Protein AF-A0A023B3N8-F1 (afdb_monomer_lite)

Structure (mmCIF, N/CA/C/O backbone):
data_AF-A0A023B3N8-F1
#
_entry.id   AF-A0A023B3N8-F1
#
loop_
_atom_site.group_PDB
_atom_site.id
_atom_site.type_symbol
_atom_site.label_atom_id
_atom_site.label_alt_id
_atom_site.label_comp_id
_atom_site.label_asym_id
_atom_site.label_entity_id
_atom_site.label_seq_id
_atom_site.pdbx_PDB_ins_code
_atom_site.Cartn_x
_atom_site.Cartn_y
_atom_site.Cartn_z
_atom_site.occupancy
_atom_site.B_iso_or_equiv
_atom_site.auth_seq_id
_atom_site.auth_comp_id
_atom_site.auth_asym_id
_atom_site.auth_atom_id
_atom_site.pdbx_PDB_model_num
ATOM 1 N N . MET A 1 1 ? -15.971 32.247 14.366 1.00 43.50 1 MET A N 1
ATOM 2 C CA . MET A 1 1 ? -15.782 30.790 14.520 1.00 43.50 1 MET A CA 1
ATOM 3 C C . MET A 1 1 ? -15.075 30.576 15.840 1.00 43.50 1 MET A C 1
ATOM 5 O O . MET A 1 1 ? -13.958 31.058 16.001 1.00 43.50 1 MET A O 1
ATOM 9 N N . ASP A 1 2 ? -15.775 29.973 16.797 1.00 40.69 2 ASP A N 1
ATOM 10 C CA . ASP A 1 2 ? -15.352 29.878 18.195 1.00 40.69 2 ASP A CA 1
ATOM 11 C C . ASP A 1 2 ? -14.230 28.856 18.383 1.00 40.69 2 ASP A C 1
ATOM 13 O O . ASP A 1 2 ? -14.474 27.673 18.608 1.00 40.69 2 ASP A O 1
ATOM 17 N N . TRP A 1 3 ? -12.986 29.334 18.367 1.00 38.03 3 TRP A N 1
ATOM 18 C CA . TRP A 1 3 ? -11.818 28.583 18.850 1.00 38.03 3 TRP A CA 1
ATOM 19 C C . TRP A 1 3 ? -12.007 28.058 20.288 1.00 38.03 3 TRP A C 1
ATOM 21 O O . TRP A 1 3 ? -11.456 27.018 20.658 1.00 38.03 3 TRP A O 1
ATOM 31 N N . TRP A 1 4 ? -12.838 28.737 21.083 1.00 39.66 4 TRP A N 1
ATOM 32 C CA . TRP A 1 4 ? -13.223 28.325 22.433 1.00 39.66 4 TRP A CA 1
ATOM 33 C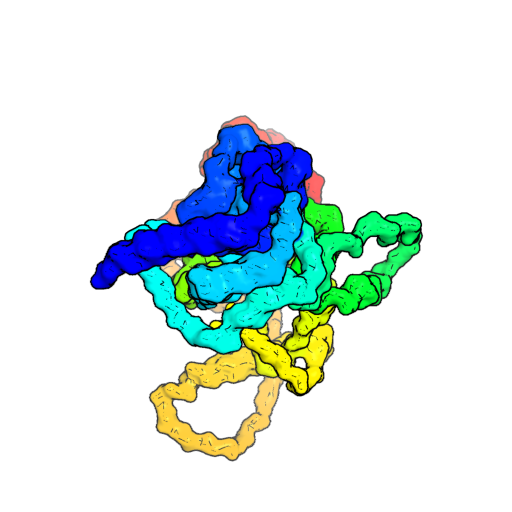 C . TRP A 1 4 ? -13.987 26.991 22.456 1.00 39.66 4 TRP A C 1
ATOM 35 O O . TRP A 1 4 ? -13.717 26.154 23.317 1.00 39.66 4 TRP A O 1
ATOM 45 N N . GLY A 1 5 ? -14.829 26.719 21.451 1.00 60.34 5 GLY A N 1
ATOM 46 C CA . GLY A 1 5 ? -15.589 25.467 21.368 1.00 60.34 5 GLY A CA 1
ATOM 47 C C . GLY A 1 5 ? -14.708 24.230 21.166 1.00 60.34 5 GLY A C 1
ATOM 48 O O . GLY A 1 5 ? -15.022 23.156 21.674 1.00 60.34 5 GLY A O 1
ATOM 49 N N . THR A 1 6 ? -13.565 24.364 20.484 1.00 73.38 6 THR A N 1
ATOM 50 C CA . THR A 1 6 ? -12.625 23.247 20.279 1.00 73.38 6 THR A CA 1
ATOM 51 C C . THR A 1 6 ? -11.834 22.877 21.531 1.00 73.38 6 THR A C 1
ATOM 53 O O . THR A 1 6 ? -11.573 21.693 21.748 1.00 73.38 6 THR A O 1
ATOM 56 N N . LEU A 1 7 ? -11.461 23.849 22.370 1.00 75.56 7 LEU A N 1
ATOM 57 C CA . LEU A 1 7 ? -10.704 23.570 23.594 1.00 75.56 7 LEU A CA 1
ATOM 58 C C . LEU A 1 7 ? -11.601 22.951 24.675 1.00 75.56 7 LEU A C 1
ATOM 60 O O . LEU A 1 7 ? -11.213 21.961 25.296 1.00 75.56 7 LEU A O 1
ATOM 64 N N . GLU A 1 8 ? -12.814 23.479 24.852 1.00 81.38 8 GLU A N 1
ATOM 65 C CA . GLU A 1 8 ? -13.809 22.913 25.773 1.00 81.38 8 GLU A CA 1
ATOM 66 C C . GLU A 1 8 ? -14.256 21.508 25.348 1.00 81.38 8 GLU A C 1
ATOM 68 O O . GLU A 1 8 ? -14.366 20.610 26.184 1.00 81.38 8 GLU A O 1
ATOM 73 N N . ALA A 1 9 ? -14.426 21.267 24.043 1.00 82.25 9 ALA A N 1
ATOM 74 C CA . ALA A 1 9 ? -14.736 19.930 23.539 1.00 82.25 9 ALA A CA 1
ATOM 75 C C . ALA A 1 9 ? -13.620 18.919 23.854 1.00 82.25 9 ALA A C 1
ATOM 77 O O . ALA A 1 9 ? -13.903 17.791 24.264 1.00 82.25 9 ALA A O 1
ATOM 78 N N . LYS A 1 10 ? -12.346 19.317 23.725 1.00 85.69 10 LYS A N 1
ATOM 79 C CA . LYS A 1 10 ? -11.202 18.452 24.052 1.00 85.69 10 LYS A CA 1
ATOM 80 C C . LYS A 1 10 ? -11.081 18.172 25.550 1.00 85.69 10 LYS A C 1
ATOM 82 O O . LYS A 1 10 ? -10.812 17.032 25.935 1.00 85.69 10 LYS A O 1
ATOM 87 N N . THR A 1 11 ? -11.291 19.170 26.411 1.00 89.31 11 THR A N 1
ATOM 88 C CA . THR A 1 11 ? -11.236 18.970 27.871 1.00 89.31 11 THR A CA 1
ATOM 89 C C . THR A 1 11 ? -12.387 18.098 28.362 1.00 89.31 11 THR A C 1
ATOM 91 O O . THR A 1 11 ? -12.147 17.177 29.152 1.00 89.31 11 THR A O 1
ATOM 94 N N . HIS A 1 12 ? -13.600 18.312 27.845 1.00 92.69 12 HIS A N 1
ATOM 95 C CA . HIS A 1 12 ? -14.754 17.458 28.117 1.00 92.69 12 HIS A CA 1
ATOM 96 C C . HIS A 1 12 ? -14.506 16.020 27.647 1.00 92.69 12 HIS A C 1
ATOM 98 O O . HIS A 1 12 ? -14.609 15.088 28.446 1.00 92.69 12 HIS A O 1
ATOM 104 N N . GLY A 1 13 ? -14.054 15.839 26.402 1.00 92.75 13 GLY A N 1
ATOM 105 C CA . GLY A 1 13 ? -13.720 14.526 25.849 1.00 92.75 13 GLY A CA 1
ATOM 106 C C . GLY A 1 13 ? -12.649 13.790 26.661 1.00 92.75 13 GLY A C 1
ATOM 107 O O . GLY A 1 13 ? -12.770 12.591 26.901 1.00 92.75 13 GLY A O 1
ATOM 108 N N . ARG A 1 14 ? -11.631 14.496 27.175 1.00 93.25 14 ARG A N 1
ATOM 109 C CA . ARG A 1 14 ? -10.593 13.904 28.040 1.00 93.25 14 ARG A CA 1
ATOM 110 C C . ARG A 1 14 ? -11.132 13.504 29.417 1.00 93.25 14 ARG A C 1
ATOM 112 O O . ARG A 1 14 ? -10.669 12.520 29.997 1.00 93.25 14 ARG A O 1
ATOM 119 N N . ALA A 1 15 ? -12.065 14.264 29.988 1.00 94.56 15 ALA A N 1
ATOM 120 C CA . ALA A 1 15 ? -12.731 13.879 31.233 1.00 94.56 15 ALA A CA 1
ATOM 121 C C . ALA A 1 15 ? -13.622 12.645 31.020 1.00 94.56 15 ALA A C 1
ATOM 123 O O . ALA A 1 15 ? -13.499 11.675 31.766 1.00 94.56 15 ALA A O 1
ATOM 124 N N . ALA A 1 16 ? -14.428 12.641 29.956 1.00 96.56 16 ALA A N 1
ATOM 125 C CA . ALA A 1 16 ? -15.271 11.511 29.581 1.00 96.56 16 ALA A CA 1
ATOM 126 C C . ALA A 1 16 ? -14.436 10.250 29.289 1.00 96.56 16 ALA A C 1
ATOM 128 O O . ALA A 1 16 ? -14.766 9.172 29.774 1.00 96.56 16 ALA A O 1
ATOM 129 N N . TRP A 1 17 ? -13.301 10.386 28.593 1.00 96.81 17 TRP A N 1
ATOM 130 C CA . TRP A 1 17 ? -12.368 9.283 28.339 1.00 96.81 17 TRP A CA 1
ATOM 131 C C . TRP A 1 17 ? -11.832 8.666 29.634 1.00 96.81 17 TRP A C 1
ATOM 133 O O . TRP A 1 17 ? -11.845 7.450 29.798 1.00 96.81 17 TRP A O 1
ATOM 143 N N . ARG A 1 18 ? -11.419 9.494 30.602 1.00 95.50 18 ARG A N 1
ATOM 144 C CA . ARG A 1 18 ? -10.965 9.005 31.914 1.00 95.50 18 ARG A CA 1
ATOM 145 C C . ARG A 1 18 ? -12.075 8.302 32.692 1.00 95.50 18 ARG A C 1
ATOM 147 O O . ARG A 1 18 ? -11.787 7.321 33.365 1.00 95.50 18 ARG A O 1
ATOM 154 N N . ASN A 1 19 ? -13.315 8.775 32.579 1.00 96.25 19 ASN A N 1
ATOM 155 C CA . ASN A 1 19 ? -14.473 8.145 33.215 1.00 96.25 19 ASN A CA 1
ATOM 156 C C . ASN A 1 19 ? -14.882 6.835 32.527 1.00 96.25 19 ASN A C 1
ATOM 158 O O . ASN A 1 19 ? -15.422 5.947 33.183 1.00 96.25 19 ASN A O 1
ATOM 162 N N . LEU A 1 20 ? -14.621 6.705 31.221 1.00 96.19 20 LEU A N 1
ATOM 163 C CA . LEU A 1 20 ? -14.850 5.472 30.476 1.00 96.19 20 LEU A CA 1
ATOM 164 C C . LEU A 1 20 ? -13.956 4.344 30.999 1.00 96.19 20 LEU A C 1
ATOM 166 O O . LEU A 1 20 ? -14.401 3.203 31.084 1.00 96.19 20 LEU A O 1
ATOM 170 N N . LEU A 1 21 ? -12.694 4.653 31.303 1.00 96.25 21 LEU A N 1
ATOM 171 C CA . LEU A 1 21 ? -11.688 3.686 31.729 1.00 96.25 21 LEU A CA 1
ATOM 172 C C . LEU A 1 21 ? -11.902 3.259 33.183 1.00 96.25 21 LEU A C 1
ATOM 174 O O . LEU A 1 21 ? -11.884 4.079 34.102 1.00 96.25 21 LEU A O 1
ATOM 178 N N . SER A 1 22 ? -12.018 1.949 33.418 1.00 95.69 22 SER A N 1
ATOM 179 C CA . SER A 1 22 ? -11.893 1.423 34.775 1.00 95.69 22 SER A CA 1
ATOM 180 C C . SER A 1 22 ? -10.479 1.701 35.311 1.00 95.69 22 SER A C 1
ATOM 182 O O . SER A 1 22 ? -9.534 1.899 34.541 1.00 95.69 22 SER A O 1
ATOM 184 N N . LYS A 1 23 ? -10.287 1.666 36.638 1.00 95.69 23 LYS A N 1
ATOM 185 C CA . LYS A 1 23 ? -8.936 1.771 37.227 1.00 95.69 23 LYS A CA 1
ATOM 186 C C . LYS A 1 23 ? -7.981 0.714 36.651 1.00 95.69 23 LYS A C 1
ATOM 188 O O . LYS A 1 23 ? -6.808 1.005 36.435 1.00 95.69 23 LYS A O 1
ATOM 193 N N . THR A 1 24 ? -8.496 -0.483 36.370 1.00 97.12 24 THR A N 1
ATOM 194 C CA . THR A 1 24 ? -7.742 -1.585 35.764 1.00 97.12 24 THR A CA 1
ATOM 195 C C . THR A 1 24 ? -7.395 -1.293 34.306 1.00 97.12 24 THR A C 1
ATOM 197 O O . THR A 1 24 ? -6.247 -1.485 33.912 1.00 97.12 24 THR A O 1
ATOM 200 N N . ASP A 1 25 ? -8.341 -0.769 33.522 1.00 96.56 25 ASP A N 1
ATOM 201 C CA . ASP A 1 25 ? -8.123 -0.426 32.109 1.00 96.56 25 ASP A CA 1
ATOM 202 C C . ASP A 1 25 ? -7.051 0.662 31.997 1.00 96.56 25 ASP A C 1
ATOM 204 O O . ASP A 1 25 ? -6.110 0.540 31.215 1.00 96.56 25 ASP A O 1
ATOM 208 N N . GLY A 1 26 ? -7.152 1.698 32.838 1.00 96.00 26 GLY A N 1
ATOM 209 C CA . GLY A 1 26 ? -6.172 2.779 32.911 1.00 96.00 26 GLY A CA 1
ATOM 210 C C . GLY A 1 26 ? -4.776 2.274 33.281 1.00 96.00 26 GLY A C 1
ATOM 211 O O . GLY A 1 26 ? -3.798 2.655 32.642 1.00 96.00 26 GLY A O 1
ATOM 212 N N . ALA A 1 27 ? -4.676 1.360 34.253 1.00 96.62 27 ALA A N 1
ATOM 213 C CA . ALA A 1 27 ? -3.402 0.744 34.619 1.00 96.62 27 ALA A CA 1
ATOM 214 C C . ALA A 1 27 ? -2.806 -0.096 33.473 1.00 96.62 27 ALA A C 1
ATOM 216 O O . ALA A 1 27 ? -1.603 -0.017 33.226 1.00 96.62 27 ALA A O 1
ATOM 217 N N . ARG A 1 28 ? -3.627 -0.859 32.736 1.00 96.75 28 ARG A N 1
ATOM 218 C CA . ARG A 1 28 ? -3.185 -1.648 31.569 1.00 96.75 28 ARG A CA 1
ATOM 219 C C . ARG A 1 28 ? -2.763 -0.768 30.388 1.00 96.75 28 ARG A C 1
ATOM 221 O O . ARG A 1 28 ? -1.792 -1.097 29.706 1.00 96.75 28 ARG A O 1
ATOM 228 N N . LEU A 1 29 ? -3.446 0.354 30.155 1.00 96.62 29 LEU A N 1
ATOM 229 C CA . LEU A 1 29 ? -3.063 1.340 29.136 1.00 96.62 29 LEU A CA 1
ATOM 230 C C . LEU A 1 29 ? -1.750 2.056 29.486 1.00 96.62 29 LEU A C 1
ATOM 232 O O . LEU A 1 29 ? -0.950 2.339 28.596 1.00 96.62 29 LEU A O 1
ATOM 236 N N . ALA A 1 30 ? -1.498 2.320 30.769 1.00 96.44 30 ALA A N 1
ATOM 237 C CA . ALA A 1 30 ? -0.276 2.986 31.220 1.00 96.44 30 ALA A CA 1
ATOM 238 C C . ALA A 1 30 ? 0.985 2.113 31.093 1.00 96.44 30 ALA A C 1
ATOM 240 O O . ALA A 1 30 ? 2.094 2.640 31.058 1.00 96.44 30 ALA A O 1
ATOM 241 N N . GLN A 1 31 ? 0.845 0.786 31.022 1.00 97.06 31 GLN A N 1
ATOM 242 C CA . GLN A 1 31 ? 1.995 -0.102 30.860 1.00 97.06 31 GLN A CA 1
ATOM 243 C C . GLN A 1 31 ? 2.629 0.059 29.465 1.00 97.06 31 GLN A C 1
ATOM 245 O O . GLN A 1 31 ? 1.902 0.190 28.475 1.00 97.06 31 GLN A O 1
ATOM 250 N N . PRO A 1 32 ? 3.963 -0.011 29.337 1.00 97.25 32 PRO A N 1
ATOM 251 C CA . PRO A 1 32 ? 4.611 -0.007 28.031 1.00 97.25 32 PRO A CA 1
ATOM 252 C C . PRO A 1 32 ? 4.313 -1.305 27.266 1.00 97.25 32 PRO A C 1
ATOM 254 O O . PRO A 1 32 ? 4.161 -2.371 27.874 1.00 97.25 32 PRO A O 1
ATOM 257 N N . LEU A 1 33 ? 4.200 -1.229 25.941 1.00 97.38 33 LEU A N 1
ATOM 258 C CA . LEU A 1 33 ? 4.085 -2.399 25.066 1.00 97.38 33 LEU A CA 1
ATOM 259 C C . LEU A 1 33 ? 5.452 -3.057 24.848 1.00 97.38 33 LEU A C 1
ATOM 261 O O . LEU A 1 33 ? 6.464 -2.393 24.624 1.00 97.38 33 LEU A O 1
ATOM 265 N N . LYS A 1 34 ? 5.486 -4.388 24.864 1.00 96.38 34 LYS A N 1
ATOM 266 C CA . LYS A 1 34 ? 6.661 -5.175 24.476 1.00 96.38 34 LYS A CA 1
ATOM 267 C C . LYS A 1 34 ? 6.689 -5.335 22.959 1.00 96.38 34 LYS A C 1
ATOM 269 O O . LYS A 1 34 ? 5.653 -5.497 22.324 1.00 96.38 34 LYS A O 1
ATOM 274 N N . GLY A 1 35 ? 7.880 -5.422 22.365 1.00 94.31 35 GLY A N 1
ATOM 275 C CA . GLY A 1 35 ? 8.021 -5.579 20.908 1.00 94.31 35 GLY A CA 1
ATOM 276 C C . GLY A 1 35 ? 7.302 -6.803 20.312 1.00 94.31 35 GLY A C 1
ATOM 277 O O . GLY A 1 35 ? 6.914 -6.779 19.147 1.00 94.31 35 GLY A O 1
ATOM 278 N N . SER A 1 36 ? 7.077 -7.869 21.090 1.00 96.00 36 SER A N 1
ATOM 279 C CA . SER A 1 36 ? 6.284 -9.031 20.660 1.00 96.00 36 SER A CA 1
ATOM 280 C C . SER A 1 36 ? 4.788 -8.732 20.527 1.00 96.00 36 SER A C 1
ATOM 282 O O . SER A 1 36 ? 4.143 -9.300 19.651 1.00 96.00 36 SER A O 1
ATOM 284 N N . GLU A 1 37 ? 4.254 -7.831 21.356 1.00 96.56 37 GLU A N 1
ATOM 285 C CA . GLU A 1 37 ? 2.841 -7.412 21.362 1.00 96.56 37 GLU A CA 1
ATOM 286 C C . GLU A 1 37 ? 2.511 -6.481 20.184 1.00 96.56 37 GLU A C 1
ATOM 288 O O . GLU A 1 37 ? 1.350 -6.251 19.876 1.00 96.56 37 GLU A O 1
ATOM 293 N N . LEU A 1 38 ? 3.530 -5.960 19.494 1.00 97.62 38 LEU A N 1
ATOM 294 C CA . LEU A 1 38 ? 3.367 -5.063 18.347 1.00 97.62 38 LEU A CA 1
ATOM 295 C C . LEU A 1 38 ? 3.273 -5.796 17.006 1.00 97.62 38 LEU A C 1
ATOM 297 O O . LEU A 1 38 ? 3.100 -5.154 15.973 1.00 97.62 38 LEU A O 1
ATOM 301 N N . ARG A 1 39 ? 3.437 -7.125 16.987 1.00 96.50 39 ARG A N 1
ATOM 302 C CA . ARG A 1 39 ? 3.514 -7.900 15.736 1.00 96.50 39 ARG A CA 1
ATOM 303 C C . ARG A 1 39 ? 2.170 -8.038 15.036 1.00 96.50 39 ARG A C 1
ATOM 305 O O . ARG A 1 39 ? 2.137 -8.045 13.805 1.00 96.50 39 ARG A O 1
ATOM 312 N N . VAL A 1 40 ? 1.102 -8.176 15.811 1.00 96.81 40 VAL A N 1
ATOM 313 C CA . VAL A 1 40 ? -0.273 -8.333 15.337 1.00 96.81 40 VAL A CA 1
ATOM 314 C C . VAL A 1 40 ? -1.197 -7.473 16.182 1.00 96.81 40 VAL A C 1
ATOM 316 O O . VAL A 1 40 ? -0.941 -7.301 17.370 1.00 96.81 40 VAL A O 1
ATOM 319 N N . CYS A 1 41 ? -2.244 -6.938 15.569 1.00 97.94 41 CYS A N 1
ATOM 320 C CA . CYS A 1 41 ? -3.288 -6.203 16.267 1.00 97.94 41 CYS A CA 1
ATOM 321 C C . CYS A 1 41 ? -4.619 -6.378 15.539 1.00 97.94 41 CYS A C 1
ATOM 323 O O . CYS A 1 41 ? -4.648 -6.550 14.316 1.00 97.94 41 CYS A O 1
ATOM 325 N N . ASN A 1 42 ? -5.726 -6.330 16.267 1.00 96.12 42 ASN A N 1
ATOM 326 C CA . ASN A 1 42 ? -7.050 -6.253 15.667 1.00 96.12 42 ASN A CA 1
ATOM 327 C C . ASN A 1 42 ? -7.283 -4.855 15.065 1.00 96.12 42 ASN A C 1
ATOM 329 O O . ASN A 1 42 ? -7.258 -3.832 15.756 1.00 96.12 42 ASN A O 1
ATOM 333 N N . LEU A 1 43 ? -7.558 -4.821 13.760 1.00 95.12 43 LEU A N 1
ATOM 334 C CA . LEU A 1 43 ? -7.718 -3.596 12.978 1.00 95.12 43 LEU A CA 1
ATOM 335 C C . LEU A 1 43 ? -8.814 -2.666 13.528 1.00 95.12 43 LEU A C 1
ATOM 337 O O . LEU A 1 43 ? -8.690 -1.447 13.407 1.00 95.12 43 LEU A O 1
ATOM 341 N N . ALA A 1 44 ? -9.853 -3.206 14.174 1.00 95.50 44 ALA A N 1
ATOM 342 C CA . ALA A 1 44 ? -10.909 -2.402 14.788 1.00 95.50 44 ALA A CA 1
ATOM 343 C C . ALA A 1 44 ? -10.381 -1.530 15.939 1.00 95.50 44 ALA A C 1
ATOM 345 O O . ALA A 1 44 ? -10.765 -0.364 16.053 1.00 95.50 44 ALA A O 1
ATOM 346 N N . TYR A 1 45 ? -9.458 -2.050 16.756 1.00 97.81 45 TYR A N 1
ATOM 347 C CA . TYR A 1 45 ? -8.809 -1.255 17.800 1.00 97.81 45 TYR A CA 1
ATOM 348 C C . TYR A 1 45 ? -7.882 -0.195 17.215 1.00 97.81 45 TYR A C 1
ATOM 350 O O . TYR A 1 45 ? -7.853 0.923 17.724 1.00 97.81 45 TYR A O 1
ATOM 358 N N . VAL A 1 46 ? -7.162 -0.511 16.136 1.00 97.31 46 VAL A N 1
ATOM 359 C CA . VAL A 1 46 ? -6.285 0.449 15.441 1.00 97.31 46 VAL A CA 1
ATOM 360 C C . VAL A 1 46 ? -7.095 1.608 14.849 1.00 97.31 46 VAL A C 1
ATOM 362 O O . VAL A 1 46 ? -6.700 2.767 14.977 1.00 97.31 46 VAL A O 1
ATOM 365 N N . GLU A 1 47 ? -8.256 1.324 14.253 1.00 95.94 47 GLU A N 1
ATOM 366 C CA . GLU A 1 47 ? -9.178 2.358 13.763 1.00 95.94 47 GLU A CA 1
ATOM 367 C C . GLU A 1 47 ? -9.696 3.244 14.899 1.00 95.94 47 GLU A C 1
ATOM 369 O O . GLU A 1 47 ? -9.647 4.472 14.812 1.00 95.94 47 GLU A O 1
ATOM 374 N N . LEU A 1 48 ? -10.152 2.636 15.995 1.00 96.69 48 LEU A N 1
ATOM 375 C CA . LEU A 1 48 ? -10.648 3.385 17.148 1.00 96.69 48 LEU A CA 1
ATOM 376 C C . LEU A 1 48 ? -9.548 4.213 17.806 1.00 96.69 48 LEU A C 1
ATOM 378 O O . LEU A 1 48 ? -9.800 5.335 18.245 1.00 96.69 48 LEU A O 1
ATOM 382 N N . ALA A 1 49 ? -8.318 3.708 17.819 1.00 97.44 49 ALA A N 1
ATOM 383 C CA . ALA A 1 49 ? -7.177 4.454 18.309 1.00 97.44 49 ALA A CA 1
ATOM 384 C C . ALA A 1 49 ? -6.872 5.689 17.459 1.00 97.44 49 ALA A C 1
ATOM 386 O O . ALA A 1 49 ? -6.580 6.748 18.017 1.00 97.44 49 ALA A O 1
ATOM 387 N N . ALA A 1 50 ? -6.988 5.582 16.133 1.00 96.25 50 ALA A N 1
ATOM 388 C CA . ALA A 1 50 ? -6.846 6.721 15.232 1.00 96.25 50 ALA A CA 1
ATOM 389 C C . ALA A 1 50 ? -7.941 7.775 15.463 1.00 96.25 50 ALA A C 1
ATOM 391 O O . ALA A 1 50 ? -7.625 8.960 15.582 1.00 96.25 50 ALA A O 1
ATOM 392 N N . ILE A 1 51 ? -9.204 7.353 15.617 1.00 95.44 51 ILE A N 1
ATOM 393 C CA . ILE A 1 51 ? -10.326 8.253 15.943 1.00 95.44 51 ILE A CA 1
ATOM 394 C C . ILE A 1 51 ? -10.054 9.000 17.254 1.00 95.44 51 ILE A C 1
ATOM 396 O O . ILE A 1 51 ? -10.173 10.226 17.311 1.00 95.44 51 ILE A O 1
ATOM 400 N N . LEU A 1 52 ? -9.659 8.273 18.304 1.00 96.19 52 LEU A N 1
ATOM 401 C CA . LEU A 1 52 ? -9.350 8.852 19.611 1.00 96.19 52 LEU A CA 1
ATOM 402 C C . LEU A 1 52 ? -8.181 9.838 19.518 1.00 96.19 52 LEU A C 1
ATOM 404 O O . LEU A 1 52 ? -8.298 10.950 20.023 1.00 96.19 52 LEU A O 1
ATOM 408 N N . ALA A 1 53 ? -7.086 9.470 18.849 1.00 95.31 53 ALA A N 1
ATOM 409 C CA . ALA A 1 53 ? -5.911 10.329 18.693 1.00 95.31 53 ALA A CA 1
ATOM 410 C C . ALA A 1 53 ? -6.197 11.594 17.865 1.00 95.31 53 ALA A C 1
ATOM 412 O O . ALA A 1 53 ? -5.576 12.628 18.095 1.00 95.31 53 ALA A O 1
ATOM 413 N N . GLY A 1 54 ? -7.150 11.538 16.930 1.00 92.75 54 GLY A N 1
ATOM 414 C CA . GLY A 1 54 ? -7.590 12.706 16.164 1.00 92.75 54 GLY A CA 1
ATOM 415 C C . GLY A 1 54 ? -8.514 13.656 16.937 1.00 92.75 54 GLY A C 1
ATOM 416 O O . GLY A 1 54 ? -8.673 14.810 16.541 1.00 92.75 54 GLY A O 1
ATOM 417 N N . ARG A 1 55 ? -9.147 13.196 18.025 1.00 93.06 55 ARG A N 1
ATOM 418 C CA . ARG A 1 55 ? -10.162 13.963 18.779 1.00 93.06 55 ARG A CA 1
ATOM 419 C C . ARG A 1 55 ? -9.727 14.360 20.182 1.00 93.06 55 ARG A C 1
ATOM 421 O O . ARG A 1 55 ? -10.231 15.346 20.715 1.00 93.06 55 ARG A O 1
ATOM 428 N N . LEU A 1 56 ? -8.808 13.613 20.772 1.00 93.88 56 LEU A N 1
ATOM 429 C CA . LEU A 1 56 ? -8.302 13.813 22.119 1.00 93.88 56 LEU A CA 1
ATOM 430 C C . LEU A 1 56 ? -6.802 14.073 22.057 1.00 93.88 56 LEU A C 1
ATOM 432 O O . LEU A 1 56 ? -6.078 13.430 21.304 1.00 93.88 56 LEU A O 1
ATOM 436 N N . ASP A 1 57 ? -6.328 14.981 22.901 1.00 92.81 57 ASP A N 1
ATOM 437 C CA . ASP A 1 57 ? -4.895 15.183 23.068 1.00 92.81 57 ASP A CA 1
ATOM 438 C C . ASP A 1 57 ? -4.340 14.053 23.947 1.00 92.81 57 ASP A C 1
ATOM 440 O O . ASP A 1 57 ? -4.741 13.922 25.109 1.00 92.81 57 ASP A O 1
ATOM 444 N N . GLU A 1 58 ? -3.428 13.255 23.389 1.00 93.75 58 GLU A N 1
ATOM 445 C CA . GLU A 1 58 ? -2.726 12.145 24.056 1.00 93.75 58 GLU A CA 1
ATOM 446 C C . GLU A 1 58 ? -3.650 11.159 24.812 1.00 93.75 58 GLU A C 1
ATOM 448 O O . GLU A 1 58 ? -3.461 10.916 26.007 1.00 93.75 58 GLU A O 1
ATOM 453 N N . PRO A 1 59 ? -4.652 10.538 24.154 1.00 95.31 59 PRO A N 1
ATOM 454 C CA . PRO A 1 59 ? -5.612 9.646 24.821 1.00 95.31 59 PRO A CA 1
ATOM 455 C C . PRO A 1 59 ? -4.960 8.412 25.461 1.00 95.31 59 PRO A C 1
ATOM 457 O O . PRO A 1 59 ? -5.522 7.821 26.382 1.00 95.31 59 PRO A O 1
ATOM 460 N N . PHE A 1 60 ? -3.770 8.033 24.996 1.00 95.75 60 PHE A N 1
ATOM 461 C CA . PHE A 1 60 ? -3.007 6.880 25.480 1.00 95.75 60 PHE A CA 1
ATOM 462 C C . PHE A 1 60 ? -1.813 7.285 26.357 1.00 95.75 60 PHE A C 1
ATOM 464 O O . PHE A 1 60 ? -0.982 6.436 26.681 1.00 95.75 60 PHE A O 1
ATOM 471 N N . GLY A 1 61 ? -1.720 8.572 26.717 1.00 93.88 61 GLY A N 1
ATOM 472 C CA . GLY A 1 61 ? -0.507 9.179 27.256 1.00 93.88 61 GLY A CA 1
ATOM 473 C C . GLY A 1 61 ? 0.606 9.280 26.210 1.00 93.88 61 GLY A C 1
ATOM 474 O O . GLY A 1 61 ? 0.403 9.027 25.019 1.00 93.88 61 GLY A O 1
ATOM 475 N N . SER A 1 62 ? 1.798 9.653 26.662 1.00 94.81 62 SER A N 1
ATOM 476 C CA . SER A 1 62 ? 2.996 9.684 25.827 1.00 94.81 62 SER A CA 1
ATOM 477 C C . SER A 1 62 ? 3.551 8.263 25.656 1.00 94.81 62 SER A C 1
ATOM 479 O O . SER A 1 62 ? 3.718 7.536 26.633 1.00 94.81 62 SER A O 1
ATOM 481 N N . PHE A 1 63 ? 3.842 7.856 24.419 1.00 96.81 63 PHE A N 1
ATOM 482 C CA . PHE A 1 63 ? 4.593 6.623 24.148 1.00 96.81 63 PHE A CA 1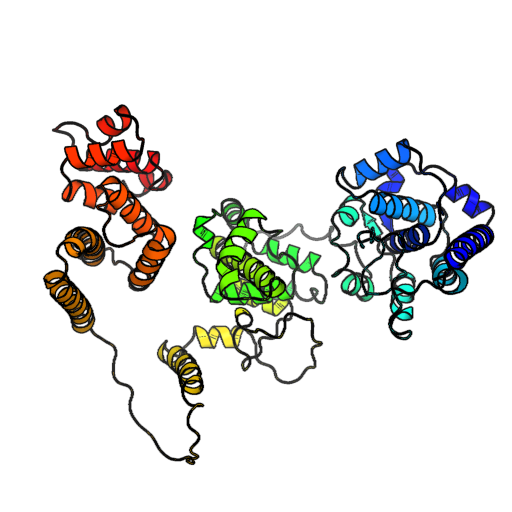
ATOM 483 C C . PHE A 1 63 ? 6.083 6.859 24.378 1.00 96.81 63 PHE A C 1
ATOM 485 O O . PHE A 1 63 ? 6.589 7.889 23.915 1.00 96.81 63 PHE A O 1
ATOM 492 N N . SER A 1 64 ? 6.766 5.917 25.036 1.00 96.69 64 SER A N 1
ATOM 493 C CA . SER A 1 64 ? 8.217 6.008 25.235 1.00 96.69 64 SER A CA 1
ATOM 494 C C . SER A 1 64 ? 8.969 5.899 23.904 1.00 96.69 64 SER A C 1
ATOM 496 O O . SER A 1 64 ? 8.448 5.356 22.922 1.00 96.69 64 SER A O 1
ATOM 498 N N . ASP A 1 65 ? 10.204 6.396 23.860 1.00 96.44 65 ASP A N 1
ATOM 499 C CA . ASP A 1 65 ? 11.042 6.300 22.660 1.00 96.44 65 ASP A CA 1
ATOM 500 C C . ASP A 1 65 ? 11.318 4.835 22.292 1.00 96.44 65 ASP A C 1
ATOM 502 O O . ASP A 1 65 ? 11.345 4.481 21.111 1.00 96.44 65 ASP A O 1
ATOM 506 N N . GLU A 1 66 ? 11.424 3.942 23.283 1.00 97.19 66 GLU A N 1
ATOM 507 C CA . GLU A 1 66 ? 11.563 2.505 23.044 1.00 97.19 66 GLU A CA 1
ATOM 508 C C . GLU A 1 66 ? 10.309 1.888 22.414 1.00 97.19 66 GLU A C 1
ATOM 510 O O . GLU A 1 66 ? 10.439 1.055 21.511 1.00 97.19 66 GLU A O 1
ATOM 515 N N . GLU A 1 67 ? 9.105 2.284 22.850 1.00 97.31 67 GLU A N 1
ATOM 516 C CA . GLU A 1 67 ? 7.841 1.827 22.251 1.00 97.31 67 GLU A CA 1
ATOM 517 C C . GLU A 1 67 ? 7.734 2.282 20.791 1.00 97.31 67 GLU A C 1
ATOM 519 O O . GLU A 1 67 ? 7.401 1.477 19.915 1.00 97.31 67 GLU A O 1
ATOM 524 N N . ARG A 1 68 ? 8.064 3.551 20.516 1.00 96.94 68 ARG A N 1
ATOM 525 C CA . ARG A 1 68 ? 8.058 4.117 19.158 1.00 96.94 68 ARG A CA 1
ATOM 526 C C . ARG A 1 68 ? 9.057 3.403 18.256 1.00 96.94 68 ARG A C 1
ATOM 528 O O . ARG A 1 68 ? 8.659 2.879 17.218 1.00 96.94 68 ARG A O 1
ATOM 535 N N . ALA A 1 69 ? 10.305 3.263 18.699 1.00 95.69 69 ALA A N 1
ATOM 536 C CA . ALA A 1 69 ? 11.337 2.557 17.945 1.00 95.69 69 ALA A CA 1
ATOM 537 C C . ALA A 1 69 ? 10.981 1.075 17.720 1.00 95.69 69 ALA A C 1
ATOM 539 O O . ALA A 1 69 ? 11.301 0.493 16.682 1.00 95.69 69 ALA A O 1
ATOM 540 N N . ALA A 1 70 ? 10.314 0.422 18.679 1.00 96.62 70 ALA A N 1
ATOM 541 C CA . ALA A 1 70 ? 9.828 -0.943 18.500 1.00 96.62 70 ALA A CA 1
ATOM 542 C C . ALA A 1 70 ? 8.707 -1.026 17.453 1.00 96.62 70 ALA A C 1
ATOM 544 O O . ALA A 1 70 ? 8.749 -1.931 16.616 1.00 96.62 70 ALA A O 1
ATOM 545 N N . ALA A 1 71 ? 7.758 -0.087 17.464 1.00 96.88 71 ALA A N 1
ATOM 546 C CA . ALA A 1 71 ? 6.682 -0.012 16.479 1.00 96.88 71 ALA A CA 1
ATOM 547 C C . ALA A 1 71 ? 7.211 0.277 15.069 1.00 96.88 71 ALA A C 1
ATOM 549 O O . ALA A 1 71 ? 6.857 -0.430 14.130 1.00 96.88 71 ALA A O 1
ATOM 550 N N . GLU A 1 72 ? 8.115 1.242 14.919 1.00 95.94 72 GLU A N 1
ATOM 551 C CA . GLU A 1 72 ? 8.750 1.580 13.637 1.00 95.94 72 GLU A CA 1
ATOM 552 C C . GLU A 1 72 ? 9.516 0.392 13.046 1.00 95.94 72 GLU A C 1
ATOM 554 O O . GLU A 1 72 ? 9.420 0.119 11.850 1.00 95.94 72 GLU A O 1
ATOM 559 N N . ARG A 1 73 ? 10.213 -0.392 13.879 1.00 95.44 73 ARG A N 1
ATOM 560 C CA . ARG A 1 73 ? 10.885 -1.616 13.414 1.00 95.44 73 ARG A CA 1
ATOM 561 C C . ARG A 1 73 ? 9.911 -2.657 12.862 1.00 95.44 73 ARG A C 1
ATOM 563 O O . ARG A 1 73 ? 10.240 -3.304 11.871 1.00 95.44 73 ARG A O 1
ATOM 570 N N . VAL A 1 74 ? 8.738 -2.846 13.476 1.00 96.00 74 VAL A N 1
ATOM 571 C CA . VAL A 1 74 ? 7.758 -3.848 13.004 1.00 96.00 74 VAL A CA 1
ATOM 572 C C . VAL A 1 74 ? 6.869 -3.337 11.867 1.00 96.00 74 VAL A C 1
ATOM 574 O O . VAL A 1 74 ? 6.411 -4.141 11.057 1.00 96.00 74 VAL A O 1
ATOM 577 N N . LEU A 1 75 ? 6.647 -2.024 11.780 1.00 91.06 75 LEU A N 1
ATOM 578 C CA . LEU A 1 75 ? 5.911 -1.361 10.699 1.00 91.06 75 LEU A CA 1
ATOM 579 C C . LEU A 1 75 ? 6.797 -1.057 9.475 1.00 91.06 75 LEU A C 1
ATOM 581 O O . LEU A 1 75 ? 6.272 -0.717 8.423 1.00 91.06 75 LEU A O 1
ATOM 585 N N . ALA A 1 76 ? 8.115 -1.241 9.590 1.00 87.06 76 ALA A N 1
ATOM 586 C CA . ALA A 1 76 ? 9.148 -0.701 8.703 1.00 87.06 76 ALA A CA 1
ATOM 587 C C . ALA A 1 76 ? 9.328 0.827 8.837 1.00 87.06 76 ALA A C 1
ATOM 589 O O . ALA A 1 76 ? 8.370 1.580 9.028 1.00 87.06 76 ALA A O 1
ATOM 590 N N . LEU A 1 77 ? 10.590 1.266 8.715 1.00 72.56 77 LEU A N 1
ATOM 591 C CA . LEU A 1 77 ? 11.092 2.594 9.110 1.00 72.56 77 LEU A CA 1
ATOM 592 C C . LEU A 1 77 ? 10.459 3.790 8.372 1.00 72.56 77 LEU A C 1
ATOM 594 O O . LEU A 1 77 ? 10.614 4.920 8.813 1.00 72.56 77 LEU A O 1
ATOM 598 N N . GLU A 1 78 ? 9.738 3.566 7.272 1.00 87.62 78 GLU A N 1
ATOM 599 C CA . GLU A 1 78 ? 9.133 4.632 6.454 1.00 87.62 78 GLU A CA 1
ATOM 600 C C . GLU A 1 78 ? 7.656 4.908 6.796 1.00 87.62 78 GLU A C 1
ATOM 602 O O . GLU A 1 78 ? 6.961 5.633 6.081 1.00 87.62 78 GLU A O 1
ATOM 607 N N . THR A 1 79 ? 7.136 4.326 7.880 1.00 87.62 79 THR A N 1
ATOM 608 C CA . THR A 1 79 ? 5.727 4.494 8.253 1.00 87.62 79 THR A CA 1
ATOM 609 C C . THR A 1 79 ? 5.471 5.880 8.863 1.00 87.62 79 THR A C 1
ATOM 611 O O . THR A 1 79 ? 6.119 6.239 9.844 1.00 87.62 79 THR A O 1
ATOM 614 N N . PRO A 1 80 ? 4.493 6.661 8.359 1.00 93.00 80 PRO A N 1
ATOM 615 C CA . PRO A 1 80 ? 4.166 7.971 8.918 1.00 93.00 80 PRO A CA 1
ATOM 616 C C . PRO A 1 80 ? 3.837 7.932 10.418 1.00 93.00 80 PRO A C 1
ATOM 618 O O . PRO A 1 80 ? 3.104 7.050 10.871 1.00 93.00 80 PRO A O 1
ATOM 621 N N . GLN A 1 81 ? 4.278 8.945 11.173 1.00 93.88 81 GLN A N 1
ATOM 622 C CA . GLN A 1 81 ? 4.152 8.976 12.639 1.00 93.88 81 GLN A CA 1
ATOM 623 C C . GLN A 1 81 ? 2.720 8.761 13.151 1.00 93.88 81 GLN A C 1
ATOM 625 O O . GLN A 1 81 ? 2.510 8.079 14.148 1.00 93.88 81 GLN A O 1
ATOM 630 N N . TRP A 1 82 ? 1.718 9.314 12.469 1.00 94.38 82 TRP A N 1
ATOM 631 C CA . TRP A 1 82 ? 0.314 9.165 12.859 1.00 94.38 82 TRP A CA 1
ATOM 632 C C . TRP A 1 82 ? -0.181 7.711 12.734 1.00 94.38 82 TRP A C 1
ATOM 634 O O . TRP A 1 82 ? -0.986 7.274 13.556 1.00 94.38 82 TRP A O 1
ATOM 644 N N . ARG A 1 83 ? 0.346 6.929 11.775 1.00 95.25 83 ARG A N 1
ATOM 645 C CA . ARG A 1 83 ? 0.078 5.482 11.672 1.00 95.25 83 ARG A CA 1
ATOM 646 C C . ARG A 1 83 ? 0.755 4.722 12.800 1.00 95.25 83 ARG A C 1
ATOM 648 O O . ARG A 1 83 ? 0.143 3.818 13.357 1.00 95.25 83 ARG A O 1
ATOM 655 N N . VAL A 1 84 ? 1.980 5.108 13.166 1.00 96.50 84 VAL A N 1
ATOM 656 C CA . VAL A 1 84 ? 2.685 4.543 14.329 1.00 96.50 84 VAL A CA 1
ATOM 657 C C . VAL A 1 84 ? 1.873 4.786 15.606 1.00 96.50 84 VAL A C 1
ATOM 659 O O . VAL A 1 84 ? 1.644 3.857 16.376 1.00 96.50 84 VAL A O 1
ATOM 662 N N . THR A 1 85 ? 1.355 6.003 15.795 1.00 96.56 85 THR A N 1
ATOM 663 C CA . THR A 1 85 ? 0.476 6.368 16.916 1.00 96.56 85 THR A CA 1
ATOM 664 C C . THR A 1 85 ? -0.827 5.566 16.921 1.00 96.56 85 THR A C 1
ATOM 666 O O . THR A 1 85 ? -1.204 5.044 17.970 1.00 96.56 85 THR A O 1
ATOM 669 N N . ALA A 1 86 ? -1.503 5.433 15.775 1.00 97.19 86 ALA A N 1
ATOM 670 C CA . ALA A 1 86 ? -2.721 4.631 15.657 1.00 97.19 86 ALA A CA 1
ATOM 671 C C . ALA A 1 86 ? -2.460 3.149 15.970 1.00 97.19 86 ALA A C 1
ATOM 673 O O . ALA A 1 86 ? -3.219 2.537 16.719 1.00 97.19 86 ALA A O 1
ATOM 674 N N . TRP A 1 87 ? -1.361 2.590 15.455 1.00 97.94 87 TRP A N 1
ATOM 675 C CA . TRP A 1 87 ? -0.955 1.206 15.702 1.00 97.94 87 TRP A CA 1
ATOM 676 C C . TRP A 1 87 ? -0.674 0.947 17.184 1.00 97.94 87 TRP A C 1
ATOM 678 O O . TRP A 1 87 ? -1.270 0.052 17.779 1.00 97.94 87 TRP A O 1
ATOM 688 N N . LEU A 1 88 ? 0.172 1.775 17.807 1.00 98.12 88 LEU A N 1
ATOM 689 C CA . LEU A 1 88 ? 0.488 1.682 19.234 1.00 98.12 88 LEU A CA 1
ATOM 690 C C . LEU A 1 88 ? -0.764 1.825 20.105 1.00 98.12 88 LEU A C 1
ATOM 692 O O . LEU A 1 88 ? -0.970 1.032 21.024 1.00 98.12 88 LEU A O 1
ATOM 696 N N . GLY A 1 89 ? -1.613 2.812 19.808 1.00 98.06 89 GLY A N 1
ATOM 697 C CA . GLY A 1 89 ? -2.877 3.006 20.512 1.00 98.06 89 GLY A CA 1
ATOM 698 C C . GLY A 1 89 ? -3.801 1.795 20.373 1.00 98.06 89 GLY A C 1
ATOM 699 O O . GLY A 1 89 ? -4.361 1.346 21.370 1.00 98.06 89 GLY A O 1
ATOM 700 N N . GLY A 1 90 ? -3.897 1.216 19.173 1.00 98.06 90 GLY A N 1
ATOM 701 C CA . GLY A 1 90 ? -4.688 0.015 18.906 1.00 98.06 90 GLY A CA 1
ATOM 702 C C . GLY A 1 90 ? -4.215 -1.178 19.731 1.00 98.06 90 GLY A C 1
ATOM 703 O O . GLY A 1 90 ? -5.008 -1.752 20.479 1.00 98.06 90 GLY A O 1
ATOM 704 N N . CYS A 1 91 ? -2.912 -1.478 19.699 1.00 98.38 91 CYS A N 1
ATOM 705 C CA . CYS A 1 91 ? -2.321 -2.550 20.506 1.00 98.38 91 CYS A CA 1
ATOM 706 C C . CYS A 1 91 ? -2.556 -2.330 22.012 1.00 98.38 91 CYS A C 1
ATOM 708 O O . CYS A 1 91 ? -2.834 -3.283 22.742 1.00 98.38 91 CYS A O 1
ATOM 710 N N . LYS A 1 92 ? -2.473 -1.081 22.504 1.00 98.12 92 LYS A N 1
ATOM 711 C CA . LYS A 1 92 ? -2.751 -0.764 23.916 1.00 98.12 92 LYS A CA 1
ATOM 712 C C . LYS A 1 92 ? -4.217 -1.005 24.277 1.00 98.12 92 LYS A C 1
ATOM 714 O O . LYS A 1 92 ? -4.477 -1.584 25.331 1.00 98.12 92 LYS A O 1
ATOM 719 N N . LEU A 1 93 ? -5.156 -0.583 23.430 1.00 98.06 93 LEU A N 1
ATOM 720 C CA . LEU A 1 93 ? -6.591 -0.795 23.647 1.00 98.06 93 LEU A CA 1
ATOM 721 C C . LEU A 1 93 ? -6.950 -2.285 23.664 1.00 98.06 93 LEU A C 1
ATOM 723 O O . LEU A 1 93 ? -7.681 -2.719 24.555 1.00 98.06 93 LEU A O 1
ATOM 727 N N . GLU A 1 94 ? -6.401 -3.056 22.723 1.00 97.75 94 GLU A N 1
ATOM 728 C CA . GLU A 1 94 ? -6.607 -4.503 22.631 1.00 97.75 94 GLU A CA 1
ATOM 729 C C . GLU A 1 94 ? -6.069 -5.220 23.874 1.00 97.75 94 GLU A C 1
ATOM 731 O O . GLU A 1 94 ? -6.798 -5.972 24.516 1.00 97.75 94 GLU A O 1
ATOM 736 N N . ARG A 1 95 ? -4.835 -4.912 24.295 1.00 97.31 95 ARG A N 1
ATOM 737 C CA . ARG A 1 95 ? -4.235 -5.480 25.516 1.00 97.31 95 ARG A CA 1
ATOM 738 C C . ARG A 1 95 ? -4.964 -5.059 26.794 1.00 97.31 95 ARG A C 1
ATOM 740 O O . ARG A 1 95 ? -4.981 -5.798 27.775 1.00 97.31 95 ARG A O 1
ATOM 747 N N . ALA A 1 96 ? -5.541 -3.859 26.816 1.00 97.38 96 ALA A N 1
ATOM 748 C CA . ALA A 1 96 ? -6.370 -3.421 27.932 1.00 97.38 96 ALA A CA 1
ATOM 749 C C . ALA A 1 96 ? -7.702 -4.191 28.012 1.00 97.38 96 ALA A C 1
ATOM 751 O O . ALA A 1 96 ? -8.345 -4.139 29.061 1.00 97.38 96 ALA A O 1
ATOM 752 N N . GLU A 1 97 ? -8.071 -4.934 26.959 1.00 97.06 97 GLU A N 1
ATOM 753 C CA . GLU A 1 97 ? -9.316 -5.702 26.818 1.00 97.06 97 GLU A CA 1
ATOM 754 C C . GLU A 1 97 ? -10.566 -4.818 26.940 1.00 97.06 97 GLU A C 1
ATOM 756 O O . GLU A 1 97 ? -11.627 -5.245 27.400 1.00 97.06 97 GLU A O 1
ATOM 761 N N . ILE A 1 98 ? -10.461 -3.549 26.533 1.00 96.75 98 ILE A N 1
ATOM 762 C CA . ILE A 1 98 ? -11.609 -2.641 26.545 1.00 96.75 98 ILE A CA 1
ATOM 763 C C . ILE A 1 98 ? -12.554 -3.082 25.434 1.00 96.75 98 ILE A C 1
ATOM 765 O O . ILE A 1 98 ? -12.147 -3.126 24.278 1.00 96.75 98 ILE A O 1
ATOM 769 N N . SER A 1 99 ? -13.818 -3.382 25.734 1.00 96.44 99 SER A N 1
ATOM 770 C CA . SER A 1 99 ? -14.726 -3.877 24.695 1.00 96.44 99 SER A CA 1
ATOM 771 C C . SER A 1 99 ? -14.901 -2.868 23.552 1.00 96.44 99 SER A C 1
ATOM 773 O O . SER A 1 99 ? -15.095 -1.667 23.775 1.00 96.44 99 SER A O 1
ATOM 775 N N . LEU A 1 100 ? -14.861 -3.365 22.310 1.00 96.31 100 LEU A N 1
ATOM 776 C CA . LEU A 1 100 ? -15.055 -2.537 21.118 1.00 96.31 100 LEU A CA 1
ATOM 777 C C . LEU A 1 100 ? -16.407 -1.806 21.155 1.00 96.31 100 LEU A C 1
ATOM 779 O O . LEU A 1 100 ? -16.475 -0.636 20.802 1.00 96.31 100 LEU A O 1
ATOM 783 N N . GLU A 1 101 ? -17.464 -2.441 21.673 1.00 95.88 101 GLU A N 1
ATOM 784 C CA . GLU A 1 101 ? -18.778 -1.810 21.862 1.00 95.88 101 GLU A CA 1
ATOM 785 C C . GLU A 1 101 ? -18.713 -0.586 22.791 1.00 95.88 101 GLU A C 1
ATOM 787 O O . GLU A 1 101 ? -19.321 0.451 22.512 1.00 95.88 101 GLU A O 1
ATOM 792 N N . ARG A 1 102 ? -17.938 -0.662 23.884 1.00 96.44 102 ARG A N 1
ATOM 793 C CA . ARG A 1 102 ? -17.759 0.466 24.808 1.00 96.44 102 ARG A CA 1
ATOM 794 C C . ARG A 1 102 ? -16.991 1.609 24.142 1.00 96.44 102 ARG A C 1
ATOM 796 O O . ARG A 1 102 ? -17.371 2.765 24.321 1.00 96.44 102 ARG A O 1
ATOM 803 N N . LEU A 1 103 ? -15.964 1.298 23.350 1.00 96.81 103 LEU A N 1
ATOM 804 C CA . LEU A 1 103 ? -15.197 2.292 22.591 1.00 96.81 103 LEU A CA 1
ATOM 805 C C . LEU A 1 103 ? -16.019 2.940 21.469 1.00 96.81 103 LEU A C 1
ATOM 807 O O . LEU A 1 103 ? -15.970 4.158 21.310 1.00 96.81 103 LEU A O 1
ATOM 811 N N . LEU A 1 104 ? -16.800 2.157 20.721 1.00 94.69 104 LEU A N 1
ATOM 812 C CA . LEU A 1 104 ? -17.691 2.670 19.679 1.00 94.69 104 LEU A CA 1
ATOM 813 C C . LEU A 1 104 ? -18.733 3.620 20.251 1.00 94.69 104 LEU A C 1
ATOM 815 O O . LEU A 1 104 ? -18.916 4.724 19.737 1.00 94.69 104 LEU A O 1
ATOM 819 N N . ARG A 1 105 ? -19.399 3.191 21.327 1.00 94.81 105 ARG A N 1
ATOM 820 C CA . ARG A 1 105 ? -20.386 4.003 22.033 1.00 94.81 105 ARG A CA 1
ATOM 821 C C . ARG A 1 105 ? -19.777 5.322 22.488 1.00 94.81 105 ARG A C 1
ATOM 823 O O . ARG A 1 105 ? -20.352 6.366 22.217 1.00 94.81 105 ARG A O 1
ATOM 830 N N . PHE A 1 106 ? -18.583 5.282 23.078 1.00 96.12 106 PHE A N 1
ATOM 831 C CA . PHE A 1 106 ? -17.849 6.486 23.460 1.00 96.12 106 PHE A CA 1
ATOM 832 C C . PHE A 1 106 ? -17.558 7.404 22.262 1.00 96.12 106 PHE A C 1
ATOM 834 O O . PHE A 1 106 ? -17.846 8.598 22.311 1.00 96.12 106 PHE A O 1
ATOM 841 N N . CYS A 1 107 ? -17.047 6.859 21.153 1.00 95.19 107 CYS A N 1
ATOM 842 C CA . CYS A 1 107 ? -16.769 7.652 19.953 1.00 95.19 107 CYS A CA 1
ATOM 843 C C . CYS A 1 107 ? -18.041 8.306 19.390 1.00 95.19 107 CYS A C 1
ATOM 845 O O . CYS A 1 107 ? -18.004 9.458 18.961 1.00 95.19 107 CYS A O 1
ATOM 847 N N . ARG A 1 108 ? -19.174 7.599 19.417 1.00 93.31 108 ARG A N 1
ATOM 848 C CA . ARG A 1 108 ? -20.455 8.092 18.898 1.00 93.31 108 ARG A CA 1
ATOM 849 C C . ARG A 1 108 ? -21.119 9.111 19.822 1.00 93.31 108 ARG A C 1
ATOM 851 O O . ARG A 1 108 ? -21.570 10.148 19.353 1.00 93.31 108 ARG A O 1
ATOM 858 N N . GLU A 1 109 ? -21.219 8.805 21.109 1.00 94.38 109 GLU A N 1
ATOM 859 C CA . GLU A 1 109 ? -22.052 9.559 22.053 1.00 94.38 109 GLU A CA 1
ATOM 860 C C . GLU A 1 109 ? -21.275 10.711 22.695 1.00 94.38 109 GLU A C 1
ATOM 862 O O . GLU A 1 109 ? -21.762 11.842 22.707 1.00 94.38 109 GLU A O 1
ATOM 867 N N . GLU A 1 110 ? -20.038 10.460 23.132 1.00 95.31 110 GLU A N 1
ATOM 868 C CA . GLU A 1 110 ? -19.217 11.454 23.834 1.00 95.31 110 GLU A CA 1
ATOM 869 C C . GLU A 1 110 ? -18.416 12.320 22.856 1.00 95.31 110 GLU A C 1
ATOM 871 O O . GLU A 1 110 ? -18.407 13.546 22.961 1.00 95.31 110 GLU A O 1
ATOM 876 N N . LEU A 1 111 ? -17.766 11.705 21.857 1.00 93.00 111 LEU A N 1
ATOM 877 C CA . LEU A 1 111 ? -16.964 12.454 20.875 1.00 93.00 111 LEU A CA 1
ATOM 878 C C . LEU A 1 111 ? -17.778 12.979 19.691 1.00 93.00 111 LEU A C 1
ATOM 880 O O . LEU A 1 111 ? -17.254 13.774 18.907 1.00 93.00 111 LEU A O 1
ATOM 884 N N . ARG A 1 112 ? -19.028 12.519 19.535 1.00 92.75 112 ARG A N 1
ATOM 885 C CA . ARG A 1 112 ? -19.886 12.811 18.372 1.00 92.75 112 ARG A CA 1
ATOM 886 C C . ARG A 1 112 ? -19.153 12.582 17.048 1.00 92.75 112 ARG A C 1
ATOM 888 O O . ARG A 1 112 ? -19.314 13.340 16.089 1.00 92.75 112 ARG A O 1
ATOM 895 N N . TYR A 1 113 ? -18.296 11.562 17.014 1.00 91.12 113 TYR A N 1
ATOM 896 C CA . TYR A 1 113 ? -17.504 11.246 15.841 1.00 91.12 113 TYR A CA 1
ATOM 897 C C . TYR A 1 113 ? -18.420 10.741 14.725 1.00 91.12 113 TYR A C 1
ATOM 899 O O . TYR A 1 113 ? -19.212 9.816 14.905 1.00 91.12 113 TYR A O 1
ATOM 907 N N . SER A 1 114 ? -18.274 11.361 13.559 1.00 89.00 114 SER A N 1
ATOM 908 C CA . SER A 1 114 ? -19.025 11.066 12.350 1.00 89.00 114 SER A CA 1
ATOM 909 C C . SER A 1 114 ? -18.026 10.924 11.201 1.00 89.00 114 SER A C 1
ATOM 911 O O . SER A 1 114 ? -17.432 11.935 10.819 1.00 89.00 114 SER A O 1
ATOM 913 N N . PRO A 1 115 ? -17.813 9.719 10.643 1.00 86.50 115 PRO A N 1
ATOM 914 C CA . PRO A 1 115 ? -16.889 9.540 9.531 1.00 86.50 115 PRO A CA 1
ATOM 915 C C . PRO A 1 115 ? -17.372 10.322 8.301 1.00 86.50 115 PRO A C 1
ATOM 917 O O . PRO A 1 115 ? -18.539 10.242 7.914 1.00 86.50 115 PRO A O 1
ATOM 920 N N . GLU A 1 116 ? -16.469 11.080 7.681 1.00 82.81 116 GLU A N 1
ATOM 921 C CA . GLU A 1 116 ? -16.764 11.882 6.479 1.00 82.81 116 GLU A CA 1
ATOM 922 C C . GLU A 1 116 ? -16.853 11.052 5.201 1.00 82.81 116 GLU A C 1
ATOM 924 O O . GLU A 1 116 ? -17.554 11.412 4.255 1.00 82.81 116 GLU A O 1
ATOM 929 N N . ASP A 1 117 ? -16.130 9.938 5.173 1.00 83.69 117 ASP A N 1
ATOM 930 C CA . ASP A 1 117 ? -16.050 9.036 4.040 1.00 83.69 117 ASP A CA 1
ATOM 931 C C . ASP A 1 117 ? -15.943 7.579 4.510 1.00 83.69 117 ASP A C 1
ATOM 933 O O . ASP A 1 117 ? -15.945 7.254 5.703 1.00 83.69 117 ASP A O 1
ATOM 937 N N . GLU A 1 118 ? -15.869 6.675 3.542 1.00 81.31 118 GLU A N 1
ATOM 938 C CA . GLU A 1 118 ? -15.783 5.246 3.805 1.00 81.31 118 GLU A CA 1
ATOM 939 C C . GLU A 1 118 ? -14.381 4.811 4.268 1.00 81.31 118 GLU A C 1
ATOM 941 O O . GLU A 1 118 ? -14.236 3.678 4.705 1.00 81.31 118 GLU A O 1
ATOM 946 N N . ARG A 1 119 ? -13.350 5.667 4.255 1.00 84.44 119 ARG A N 1
ATOM 947 C CA . ARG A 1 119 ? -11.963 5.264 4.550 1.00 84.44 119 ARG A CA 1
ATOM 948 C C . ARG A 1 119 ? -11.698 5.138 6.050 1.00 84.44 119 ARG A C 1
ATOM 950 O O . ARG A 1 119 ? -12.189 5.943 6.843 1.00 84.44 119 ARG A O 1
ATOM 957 N N . PHE A 1 120 ? -10.863 4.171 6.426 1.00 90.25 120 PHE A N 1
ATOM 958 C CA . PHE A 1 120 ? -10.331 4.032 7.787 1.00 90.25 120 PHE A CA 1
ATOM 959 C C . PHE A 1 120 ? -9.525 5.260 8.204 1.00 90.25 120 PHE A C 1
ATOM 961 O O . PHE A 1 120 ? -8.601 5.648 7.492 1.00 90.25 120 PHE A O 1
ATOM 968 N N . GLU A 1 121 ? -9.872 5.866 9.340 1.00 93.44 121 GLU A N 1
ATOM 969 C CA . GLU A 1 121 ? -9.105 6.948 9.966 1.00 93.44 121 GLU A CA 1
ATOM 970 C C . GLU A 1 121 ? -7.654 6.532 10.190 1.00 93.44 121 GLU A C 1
ATOM 972 O O . GLU A 1 121 ? -6.745 7.307 9.904 1.00 93.44 121 GLU A O 1
ATOM 977 N N . CYS A 1 122 ? -7.406 5.277 10.578 1.00 93.75 122 CYS A N 1
ATOM 978 C CA . CYS A 1 122 ? -6.048 4.749 10.727 1.00 93.75 122 CYS A CA 1
ATOM 979 C C . CYS A 1 122 ? -5.276 4.617 9.403 1.00 93.75 122 CYS A C 1
ATOM 981 O O . CYS A 1 122 ? -4.077 4.336 9.420 1.00 93.75 122 CYS A O 1
ATOM 983 N N . LEU A 1 123 ? -5.926 4.870 8.263 1.00 92.00 123 LEU A N 1
ATOM 984 C CA . LEU A 1 123 ? -5.326 4.890 6.929 1.00 92.00 123 LEU A CA 1
ATOM 985 C C . LEU A 1 123 ? -5.394 6.264 6.243 1.00 92.00 123 LEU A C 1
ATOM 987 O O . LEU A 1 123 ? -4.717 6.439 5.223 1.00 92.00 123 LEU A O 1
ATOM 991 N N . LYS A 1 124 ? -6.105 7.247 6.811 1.00 90.62 124 LYS A N 1
ATOM 992 C CA . LYS A 1 124 ? -6.168 8.620 6.296 1.00 90.62 124 LYS A CA 1
ATOM 993 C C . LYS A 1 124 ? -4.917 9.402 6.667 1.00 90.62 124 LYS A C 1
ATOM 995 O O . LYS A 1 124 ? -4.588 9.547 7.837 1.00 90.62 124 LYS A O 1
ATOM 1000 N N . ALA A 1 125 ? -4.254 9.978 5.666 1.00 84.38 125 ALA A N 1
ATOM 1001 C CA . ALA A 1 125 ? -3.243 10.990 5.938 1.00 84.38 125 ALA A CA 1
ATOM 1002 C C . ALA A 1 125 ? -3.887 12.135 6.746 1.00 84.38 125 ALA A C 1
ATOM 1004 O O . ALA A 1 125 ? -4.963 12.598 6.353 1.00 84.38 125 ALA A O 1
ATOM 1005 N N . PRO A 1 126 ? -3.271 12.585 7.854 1.00 78.25 126 PRO A N 1
ATOM 1006 C CA . PRO A 1 126 ? -3.806 13.675 8.643 1.00 78.25 126 PRO A CA 1
ATOM 1007 C C . PRO A 1 126 ? -3.920 14.897 7.741 1.00 78.25 126 PRO A C 1
ATOM 1009 O O . PRO A 1 126 ? -2.967 15.281 7.059 1.00 78.25 126 PRO A O 1
ATOM 1012 N N . CYS A 1 127 ? -5.102 15.500 7.714 1.00 65.06 127 CYS A N 1
ATOM 1013 C CA . CYS A 1 127 ? -5.278 16.794 7.086 1.00 65.06 127 CYS A CA 1
ATOM 1014 C C . CYS A 1 127 ? -4.463 17.799 7.911 1.00 65.06 127 CYS A C 1
ATOM 1016 O O . CYS A 1 127 ? -4.869 18.180 9.004 1.00 65.06 127 CYS A O 1
ATOM 1018 N N . PHE A 1 128 ? -3.295 18.211 7.411 1.00 45.97 128 PHE A N 1
ATOM 1019 C CA . PHE A 1 128 ? -2.432 19.207 8.065 1.00 45.97 128 PHE A CA 1
ATOM 1020 C C . PHE A 1 128 ? -3.046 20.621 8.098 1.00 45.97 128 PHE A C 1
ATOM 1022 O O . PHE A 1 128 ? -2.404 21.564 8.555 1.00 45.97 128 PHE A O 1
ATOM 1029 N N . SER A 1 129 ? -4.291 20.781 7.642 1.00 43.09 129 SER A N 1
ATOM 1030 C CA . SER A 1 129 ? -5.079 22.002 7.773 1.00 43.09 129 SER A CA 1
ATOM 1031 C C . SER A 1 129 ? -5.458 22.216 9.241 1.00 43.09 129 SER A C 1
ATOM 1033 O O . SER A 1 129 ? -6.540 21.848 9.697 1.00 43.09 129 SER A O 1
ATOM 1035 N N . ILE A 1 130 ? -4.546 22.805 10.008 1.00 40.50 130 ILE A N 1
ATOM 1036 C CA . ILE A 1 130 ? -4.818 23.295 11.357 1.00 40.50 130 ILE A CA 1
ATOM 1037 C C . ILE A 1 130 ? -5.900 24.381 11.238 1.00 40.50 130 ILE A C 1
ATOM 1039 O O . ILE A 1 130 ? -5.600 25.514 10.874 1.00 40.50 130 ILE A O 1
ATOM 1043 N N . GLY A 1 131 ? -7.160 24.039 11.528 1.00 44.75 131 GLY A N 1
ATOM 1044 C CA . GLY A 1 131 ? -8.200 25.027 11.840 1.00 44.75 131 GLY A CA 1
ATOM 1045 C C . GLY A 1 131 ? -9.509 24.976 11.052 1.00 44.75 131 GLY A C 1
ATOM 1046 O O . GLY A 1 131 ? -10.432 25.681 11.451 1.00 44.75 131 GLY A O 1
ATOM 1047 N N . GLU A 1 132 ? -9.656 24.156 10.007 1.00 39.88 132 GLU A N 1
ATOM 1048 C CA . GLU A 1 132 ? -10.959 24.015 9.336 1.00 39.88 132 GLU A CA 1
ATOM 1049 C C . GLU A 1 132 ? -11.687 22.746 9.806 1.00 39.88 132 GLU A C 1
ATOM 1051 O O . GLU A 1 132 ? -11.254 21.631 9.496 1.00 39.88 132 GLU A O 1
ATOM 1056 N N . PRO A 1 133 ? -12.787 22.877 10.576 1.00 48.72 133 PRO A N 1
ATOM 1057 C CA . PRO A 1 133 ? -13.612 21.736 10.927 1.00 48.72 133 PRO A CA 1
ATOM 1058 C C . PRO A 1 133 ? -14.215 21.178 9.643 1.00 48.72 133 PRO A C 1
ATOM 1060 O O . PRO A 1 133 ? -15.013 21.831 8.969 1.00 48.72 133 PRO A O 1
ATOM 1063 N N . CYS A 1 134 ? -13.814 19.960 9.304 1.00 46.38 134 CYS A N 1
ATOM 1064 C CA . CYS A 1 134 ? -14.363 19.243 8.173 1.00 46.38 134 CYS A CA 1
ATOM 1065 C C . CYS A 1 134 ? -15.882 19.109 8.376 1.00 46.38 134 CYS A C 1
ATOM 1067 O O . CYS A 1 134 ? -16.364 18.596 9.390 1.00 46.38 134 CYS A O 1
ATOM 1069 N N . THR A 1 135 ? -16.656 19.698 7.465 1.00 40.53 135 THR A N 1
ATOM 1070 C CA . THR A 1 135 ? -18.104 19.836 7.634 1.00 40.53 135 THR A CA 1
ATOM 1071 C C . THR A 1 135 ? -18.802 18.516 7.318 1.00 40.53 135 THR A C 1
ATOM 1073 O O . THR A 1 135 ? -18.647 17.934 6.244 1.00 40.53 135 THR A O 1
ATOM 1076 N N . ALA A 1 136 ? -19.585 18.029 8.282 1.00 42.81 136 ALA A N 1
ATOM 1077 C CA . ALA A 1 136 ? -20.290 16.757 8.203 1.00 42.81 136 ALA A CA 1
ATOM 1078 C C . ALA A 1 136 ? -21.320 16.735 7.054 1.00 42.81 136 ALA A C 1
ATOM 1080 O O . ALA A 1 136 ? -22.200 17.592 6.973 1.00 42.81 136 ALA A O 1
ATOM 1081 N N . ARG A 1 137 ? -21.271 15.705 6.198 1.00 42.41 137 ARG A N 1
ATOM 1082 C CA . ARG A 1 137 ? -22.356 15.361 5.262 1.00 42.41 137 ARG A CA 1
ATOM 1083 C C . ARG A 1 137 ? -23.181 14.194 5.822 1.00 42.41 137 ARG A C 1
ATOM 1085 O O . ARG A 1 137 ? -22.638 13.115 5.991 1.00 42.41 137 ARG A O 1
ATOM 1092 N N . GLY A 1 138 ? -24.487 14.406 6.028 1.00 42.97 138 GLY A N 1
ATOM 1093 C CA . GLY A 1 138 ? -25.575 13.402 6.012 1.00 42.97 138 GLY A CA 1
ATOM 1094 C C . GLY A 1 138 ? -25.575 12.241 7.046 1.00 42.97 138 GLY A C 1
ATOM 1095 O O . GLY A 1 138 ? -24.782 11.319 6.899 1.00 42.97 138 GLY A O 1
ATOM 1096 N N . PRO A 1 139 ? -26.557 12.155 7.973 1.00 48.06 139 PRO A N 1
ATOM 1097 C CA . PRO A 1 139 ? -26.515 11.248 9.141 1.00 48.06 139 PRO A CA 1
ATOM 1098 C C . PRO A 1 139 ? -26.732 9.734 8.896 1.00 48.06 139 PRO A C 1
ATOM 1100 O O . PRO A 1 139 ? -26.348 8.911 9.719 1.00 48.06 139 PRO A O 1
ATOM 1103 N N . TRP A 1 140 ? -27.337 9.303 7.783 1.00 45.03 140 TRP A N 1
ATOM 1104 C CA . TRP A 1 140 ? -27.932 7.949 7.714 1.00 45.03 140 TRP A CA 1
ATOM 1105 C C . TRP A 1 140 ? -27.035 6.816 7.172 1.00 45.03 140 TRP A C 1
ATOM 1107 O O . TRP A 1 140 ? -27.453 5.658 7.173 1.00 45.03 140 TRP A O 1
ATOM 1117 N N . ARG A 1 141 ? -25.813 7.096 6.692 1.00 54.28 141 ARG A N 1
ATOM 1118 C CA . ARG A 1 141 ? -24.882 6.048 6.192 1.00 54.28 141 ARG A CA 1
ATOM 1119 C C . ARG A 1 141 ? -23.754 5.687 7.164 1.00 54.28 141 ARG A C 1
ATOM 1121 O O . ARG A 1 141 ? -23.006 4.754 6.895 1.00 54.28 141 ARG A O 1
ATOM 1128 N N . GLN A 1 142 ? -23.657 6.392 8.287 1.00 58.47 142 GLN A N 1
ATOM 1129 C CA . GLN A 1 142 ? -22.470 6.413 9.146 1.00 58.47 142 GLN A CA 1
ATOM 1130 C C . GLN A 1 142 ? -22.492 5.335 10.241 1.00 58.47 142 GLN A C 1
ATOM 1132 O O . GLN A 1 142 ? -21.464 4.713 10.505 1.00 58.47 142 GLN A O 1
ATOM 1137 N N . GLU A 1 143 ? -23.663 5.036 10.814 1.00 62.34 143 GLU A N 1
ATOM 1138 C CA . GLU A 1 143 ? -23.805 4.064 11.915 1.00 62.34 143 GLU A CA 1
ATOM 1139 C C . GLU A 1 143 ? -23.417 2.636 11.517 1.00 62.34 143 GLU A C 1
ATOM 1141 O O . GLU A 1 143 ? -22.772 1.926 12.283 1.00 62.34 143 GLU A O 1
ATOM 1146 N N . ARG A 1 144 ? -23.731 2.221 10.282 1.00 71.31 144 ARG A N 1
ATOM 1147 C CA . ARG A 1 144 ? -23.482 0.842 9.830 1.00 71.31 144 ARG A CA 1
ATOM 1148 C C . ARG A 1 144 ? -22.002 0.475 9.782 1.00 71.31 144 ARG A C 1
ATOM 1150 O O . ARG A 1 144 ? -21.679 -0.705 9.857 1.00 71.31 144 ARG A O 1
ATOM 1157 N N . ARG A 1 145 ? -21.110 1.457 9.625 1.00 74.94 145 ARG A N 1
ATOM 1158 C CA . ARG A 1 145 ? -19.676 1.206 9.461 1.00 74.94 145 ARG A CA 1
ATOM 1159 C C . ARG A 1 145 ? -19.001 0.891 10.789 1.00 74.94 145 ARG A C 1
ATOM 1161 O O . ARG A 1 145 ? -18.312 -0.119 10.888 1.00 74.94 145 ARG A O 1
ATOM 1168 N N . LEU A 1 146 ? -19.217 1.743 11.791 1.00 77.12 146 LEU A N 1
ATOM 1169 C CA . LEU A 1 146 ? -18.711 1.503 13.140 1.00 77.12 146 LEU A CA 1
ATOM 1170 C C . LEU A 1 146 ? -19.318 0.215 13.701 1.00 77.12 146 LEU A C 1
ATOM 1172 O O . LEU A 1 146 ? -18.581 -0.650 14.156 1.00 77.12 146 LEU A O 1
ATOM 1176 N N . ASP A 1 147 ? -20.625 0.014 13.537 1.00 79.94 147 ASP A N 1
ATOM 1177 C CA . ASP A 1 147 ? -21.274 -1.242 13.921 1.00 79.94 147 ASP A CA 1
ATOM 1178 C C . ASP A 1 147 ? -20.689 -2.463 13.200 1.00 79.94 147 ASP A C 1
ATOM 1180 O O . ASP A 1 147 ? -20.570 -3.530 13.797 1.00 79.94 147 ASP A O 1
ATOM 1184 N N . GLY A 1 148 ? -20.321 -2.319 11.925 1.00 79.94 148 GLY A N 1
ATOM 1185 C CA . GLY A 1 148 ? -19.701 -3.380 11.137 1.00 79.94 148 GLY A CA 1
ATOM 1186 C C . GLY A 1 148 ? -18.339 -3.819 11.683 1.00 79.94 148 GLY A C 1
ATOM 1187 O O . GLY A 1 148 ? -18.036 -5.007 11.646 1.00 79.94 148 GLY A O 1
ATOM 1188 N N . LEU A 1 149 ? -17.562 -2.897 12.264 1.00 76.00 149 LEU A N 1
ATOM 1189 C CA . LEU A 1 149 ? -16.296 -3.220 12.936 1.00 76.00 149 LEU A CA 1
ATOM 1190 C C . LEU A 1 149 ? -16.483 -4.070 14.198 1.00 76.00 149 LEU A C 1
ATOM 1192 O O . LEU A 1 149 ? -15.584 -4.825 14.551 1.00 76.00 149 LEU A O 1
ATOM 1196 N N . VAL A 1 150 ? -17.624 -3.942 14.882 1.00 77.81 150 VAL A N 1
ATOM 1197 C CA . VAL A 1 150 ? -17.933 -4.720 16.095 1.00 77.81 150 VAL A CA 1
ATOM 1198 C C . VAL A 1 150 ? -18.655 -6.021 15.791 1.00 77.81 150 VAL A C 1
ATOM 1200 O O . VAL A 1 150 ? -18.437 -7.011 16.481 1.00 77.81 150 VAL A O 1
ATOM 1203 N N . LYS A 1 151 ? -19.538 -6.021 14.791 1.00 80.38 151 LYS A N 1
ATOM 1204 C CA . LYS A 1 151 ? -20.350 -7.193 14.436 1.00 80.38 151 LYS A CA 1
ATOM 1205 C C . LYS A 1 151 ? -19.587 -8.207 13.580 1.00 80.38 151 LYS A C 1
ATOM 1207 O O . LYS A 1 151 ? -20.027 -9.349 13.493 1.00 80.38 151 LYS A O 1
ATOM 1212 N N . GLY A 1 152 ? -18.497 -7.793 12.934 1.00 80.12 152 GLY A N 1
ATOM 1213 C CA . GLY A 1 152 ? -17.623 -8.678 12.168 1.00 80.12 152 GLY A CA 1
ATOM 1214 C C . GLY A 1 152 ? -16.719 -9.538 13.052 1.00 80.12 152 GLY A C 1
ATOM 1215 O O . GLY A 1 152 ? -16.495 -9.239 14.225 1.00 80.12 152 GLY A O 1
ATOM 1216 N N . GLU A 1 153 ? -16.175 -10.606 12.470 1.00 76.69 153 GLU A N 1
ATOM 1217 C CA . GLU A 1 153 ? -15.092 -11.354 13.105 1.00 76.69 153 GLU A CA 1
ATOM 1218 C C . GLU A 1 153 ? -13.856 -10.454 13.307 1.00 76.69 153 GLU A C 1
ATOM 1220 O O . GLU A 1 153 ? -13.607 -9.550 12.499 1.00 76.69 153 GLU A O 1
ATOM 1225 N N . PRO A 1 154 ? -13.071 -10.668 14.382 1.00 87.25 154 PRO A N 1
ATOM 1226 C CA . PRO A 1 154 ? -11.854 -9.906 14.633 1.00 87.25 154 PRO A CA 1
ATOM 1227 C C . PRO A 1 154 ? -10.885 -9.994 13.451 1.00 87.25 154 PRO A C 1
ATOM 1229 O O . PRO A 1 154 ? -10.299 -11.043 13.181 1.00 87.25 154 PRO A O 1
ATOM 1232 N N . VAL A 1 155 ? -10.657 -8.871 12.772 1.00 90.38 155 VAL A N 1
ATOM 1233 C CA . VAL A 1 155 ? -9.680 -8.813 11.682 1.00 90.38 155 VAL A CA 1
ATOM 1234 C C . VAL A 1 155 ? -8.301 -8.540 12.261 1.00 90.38 155 VAL A C 1
ATOM 1236 O O . VAL A 1 155 ? -7.904 -7.395 12.481 1.00 90.38 155 VAL A O 1
ATOM 1239 N N . ILE A 1 156 ? -7.574 -9.623 12.530 1.00 93.69 156 ILE A N 1
ATOM 1240 C CA . ILE A 1 156 ? -6.193 -9.576 13.010 1.00 93.69 156 ILE A CA 1
ATOM 1241 C C . ILE A 1 156 ? -5.261 -9.270 11.839 1.00 93.69 156 ILE A C 1
ATOM 1243 O O . ILE A 1 156 ? -5.190 -10.017 10.864 1.00 93.69 156 ILE A O 1
ATOM 1247 N N . VAL A 1 157 ? -4.514 -8.176 11.949 1.00 93.62 157 VAL A N 1
ATOM 1248 C CA . VAL A 1 157 ? -3.546 -7.734 10.943 1.00 93.62 157 VAL A CA 1
ATOM 1249 C C . VAL A 1 157 ? -2.140 -7.762 11.524 1.00 93.62 157 VAL A C 1
ATOM 1251 O O . VAL A 1 157 ? -1.933 -7.485 12.701 1.00 93.62 157 VAL A O 1
ATOM 1254 N N . THR A 1 158 ? -1.146 -8.099 10.702 1.00 95.44 158 THR A N 1
ATOM 1255 C CA . THR A 1 158 ? 0.267 -7.971 11.094 1.00 95.44 158 THR A CA 1
ATOM 1256 C C . THR A 1 158 ? 0.737 -6.529 10.906 1.00 95.44 158 THR A C 1
ATOM 1258 O O . THR A 1 158 ? 0.257 -5.846 9.998 1.00 95.44 158 THR A O 1
ATOM 1261 N N . ALA A 1 159 ? 1.716 -6.076 11.693 1.00 96.25 159 ALA A N 1
ATOM 1262 C CA . ALA A 1 159 ? 2.288 -4.733 11.540 1.00 96.25 159 ALA A CA 1
ATOM 1263 C C . ALA A 1 159 ? 2.781 -4.452 10.103 1.00 96.25 159 ALA A C 1
ATOM 1265 O O . ALA A 1 159 ? 2.350 -3.457 9.517 1.00 96.25 159 ALA A O 1
ATOM 1266 N N . PRO A 1 160 ? 3.564 -5.335 9.444 1.00 92.06 160 PRO A N 1
ATOM 1267 C CA . PRO A 1 160 ? 3.967 -5.095 8.060 1.00 92.06 160 PRO A CA 1
ATOM 1268 C C . PRO A 1 160 ? 2.787 -5.046 7.079 1.00 92.06 160 PRO A C 1
ATOM 1270 O O . PRO A 1 160 ? 2.846 -4.314 6.091 1.00 92.06 160 PRO A O 1
ATOM 1273 N N . ALA A 1 161 ? 1.727 -5.832 7.307 1.00 88.88 161 ALA A N 1
ATOM 1274 C CA . ALA A 1 161 ? 0.535 -5.784 6.463 1.00 88.88 161 ALA A CA 1
ATOM 1275 C C . ALA A 1 161 ? -0.191 -4.445 6.619 1.00 88.88 161 ALA A C 1
ATOM 1277 O O . ALA A 1 161 ? -0.486 -3.816 5.607 1.00 88.88 161 ALA A O 1
ATOM 1278 N N . PHE A 1 162 ? -0.397 -3.983 7.857 1.00 94.00 162 PHE A N 1
ATOM 1279 C CA . PHE A 1 162 ? -0.991 -2.679 8.151 1.00 94.00 162 PHE A CA 1
ATOM 1280 C C . PHE A 1 162 ? -0.185 -1.524 7.545 1.00 94.00 162 PHE A C 1
ATOM 1282 O O . PHE A 1 162 ? -0.753 -0.661 6.879 1.00 94.00 162 PHE A O 1
ATOM 1289 N N . ALA A 1 163 ? 1.143 -1.539 7.681 1.00 91.31 163 ALA A N 1
ATOM 1290 C CA . ALA A 1 163 ? 2.007 -0.512 7.100 1.00 91.31 163 ALA A CA 1
ATOM 1291 C C . ALA A 1 163 ? 1.854 -0.403 5.572 1.00 91.31 163 ALA A C 1
ATOM 1293 O O . ALA A 1 163 ? 1.832 0.699 5.022 1.00 91.31 163 ALA A O 1
ATOM 1294 N N . ARG A 1 164 ? 1.678 -1.544 4.891 1.00 88.00 164 ARG A N 1
ATOM 1295 C CA . ARG A 1 164 ? 1.464 -1.616 3.437 1.00 88.00 164 ARG A CA 1
ATOM 1296 C C . ARG A 1 164 ? 0.036 -1.304 2.996 1.00 88.00 164 ARG A C 1
ATOM 1298 O O . ARG A 1 164 ? -0.188 -1.180 1.790 1.00 88.00 164 ARG A O 1
ATOM 1305 N N . MET A 1 165 ? -0.922 -1.183 3.918 1.00 89.06 165 MET A N 1
ATOM 1306 C CA . MET A 1 165 ? -2.299 -0.872 3.546 1.00 89.06 165 MET A CA 1
ATOM 1307 C C . MET A 1 165 ? -2.352 0.496 2.844 1.00 89.06 165 MET A C 1
ATOM 1309 O O . MET A 1 165 ? -1.782 1.476 3.354 1.00 89.06 165 MET A O 1
ATOM 1313 N N . PRO A 1 166 ? -3.015 0.583 1.673 1.00 80.12 166 PRO A N 1
ATOM 1314 C CA . PRO A 1 166 ? -3.191 1.847 0.964 1.00 80.12 166 PRO A CA 1
ATOM 1315 C C . PRO A 1 166 ? -3.999 2.836 1.818 1.00 80.12 166 PRO A C 1
ATOM 1317 O O . PRO A 1 166 ? -4.470 2.500 2.901 1.00 80.12 166 PRO A O 1
ATOM 1320 N N . ASP A 1 167 ? -4.168 4.069 1.349 1.00 73.44 167 ASP A N 1
ATOM 1321 C CA . ASP A 1 167 ? -4.845 5.195 2.020 1.00 73.44 167 ASP A CA 1
ATOM 1322 C C . ASP A 1 167 ? -6.366 5.001 2.258 1.00 73.44 167 ASP A C 1
ATOM 1324 O O . ASP A 1 167 ? -7.136 5.957 2.310 1.00 73.44 167 ASP A O 1
ATOM 1328 N N . GLY A 1 168 ? -6.820 3.756 2.419 1.00 55.16 168 GLY A N 1
ATOM 1329 C CA . GLY A 1 168 ? -8.136 3.390 2.933 1.00 55.16 168 GLY A CA 1
ATOM 1330 C C . GLY A 1 168 ? -9.264 3.363 1.907 1.00 55.16 168 GLY A C 1
ATOM 1331 O O . GLY A 1 168 ? -10.368 2.977 2.274 1.00 55.16 168 GLY A O 1
ATOM 1332 N N . ARG A 1 169 ? -9.031 3.719 0.634 1.00 54.16 169 ARG A N 1
ATOM 1333 C CA . ARG A 1 169 ? -10.100 3.776 -0.390 1.00 54.16 169 ARG A CA 1
ATOM 1334 C C . ARG A 1 169 ? -10.716 2.417 -0.752 1.00 54.16 169 ARG A C 1
ATOM 1336 O O . ARG A 1 169 ? -11.841 2.396 -1.234 1.00 54.16 169 ARG A O 1
ATOM 1343 N N . HIS A 1 170 ? -10.012 1.307 -0.514 1.00 45.34 170 HIS A N 1
ATOM 1344 C CA . HIS A 1 170 ? -10.424 -0.023 -0.992 1.00 45.34 170 HIS A CA 1
ATOM 1345 C C . HIS A 1 170 ? -10.739 -1.047 0.115 1.00 45.34 170 HIS A C 1
ATOM 1347 O O . HIS A 1 170 ? -11.453 -2.013 -0.132 1.00 45.34 170 HIS A O 1
ATOM 1353 N N . LEU A 1 171 ? -10.286 -0.828 1.357 1.00 49.78 171 LEU A N 1
ATOM 1354 C CA . LEU A 1 171 ? -10.384 -1.833 2.431 1.00 49.78 171 LEU A CA 1
ATOM 1355 C C . LEU A 1 171 ? -11.764 -1.931 3.095 1.00 49.78 171 LEU A C 1
ATOM 1357 O O . LEU A 1 171 ? -12.090 -2.959 3.687 1.00 49.78 171 LEU A O 1
ATOM 1361 N N . THR A 1 172 ? -12.592 -0.894 2.992 1.00 49.28 172 THR A N 1
ATOM 1362 C CA . THR A 1 172 ? -13.891 -0.827 3.680 1.00 49.28 172 THR A CA 1
ATOM 1363 C C . THR A 1 172 ? -14.886 -1.863 3.162 1.00 49.28 172 THR A C 1
ATOM 1365 O O . THR A 1 172 ? -15.768 -2.285 3.905 1.00 49.28 172 THR A O 1
ATOM 1368 N N . MET A 1 173 ? -14.732 -2.316 1.914 1.00 39.56 173 MET A N 1
ATOM 1369 C CA . MET A 1 173 ? -15.630 -3.316 1.335 1.00 39.56 173 MET A CA 1
ATOM 1370 C C . MET A 1 173 ? -15.235 -4.755 1.680 1.00 39.56 173 MET A C 1
ATOM 1372 O O . MET A 1 173 ? -16.120 -5.552 1.974 1.00 39.56 173 MET A O 1
ATOM 1376 N N . CYS A 1 174 ? -13.941 -5.088 1.708 1.00 41.12 174 CYS A N 1
ATOM 1377 C CA . CYS A 1 174 ? -13.502 -6.468 1.947 1.00 41.12 174 CYS A CA 1
ATOM 1378 C C . CYS A 1 174 ? -13.657 -6.867 3.423 1.00 41.12 174 CYS A C 1
ATOM 1380 O O . CYS A 1 174 ? -14.264 -7.886 3.737 1.00 41.12 174 CYS A O 1
ATOM 1382 N N . VAL A 1 175 ? -13.200 -6.011 4.344 1.00 47.56 175 VAL A N 1
ATOM 1383 C CA . VAL A 1 175 ? -13.171 -6.298 5.793 1.00 47.56 175 VAL A CA 1
ATOM 1384 C C . VAL A 1 175 ? -14.574 -6.448 6.393 1.00 47.56 175 VAL A C 1
ATOM 1386 O O . VAL A 1 175 ? -14.781 -7.269 7.280 1.00 47.56 175 VAL A O 1
ATOM 1389 N N . LEU A 1 176 ? -15.557 -5.694 5.891 1.00 44.91 176 LEU A N 1
ATOM 1390 C CA . LEU A 1 176 ? -16.928 -5.721 6.414 1.00 44.91 176 LEU A CA 1
ATOM 1391 C C . LEU A 1 176 ? -17.789 -6.861 5.849 1.00 44.91 176 LEU A C 1
ATOM 1393 O O . LEU A 1 176 ? -18.885 -7.076 6.362 1.00 44.91 176 LEU A O 1
ATOM 1397 N N . HIS A 1 177 ? -17.357 -7.546 4.784 1.00 40.09 177 HIS A N 1
ATOM 1398 C CA . HIS A 1 177 ? -18.157 -8.592 4.130 1.00 40.09 177 HIS A CA 1
ATOM 1399 C C . HIS A 1 177 ? -17.609 -10.010 4.318 1.00 40.09 177 HIS A C 1
ATOM 1401 O O . HIS A 1 177 ? -18.409 -10.941 4.282 1.00 40.09 177 HIS A O 1
ATOM 1407 N N . THR A 1 178 ? -16.299 -10.206 4.524 1.00 41.69 178 THR A N 1
ATOM 1408 C CA . THR A 1 178 ? -15.712 -11.561 4.494 1.00 41.69 178 THR A CA 1
ATOM 1409 C C . THR A 1 178 ? -15.230 -12.109 5.836 1.00 41.69 178 THR A C 1
ATOM 1411 O O . THR A 1 178 ? -15.046 -13.317 5.923 1.00 41.69 178 THR A O 1
ATOM 1414 N N . GLY A 1 179 ? -15.050 -11.291 6.881 1.00 36.88 179 GLY A N 1
ATOM 1415 C CA . GLY A 1 179 ? -14.739 -11.738 8.254 1.00 36.88 179 GLY A CA 1
ATOM 1416 C C . GLY A 1 179 ? -13.392 -12.453 8.483 1.00 36.88 179 GLY A C 1
ATOM 1417 O O . GLY A 1 179 ? -12.891 -12.436 9.597 1.00 36.88 179 GLY A O 1
ATOM 1418 N N . VAL A 1 180 ? -12.740 -13.017 7.464 1.00 36.00 180 VAL A N 1
ATOM 1419 C CA . VAL A 1 180 ? -11.627 -13.961 7.659 1.00 36.00 180 VAL A CA 1
ATOM 1420 C C . VAL A 1 180 ? -10.339 -13.462 7.005 1.00 36.00 180 VAL A C 1
ATOM 1422 O O . VAL A 1 180 ? -10.300 -13.212 5.803 1.00 36.00 180 VAL A O 1
ATOM 1425 N N . ALA A 1 181 ? -9.260 -13.372 7.792 1.00 36.47 181 ALA A N 1
ATOM 1426 C CA . ALA A 1 181 ? -7.912 -13.030 7.319 1.00 36.47 181 ALA A CA 1
ATOM 1427 C C . ALA A 1 181 ? -6.890 -14.183 7.437 1.00 36.47 181 ALA A C 1
ATOM 1429 O O . ALA A 1 181 ? -5.723 -13.987 7.100 1.00 36.47 181 ALA A O 1
ATOM 1430 N N . HIS A 1 182 ? -7.265 -15.370 7.941 1.00 29.81 182 HIS A N 1
ATOM 1431 C CA . HIS A 1 182 ? -6.252 -16.327 8.403 1.00 29.81 182 HIS A CA 1
ATOM 1432 C C . HIS A 1 182 ? -6.642 -17.817 8.329 1.00 29.81 182 HIS A C 1
ATOM 1434 O O . HIS A 1 182 ? -6.700 -18.468 9.361 1.00 29.81 182 HIS A O 1
ATOM 1440 N N . ASP A 1 183 ? -6.818 -18.403 7.138 1.00 28.27 183 ASP A N 1
ATOM 1441 C CA . ASP A 1 183 ? -6.538 -19.845 6.967 1.00 28.27 183 ASP A CA 1
ATOM 1442 C C . ASP A 1 183 ? -6.402 -20.273 5.495 1.00 28.27 183 ASP A C 1
ATOM 1444 O O . ASP A 1 183 ? -7.386 -20.493 4.795 1.00 28.27 183 ASP A O 1
ATOM 1448 N N . CYS A 1 184 ? -5.162 -20.413 5.006 1.00 24.72 184 CYS A N 1
ATOM 1449 C CA . CYS A 1 184 ? -4.899 -21.000 3.681 1.00 24.72 184 CYS A CA 1
ATOM 1450 C C . CYS A 1 184 ? -3.549 -21.747 3.575 1.00 24.72 184 CYS A C 1
ATOM 1452 O O . CYS A 1 184 ? -2.981 -21.877 2.495 1.00 24.72 184 CYS A O 1
ATOM 1454 N N . ALA A 1 185 ? -2.998 -22.253 4.689 1.00 25.75 185 ALA A N 1
ATOM 1455 C CA . ALA A 1 185 ? -1.624 -22.782 4.722 1.00 25.75 185 ALA A CA 1
ATOM 1456 C C . ALA A 1 185 ? -1.477 -24.314 4.868 1.00 25.75 185 ALA A C 1
ATOM 1458 O O . ALA A 1 185 ? -0.356 -24.781 5.069 1.00 25.75 185 ALA A O 1
ATOM 1459 N N . LYS A 1 186 ? -2.544 -25.132 4.793 1.00 26.83 186 LYS A N 1
ATOM 1460 C CA . LYS A 1 186 ? -2.442 -26.560 5.192 1.00 26.83 186 LYS A CA 1
ATOM 1461 C C . LYS A 1 186 ? -2.850 -27.667 4.221 1.00 26.83 186 LYS A C 1
ATOM 1463 O O . LYS A 1 186 ? -2.782 -28.824 4.619 1.00 26.83 186 LYS A O 1
ATOM 1468 N N . HIS A 1 187 ? -3.137 -27.401 2.952 1.00 26.09 187 HIS A N 1
ATOM 1469 C CA . HIS A 1 187 ? -3.364 -28.496 1.999 1.00 26.09 187 HIS A CA 1
ATOM 1470 C C . HIS A 1 187 ? -2.687 -28.232 0.660 1.00 26.09 187 HIS A C 1
ATOM 1472 O O . HIS A 1 187 ? -3.242 -27.500 -0.140 1.00 26.09 187 HIS A O 1
ATOM 1478 N N . THR A 1 188 ? -1.516 -28.850 0.437 1.00 26.03 188 THR A N 1
ATOM 1479 C CA . THR A 1 188 ? -1.154 -29.538 -0.825 1.00 26.03 188 THR A CA 1
ATOM 1480 C C . THR A 1 188 ? 0.265 -30.119 -0.753 1.00 26.03 188 THR A C 1
ATOM 1482 O O . THR A 1 188 ? 1.252 -29.463 -1.077 1.00 26.03 188 THR A O 1
ATOM 1485 N N . ARG A 1 189 ? 0.367 -31.400 -0.382 1.00 28.47 189 ARG A N 1
ATOM 1486 C CA . ARG A 1 189 ? 1.378 -32.319 -0.924 1.00 28.47 189 ARG A CA 1
ATOM 1487 C C . ARG A 1 189 ? 0.633 -33.511 -1.507 1.00 28.47 189 ARG A C 1
ATOM 1489 O O . ARG A 1 189 ? 0.290 -34.415 -0.761 1.00 28.47 189 ARG A O 1
ATOM 1496 N N . ALA A 1 190 ? 0.368 -33.475 -2.807 1.00 28.11 190 ALA A N 1
ATOM 1497 C CA . ALA A 1 190 ? 0.296 -34.642 -3.685 1.00 28.11 190 ALA A CA 1
ATOM 1498 C C . ALA A 1 190 ? -0.138 -34.191 -5.085 1.00 28.11 190 ALA A C 1
ATOM 1500 O O . ALA A 1 190 ? -1.180 -33.559 -5.224 1.00 28.11 190 ALA A O 1
ATOM 1501 N N . ALA A 1 191 ? 0.673 -34.570 -6.075 1.00 28.45 191 ALA A N 1
ATOM 1502 C CA . ALA A 1 191 ? 0.329 -34.935 -7.455 1.00 28.45 191 ALA A CA 1
ATOM 1503 C C . ALA A 1 191 ? 1.213 -34.220 -8.486 1.00 28.45 191 ALA A C 1
ATOM 1505 O O . ALA A 1 191 ? 0.961 -33.098 -8.916 1.00 28.45 191 ALA A O 1
ATOM 1506 N N . HIS A 1 192 ? 2.265 -34.938 -8.877 1.00 32.56 192 HIS A N 1
ATOM 1507 C CA . HIS A 1 192 ? 3.011 -34.732 -10.108 1.00 32.56 192 HIS A CA 1
ATOM 1508 C C . HIS A 1 192 ? 2.244 -35.378 -11.278 1.00 32.56 192 HIS A C 1
ATOM 1510 O O . HIS A 1 192 ? 1.722 -36.480 -11.125 1.00 32.56 192 HIS A O 1
ATOM 1516 N N . ASN A 1 193 ? 2.305 -34.716 -12.440 1.00 33.47 193 ASN A N 1
ATOM 1517 C CA . ASN A 1 193 ? 2.008 -35.181 -13.807 1.00 33.47 193 ASN A CA 1
ATOM 1518 C C . ASN A 1 193 ? 0.528 -35.313 -14.231 1.00 33.47 193 ASN A C 1
ATOM 1520 O O . ASN A 1 193 ? -0.112 -36.301 -13.897 1.00 33.47 193 ASN A O 1
ATOM 1524 N N . CYS A 1 194 ? 0.040 -34.408 -15.099 1.00 26.36 194 CYS A N 1
ATOM 1525 C CA . CYS A 1 194 ? -0.568 -34.749 -16.405 1.00 26.36 194 CYS A CA 1
ATOM 1526 C C . CYS A 1 194 ? -0.938 -33.500 -17.242 1.00 26.36 194 CYS A C 1
ATOM 1528 O O . CYS A 1 194 ? -0.890 -32.375 -16.758 1.00 26.36 194 CYS A O 1
ATOM 1530 N N . ALA A 1 195 ? -1.265 -33.741 -18.514 1.00 34.75 195 ALA A N 1
ATOM 1531 C CA . ALA A 1 195 ? -1.239 -32.845 -19.669 1.00 34.75 195 ALA A CA 1
ATOM 1532 C C . ALA A 1 195 ? -2.331 -31.743 -19.772 1.00 34.75 195 ALA A C 1
ATOM 1534 O O . ALA A 1 195 ? -3.301 -31.674 -19.018 1.00 34.75 195 ALA A O 1
ATOM 1535 N N . VAL A 1 196 ? -2.114 -30.899 -20.788 1.00 37.31 196 VAL A N 1
ATOM 1536 C CA . VAL A 1 196 ? -2.599 -29.540 -21.116 1.00 37.31 196 VAL A CA 1
ATOM 1537 C C . VAL A 1 196 ? -4.125 -29.281 -21.074 1.00 37.31 196 VAL A C 1
ATOM 1539 O O . VAL A 1 196 ? -4.529 -28.122 -21.028 1.00 37.31 196 VAL A O 1
ATOM 1542 N N . GLU A 1 197 ? -5.000 -30.285 -20.980 1.00 33.59 197 GLU A N 1
ATOM 1543 C CA . GLU A 1 197 ? -6.468 -30.076 -20.958 1.00 33.59 197 GLU A CA 1
ATOM 1544 C C . GLU A 1 197 ? -7.074 -29.780 -19.571 1.00 33.59 197 GLU A C 1
ATOM 1546 O O . GLU A 1 197 ? -8.238 -29.399 -19.459 1.00 33.59 197 GLU A O 1
ATOM 1551 N N . THR A 1 198 ? -6.293 -29.870 -18.494 1.00 44.50 198 THR A N 1
ATOM 1552 C CA . THR A 1 198 ? -6.787 -29.671 -17.116 1.00 44.50 198 THR A CA 1
ATOM 1553 C C . THR A 1 198 ? -6.738 -28.225 -16.613 1.00 44.50 198 THR A C 1
ATOM 1555 O O . THR A 1 198 ? -7.283 -27.936 -15.547 1.00 44.50 198 THR A O 1
ATOM 1558 N N . CYS A 1 199 ? -6.138 -27.286 -17.354 1.00 44.31 199 CYS A N 1
ATOM 1559 C CA . CYS A 1 199 ? -5.893 -25.935 -16.839 1.00 44.31 199 CYS A CA 1
ATOM 1560 C C . CYS A 1 199 ? -7.193 -25.136 -16.631 1.00 44.31 199 CYS A C 1
ATOM 1562 O O . CYS A 1 199 ? -7.413 -24.617 -15.543 1.00 44.31 199 CYS A O 1
ATOM 1564 N N . ALA A 1 200 ? -8.110 -25.123 -17.605 1.00 41.56 200 ALA A N 1
ATOM 1565 C CA . ALA A 1 200 ? -9.360 -24.353 -17.523 1.00 41.56 200 ALA A CA 1
ATOM 1566 C C . ALA A 1 200 ? -10.347 -24.888 -16.464 1.00 41.56 200 ALA A C 1
ATOM 1568 O O . ALA A 1 200 ? -11.132 -24.126 -15.890 1.00 41.56 200 ALA A O 1
ATOM 1569 N N . THR A 1 201 ? -10.318 -26.199 -16.201 1.00 45.44 201 THR A N 1
ATOM 1570 C CA . THR A 1 201 ? -11.152 -26.843 -15.176 1.00 45.44 201 THR A CA 1
ATOM 1571 C C . THR A 1 201 ? -10.549 -26.635 -13.791 1.00 45.44 201 THR A C 1
ATOM 1573 O O . THR A 1 201 ? -11.275 -26.222 -12.898 1.00 45.44 201 THR A O 1
ATOM 1576 N N . HIS A 1 202 ? -9.228 -26.782 -13.620 1.00 51.66 202 HIS A N 1
ATOM 1577 C CA . HIS A 1 202 ? -8.558 -26.434 -12.360 1.00 51.66 202 HIS A CA 1
ATOM 1578 C C . HIS A 1 202 ? -8.679 -24.947 -12.023 1.00 51.66 202 HIS A C 1
ATOM 1580 O O . HIS A 1 202 ? -8.908 -24.620 -10.867 1.00 51.66 202 HIS A O 1
ATOM 1586 N N . ILE A 1 203 ? -8.602 -24.062 -13.018 1.00 50.09 203 ILE A N 1
ATOM 1587 C CA . ILE A 1 203 ? -8.910 -22.632 -12.895 1.00 50.09 203 ILE A CA 1
ATOM 1588 C C . ILE A 1 203 ? -10.350 -22.482 -12.384 1.00 50.09 203 ILE A C 1
ATOM 1590 O O . ILE A 1 203 ? -10.561 -21.933 -11.314 1.00 50.09 203 ILE A O 1
ATOM 1594 N N . ARG A 1 204 ? -11.363 -23.072 -13.023 1.00 47.12 204 ARG A N 1
ATOM 1595 C CA . ARG A 1 204 ? -12.751 -22.945 -12.536 1.00 47.12 204 ARG A CA 1
ATOM 1596 C C . ARG A 1 204 ? -13.000 -23.527 -11.137 1.00 47.12 204 ARG A C 1
ATOM 1598 O O . ARG A 1 204 ? -13.730 -22.912 -10.366 1.00 47.12 204 ARG A O 1
ATOM 1605 N N . THR A 1 205 ? -12.406 -24.667 -10.786 1.00 50.16 205 THR A N 1
ATOM 1606 C CA . THR A 1 205 ? -12.602 -25.305 -9.470 1.00 50.16 205 THR A CA 1
ATOM 1607 C C . THR A 1 205 ? -11.793 -24.622 -8.363 1.00 50.16 205 THR A C 1
ATOM 1609 O O . THR A 1 205 ? -12.268 -24.537 -7.235 1.00 50.16 205 THR A O 1
ATOM 1612 N N . ALA A 1 206 ? -10.613 -24.076 -8.676 1.00 52.88 206 ALA A N 1
ATOM 1613 C CA . ALA A 1 206 ? -9.825 -23.268 -7.746 1.00 52.88 206 ALA A CA 1
ATOM 1614 C C . ALA A 1 206 ? -10.363 -21.833 -7.597 1.00 52.88 206 ALA A C 1
ATOM 1616 O O . ALA A 1 206 ? -10.010 -21.166 -6.628 1.00 52.88 206 ALA A O 1
ATOM 1617 N N . LEU A 1 207 ? -11.202 -21.359 -8.533 1.00 55.62 207 LEU A N 1
ATOM 1618 C CA . LEU A 1 207 ? -11.660 -19.967 -8.596 1.00 55.62 207 LEU A CA 1
ATOM 1619 C C . LEU A 1 207 ? -13.127 -19.692 -8.253 1.00 55.62 207 LEU A C 1
ATOM 1621 O O . LEU A 1 207 ? -13.585 -18.562 -8.396 1.00 55.62 207 LEU A O 1
ATOM 1625 N N . ALA A 1 208 ? -13.834 -20.661 -7.673 1.00 49.12 208 ALA A N 1
ATOM 1626 C CA . ALA A 1 208 ? -15.160 -20.438 -7.098 1.00 49.12 208 ALA A CA 1
ATOM 1627 C C . ALA A 1 208 ? -15.254 -19.456 -5.887 1.00 49.12 208 ALA A C 1
ATOM 1629 O O . ALA A 1 208 ? -16.377 -19.023 -5.629 1.00 49.12 208 ALA A O 1
ATOM 1630 N N . PRO A 1 209 ? -14.182 -19.050 -5.153 1.00 53.62 209 PRO A N 1
ATOM 1631 C CA . PRO A 1 209 ? -14.347 -18.185 -3.975 1.00 53.62 209 PRO A CA 1
ATOM 1632 C C . PRO A 1 209 ? -13.889 -16.716 -4.117 1.00 53.62 209 PRO A C 1
ATOM 1634 O O . PRO A 1 209 ? -13.909 -16.006 -3.119 1.00 53.62 209 PRO A O 1
ATOM 1637 N N . PHE A 1 210 ? -13.508 -16.191 -5.289 1.00 62.28 210 PHE A N 1
ATOM 1638 C CA . PHE A 1 210 ? -12.922 -14.828 -5.369 1.00 62.28 210 PHE A CA 1
ATOM 1639 C C . PHE A 1 210 ? -13.912 -13.658 -5.244 1.00 62.28 210 PHE A C 1
ATOM 1641 O O . PHE A 1 210 ? -13.548 -12.521 -5.542 1.00 62.28 210 PHE A O 1
ATOM 1648 N N . ALA A 1 211 ? -15.152 -13.891 -4.808 1.00 55.53 211 ALA A N 1
ATOM 1649 C CA . ALA A 1 211 ? -16.163 -12.845 -4.676 1.00 55.53 211 ALA A CA 1
ATOM 1650 C C . ALA A 1 211 ? -15.799 -11.842 -3.559 1.00 55.53 211 ALA A C 1
ATOM 1652 O O . ALA A 1 211 ? -16.286 -11.932 -2.436 1.00 55.53 211 ALA A O 1
ATOM 1653 N N . GLY A 1 212 ? -14.944 -10.872 -3.894 1.00 61.53 212 GLY A N 1
ATOM 1654 C CA . GLY A 1 212 ? -14.574 -9.737 -3.050 1.00 61.53 212 GLY A CA 1
ATOM 1655 C C . GLY A 1 212 ? -13.195 -9.805 -2.391 1.00 61.53 212 GLY A C 1
ATOM 1656 O O . GLY A 1 212 ? -12.850 -8.866 -1.683 1.00 61.53 212 GLY A O 1
ATOM 1657 N N . ASP A 1 213 ? -12.392 -10.850 -2.615 1.00 83.25 213 ASP A N 1
ATOM 1658 C CA . ASP A 1 213 ? -11.043 -10.939 -2.040 1.00 83.25 213 ASP A CA 1
ATOM 1659 C C . ASP A 1 213 ? -9.955 -10.661 -3.087 1.00 83.25 213 ASP A C 1
ATOM 1661 O O . ASP A 1 213 ? -9.504 -11.540 -3.827 1.00 83.25 213 ASP A O 1
ATOM 1665 N N . GLU A 1 214 ? -9.535 -9.399 -3.127 1.00 86.50 214 GLU A N 1
ATOM 1666 C CA . GLU A 1 214 ? -8.476 -8.899 -3.999 1.00 86.50 214 GLU A CA 1
ATOM 1667 C C . GLU A 1 214 ? -7.129 -9.598 -3.764 1.00 86.50 214 GLU A C 1
ATOM 1669 O O . GLU A 1 214 ? -6.414 -9.867 -4.727 1.00 86.50 214 GLU A O 1
ATOM 1674 N N . VAL A 1 215 ? -6.773 -9.929 -2.517 1.00 86.06 215 VAL A N 1
ATOM 1675 C CA . VAL A 1 215 ? -5.473 -10.549 -2.195 1.00 86.06 215 VAL A CA 1
ATOM 1676 C C . VAL A 1 215 ? -5.403 -11.934 -2.814 1.00 86.06 215 VAL A C 1
ATOM 1678 O O . VAL A 1 215 ? -4.444 -12.269 -3.512 1.00 86.06 215 VAL A O 1
ATOM 1681 N N . ASN A 1 216 ? -6.465 -12.703 -2.612 1.00 86.44 216 ASN A N 1
ATOM 1682 C CA . ASN A 1 216 ? -6.634 -14.015 -3.202 1.00 86.44 216 ASN A CA 1
ATOM 1683 C C . ASN A 1 216 ? -6.633 -13.916 -4.739 1.00 86.44 216 ASN A C 1
ATOM 1685 O O . ASN A 1 216 ? -5.941 -14.691 -5.405 1.00 86.44 216 ASN A O 1
ATOM 1689 N N . ALA A 1 217 ? -7.335 -12.941 -5.319 1.00 88.88 217 ALA A N 1
ATOM 1690 C CA . ALA A 1 217 ? -7.357 -12.744 -6.766 1.00 88.88 217 ALA A CA 1
ATOM 1691 C C . ALA A 1 217 ? -5.973 -12.374 -7.334 1.00 88.88 217 ALA A C 1
ATOM 1693 O O . ALA A 1 217 ? -5.560 -12.929 -8.352 1.00 88.88 217 ALA A O 1
ATOM 1694 N N . VAL A 1 218 ? -5.212 -11.505 -6.664 1.00 91.31 218 VAL A N 1
ATOM 1695 C CA . VAL A 1 218 ? -3.828 -11.173 -7.037 1.00 91.31 218 VAL A CA 1
ATOM 1696 C C . VAL A 1 218 ? -2.916 -12.392 -6.896 1.00 91.31 218 VAL A C 1
ATOM 1698 O O . VAL A 1 218 ? -2.062 -12.622 -7.753 1.00 91.31 218 VAL A O 1
ATOM 1701 N N . GLU A 1 219 ? -3.077 -13.213 -5.859 1.00 89.62 219 GLU A N 1
ATOM 1702 C CA . GLU A 1 219 ? -2.301 -14.446 -5.711 1.00 89.62 219 GLU A CA 1
ATOM 1703 C C . GLU A 1 219 ? -2.625 -15.450 -6.826 1.00 89.62 219 GLU A C 1
ATOM 1705 O O . GLU A 1 219 ? -1.716 -16.015 -7.437 1.00 89.62 219 GLU A O 1
ATOM 1710 N N . ALA A 1 220 ? -3.904 -15.631 -7.150 1.00 91.25 220 ALA A N 1
ATOM 1711 C CA . ALA A 1 220 ? -4.344 -16.494 -8.239 1.00 91.25 220 ALA A CA 1
ATOM 1712 C C . ALA A 1 220 ? -3.835 -16.004 -9.599 1.00 91.25 220 ALA A C 1
ATOM 1714 O O . ALA A 1 220 ? -3.326 -16.804 -10.387 1.00 91.25 220 ALA A O 1
ATOM 1715 N N . LEU A 1 221 ? -3.881 -14.692 -9.837 1.00 94.38 221 LEU A N 1
ATOM 1716 C CA . LEU A 1 221 ? -3.282 -14.065 -11.008 1.00 94.38 221 LEU A CA 1
ATOM 1717 C C . LEU A 1 221 ? -1.775 -14.355 -11.056 1.00 94.38 221 LEU A C 1
ATOM 1719 O O . LEU A 1 221 ? -1.283 -14.840 -12.068 1.00 94.38 221 LEU A O 1
ATOM 1723 N N . ASN A 1 222 ? -1.051 -14.178 -9.946 1.00 91.69 222 ASN A N 1
ATOM 1724 C CA . ASN A 1 222 ? 0.379 -14.493 -9.843 1.00 91.69 222 ASN A CA 1
ATOM 1725 C C . ASN A 1 222 ? 0.704 -15.973 -10.099 1.00 91.69 222 ASN A C 1
ATOM 1727 O O . ASN A 1 222 ? 1.772 -16.277 -10.634 1.00 91.69 222 ASN A O 1
ATOM 1731 N N . ARG A 1 223 ? -0.201 -16.900 -9.763 1.00 92.06 223 ARG A N 1
ATOM 1732 C CA . ARG A 1 223 ? -0.046 -18.332 -10.072 1.00 92.06 223 ARG A CA 1
ATOM 1733 C C . ARG A 1 223 ? -0.156 -18.624 -11.573 1.00 92.06 223 ARG A C 1
ATOM 1735 O O . ARG A 1 223 ? 0.482 -19.573 -12.023 1.00 92.06 223 ARG A O 1
ATOM 1742 N N . LEU A 1 224 ? -0.876 -17.806 -12.352 1.00 92.69 224 LEU A N 1
ATOM 1743 C CA . LEU A 1 224 ? -0.873 -17.903 -13.822 1.00 92.69 224 LEU A CA 1
ATOM 1744 C C . LEU A 1 224 ? 0.504 -17.563 -14.408 1.00 92.69 224 LEU A C 1
ATOM 1746 O O . LEU A 1 224 ? 0.902 -18.117 -15.433 1.00 92.69 224 LEU A O 1
ATOM 1750 N N . PHE A 1 225 ? 1.274 -16.707 -13.731 1.00 92.56 225 PHE A N 1
ATOM 1751 C CA . PHE A 1 225 ? 2.654 -16.413 -14.101 1.00 92.56 225 PHE A CA 1
ATOM 1752 C C . PHE A 1 225 ? 3.596 -17.452 -13.480 1.00 92.56 225 PHE A C 1
ATOM 1754 O O . PHE A 1 225 ? 4.194 -17.267 -12.413 1.00 92.56 225 PHE A O 1
ATOM 1761 N N . GLY A 1 226 ? 3.782 -18.563 -14.193 1.00 90.00 226 GLY A N 1
ATOM 1762 C CA . GLY A 1 226 ? 4.903 -19.475 -13.960 1.00 90.00 226 GLY A CA 1
ATOM 1763 C C . GLY A 1 226 ? 6.252 -18.736 -13.901 1.00 90.00 226 GLY A C 1
ATOM 1764 O O . GLY A 1 226 ? 6.369 -17.582 -14.316 1.00 90.00 226 GLY A O 1
ATOM 1765 N N . ARG A 1 227 ? 7.293 -19.398 -13.383 1.00 89.75 227 ARG A N 1
ATOM 1766 C CA . ARG A 1 227 ? 8.621 -18.790 -13.165 1.00 89.75 227 ARG A CA 1
ATOM 1767 C C . ARG A 1 227 ? 9.146 -18.028 -14.394 1.00 89.75 227 ARG A C 1
ATOM 1769 O O . ARG A 1 227 ? 9.529 -16.873 -14.262 1.00 89.75 227 ARG A O 1
ATOM 1776 N N . VAL A 1 228 ? 9.048 -18.632 -15.580 1.00 90.31 228 VAL A N 1
ATOM 1777 C CA . VAL A 1 228 ? 9.482 -18.034 -16.858 1.00 90.31 228 VAL A CA 1
ATOM 1778 C C . VAL A 1 228 ? 8.742 -16.728 -17.170 1.00 90.31 228 VAL A C 1
ATOM 1780 O O . VAL A 1 228 ? 9.343 -15.757 -17.618 1.00 90.31 228 VAL A O 1
ATOM 1783 N N . HIS A 1 229 ? 7.432 -16.674 -16.919 1.00 93.38 229 HIS A N 1
ATOM 1784 C CA . HIS A 1 229 ? 6.637 -15.470 -17.160 1.00 93.38 229 HIS A CA 1
ATOM 1785 C C . HIS A 1 229 ? 7.018 -14.341 -16.195 1.00 93.38 229 HIS A C 1
ATOM 1787 O O . HIS A 1 229 ? 7.078 -13.183 -16.602 1.00 93.38 229 HIS A O 1
ATOM 1793 N N . ARG A 1 230 ? 7.316 -14.674 -14.933 1.00 89.50 230 ARG A N 1
ATOM 1794 C CA . ARG A 1 230 ? 7.783 -13.705 -13.929 1.00 89.50 230 ARG A CA 1
ATOM 1795 C C . ARG A 1 230 ? 9.178 -13.170 -14.230 1.00 89.50 230 ARG A C 1
ATOM 1797 O O . ARG A 1 230 ? 9.392 -11.972 -14.091 1.00 89.50 230 ARG A O 1
ATOM 1804 N N . GLU A 1 231 ? 10.094 -14.027 -14.673 1.00 88.44 231 GLU A N 1
ATOM 1805 C CA . GLU A 1 231 ? 11.432 -13.606 -15.105 1.00 88.44 231 GLU A CA 1
ATOM 1806 C C . GLU A 1 231 ? 11.339 -12.619 -16.277 1.00 88.44 231 GLU A C 1
ATOM 1808 O O . GLU A 1 231 ? 11.972 -11.571 -16.230 1.00 88.44 231 GLU A O 1
ATOM 1813 N N . ARG A 1 232 ? 10.456 -12.867 -17.254 1.00 90.19 232 ARG A N 1
ATOM 1814 C CA . ARG A 1 232 ? 10.168 -11.902 -18.332 1.00 90.19 232 ARG A CA 1
ATOM 1815 C C . ARG A 1 232 ? 9.596 -10.590 -17.807 1.00 90.19 232 ARG A C 1
ATOM 1817 O O . ARG A 1 232 ? 10.068 -9.518 -18.153 1.00 90.19 232 ARG A O 1
ATOM 1824 N N . LEU A 1 233 ? 8.592 -10.649 -16.932 1.00 89.38 233 LEU A N 1
ATOM 1825 C CA . LEU A 1 233 ? 8.024 -9.437 -16.329 1.00 89.38 233 LEU A CA 1
ATOM 1826 C C . LEU A 1 233 ? 9.082 -8.586 -15.605 1.00 89.38 233 LEU A C 1
ATOM 1828 O O . LEU A 1 233 ? 8.965 -7.363 -15.604 1.00 89.38 233 LEU A O 1
ATOM 1832 N N . ALA A 1 234 ? 10.097 -9.219 -15.011 1.00 85.81 234 ALA A N 1
ATOM 1833 C CA . ALA A 1 234 ? 11.199 -8.540 -14.336 1.00 85.81 234 ALA A CA 1
ATOM 1834 C C . ALA A 1 234 ? 12.222 -7.916 -15.302 1.00 85.81 234 ALA A C 1
ATOM 1836 O O . ALA A 1 234 ? 12.897 -6.964 -14.920 1.00 85.81 234 ALA A O 1
ATOM 1837 N N . THR A 1 235 ? 12.333 -8.419 -16.534 1.00 88.00 235 THR A N 1
ATOM 1838 C CA . THR A 1 235 ? 13.263 -7.904 -17.553 1.00 88.00 235 THR A CA 1
ATOM 1839 C C . THR A 1 235 ? 12.626 -6.905 -18.517 1.00 88.00 235 THR A C 1
ATOM 1841 O O . THR A 1 235 ? 13.304 -6.469 -19.448 1.00 88.00 235 THR A O 1
ATOM 1844 N N . LEU A 1 236 ? 11.362 -6.521 -18.297 1.00 85.94 236 LEU A N 1
ATOM 1845 C CA . LEU A 1 236 ? 10.633 -5.581 -19.146 1.00 85.94 236 LEU A CA 1
ATOM 1846 C C . LEU A 1 236 ? 11.357 -4.232 -19.241 1.00 85.94 236 LEU A C 1
ATOM 1848 O O . LEU A 1 236 ? 11.547 -3.536 -18.242 1.00 85.94 236 LEU A O 1
ATOM 1852 N N . GLN A 1 237 ? 11.700 -3.849 -20.465 1.00 84.81 237 GLN A N 1
ATOM 1853 C CA . GLN A 1 237 ? 12.424 -2.622 -20.770 1.00 84.81 237 GLN A CA 1
ATOM 1854 C C . GLN A 1 237 ? 11.481 -1.489 -21.207 1.00 84.81 237 GLN A C 1
ATOM 1856 O O . GLN A 1 237 ? 10.416 -1.763 -21.767 1.00 84.81 237 GLN A O 1
ATOM 1861 N N . PRO A 1 238 ? 11.852 -0.206 -21.018 1.00 81.69 238 PRO A N 1
ATOM 1862 C CA . PRO A 1 238 ? 10.987 0.930 -21.349 1.00 81.69 238 PRO A CA 1
ATOM 1863 C C . PRO A 1 238 ? 10.501 0.964 -22.803 1.00 81.69 238 PRO A C 1
ATOM 1865 O O . PRO A 1 238 ? 9.327 1.240 -23.044 1.00 81.69 238 PRO A O 1
ATOM 1868 N N . TRP A 1 239 ? 11.349 0.626 -23.781 1.00 80.81 239 TRP A N 1
ATOM 1869 C CA . TRP A 1 239 ? 10.951 0.619 -25.196 1.00 80.81 239 TRP A CA 1
ATOM 1870 C C . TRP A 1 239 ? 9.887 -0.436 -25.507 1.00 80.81 239 TRP A C 1
ATOM 1872 O O . TRP A 1 239 ? 9.105 -0.261 -26.436 1.00 80.81 239 TRP A O 1
ATOM 1882 N N . GLN A 1 240 ? 9.779 -1.499 -24.708 1.00 83.31 240 GLN A N 1
ATOM 1883 C CA . GLN A 1 240 ? 8.755 -2.536 -24.875 1.00 83.31 240 GLN A CA 1
ATOM 1884 C C . GLN A 1 240 ? 7.363 -2.067 -24.424 1.00 83.31 240 GLN A C 1
ATOM 1886 O O . GLN A 1 240 ? 6.373 -2.743 -24.692 1.00 83.31 240 GLN A O 1
ATOM 1891 N N . LEU A 1 241 ? 7.269 -0.902 -23.775 1.00 86.38 241 LEU A N 1
ATOM 1892 C CA . LEU A 1 241 ? 6.002 -0.264 -23.415 1.00 86.38 241 LEU A CA 1
ATOM 1893 C C . LEU A 1 241 ? 5.370 0.503 -24.581 1.00 86.38 241 LEU A C 1
ATOM 1895 O O . LEU A 1 241 ? 4.236 0.950 -24.453 1.00 86.38 241 LEU A O 1
ATOM 1899 N N . SER A 1 242 ? 6.082 0.673 -25.698 1.00 82.31 242 SER A N 1
ATOM 1900 C CA . SER A 1 242 ? 5.598 1.438 -26.857 1.00 82.31 242 SER A CA 1
ATOM 1901 C C . SER A 1 242 ? 4.494 0.726 -27.641 1.00 82.31 242 SER A C 1
ATOM 1903 O O . SER A 1 242 ? 3.725 1.378 -28.339 1.00 82.31 242 SER A O 1
ATOM 1905 N N . HIS A 1 243 ? 4.381 -0.599 -27.510 1.00 80.31 243 HIS A N 1
ATOM 1906 C CA . HIS A 1 243 ? 3.429 -1.389 -28.278 1.00 80.31 243 HIS A CA 1
ATOM 1907 C C . HIS A 1 243 ? 2.685 -2.365 -27.375 1.00 80.31 243 HIS A C 1
ATOM 1909 O O . HIS A 1 243 ? 3.255 -3.346 -26.888 1.00 80.31 243 HIS A O 1
ATOM 1915 N N . CYS A 1 244 ? 1.376 -2.175 -27.252 1.00 86.62 244 CYS A N 1
ATOM 1916 C CA . CYS A 1 244 ? 0.486 -3.164 -26.669 1.00 86.62 244 CYS A CA 1
ATOM 1917 C C . CYS A 1 244 ? -0.562 -3.630 -27.675 1.00 86.62 244 CYS A C 1
ATOM 1919 O O . CYS A 1 244 ? -0.995 -2.861 -28.528 1.00 86.62 244 CYS A O 1
ATOM 1921 N N . GLY A 1 245 ? -0.942 -4.904 -27.589 1.00 87.44 245 GLY A N 1
ATOM 1922 C CA . GLY A 1 245 ? -2.087 -5.410 -28.335 1.00 87.44 245 GLY A CA 1
ATOM 1923 C C . GLY A 1 245 ? -3.379 -4.937 -27.674 1.00 87.44 245 GLY A C 1
ATOM 1924 O O . GLY A 1 245 ? -3.478 -4.924 -26.445 1.00 87.44 245 GLY A O 1
ATOM 1925 N N . LEU A 1 246 ? -4.372 -4.561 -28.484 1.00 89.56 246 LEU A N 1
ATOM 1926 C CA . LEU A 1 246 ? -5.684 -4.117 -27.995 1.00 89.56 246 LEU A CA 1
ATOM 1927 C C . LEU A 1 246 ? -6.394 -5.203 -27.165 1.00 89.56 246 LEU A C 1
ATOM 1929 O O . LEU A 1 246 ? -7.176 -4.910 -26.266 1.00 89.56 246 LEU A O 1
ATOM 1933 N N . ASP A 1 247 ? -6.096 -6.467 -27.452 1.00 91.00 247 ASP A N 1
ATOM 1934 C CA . ASP A 1 247 ? -6.558 -7.637 -26.713 1.00 91.00 247 ASP A CA 1
ATOM 1935 C C . ASP A 1 247 ? -6.031 -7.670 -25.269 1.00 91.00 247 ASP A C 1
ATOM 1937 O O . ASP A 1 247 ? -6.802 -7.865 -24.326 1.00 91.00 247 ASP A O 1
ATOM 1941 N N . TYR A 1 248 ? -4.737 -7.418 -25.073 1.00 95.56 248 TYR A N 1
ATOM 1942 C CA . TYR A 1 248 ? -4.145 -7.277 -23.743 1.00 95.56 248 TYR A CA 1
ATOM 1943 C C . TYR A 1 248 ? -4.593 -5.995 -23.042 1.00 95.56 248 TYR A C 1
ATOM 1945 O O . TYR A 1 248 ? -4.722 -6.004 -21.819 1.00 95.56 248 TYR A O 1
ATOM 1953 N N . GLU A 1 249 ? -4.850 -4.916 -23.785 1.00 95.12 249 GLU A N 1
ATOM 1954 C CA . GLU A 1 249 ? -5.385 -3.667 -23.232 1.00 95.12 249 GLU A CA 1
ATOM 1955 C C . GLU A 1 249 ? -6.798 -3.852 -22.675 1.00 95.12 249 GLU A C 1
ATOM 1957 O O . GLU A 1 249 ? -7.080 -3.414 -21.561 1.00 95.12 249 GLU A O 1
ATOM 1962 N N . GLU A 1 250 ? -7.665 -4.574 -23.387 1.00 94.25 250 GLU A N 1
ATOM 1963 C CA . GLU A 1 250 ? -9.010 -4.897 -22.905 1.00 94.25 250 GLU A CA 1
ATOM 1964 C C . GLU A 1 250 ? -8.963 -5.756 -21.638 1.00 94.25 250 GLU A C 1
ATOM 1966 O O . GLU A 1 250 ? -9.649 -5.478 -20.652 1.00 94.25 250 GLU A O 1
ATOM 1971 N N . VAL A 1 251 ? -8.111 -6.781 -21.619 1.00 95.75 251 VAL A N 1
ATOM 1972 C CA . VAL A 1 251 ? -7.940 -7.627 -20.432 1.00 95.75 251 VAL A CA 1
ATOM 1973 C C . VAL A 1 251 ? -7.348 -6.836 -19.266 1.00 95.75 251 VAL A C 1
ATOM 1975 O O . VAL A 1 251 ? -7.802 -6.986 -18.132 1.00 95.75 251 VAL A O 1
ATOM 1978 N N . ALA A 1 252 ? -6.370 -5.967 -19.519 1.00 96.19 252 ALA A N 1
ATOM 1979 C CA . ALA A 1 252 ? -5.804 -5.093 -18.500 1.00 96.19 252 ALA A CA 1
ATOM 1980 C C . ALA A 1 252 ? -6.848 -4.128 -17.934 1.00 96.19 252 ALA A C 1
ATOM 1982 O O . ALA A 1 252 ? -6.894 -3.942 -16.722 1.00 96.19 252 ALA A O 1
ATOM 1983 N N . ALA A 1 253 ? -7.715 -3.568 -18.780 1.00 94.88 253 ALA A N 1
ATOM 1984 C CA . ALA A 1 253 ? -8.802 -2.687 -18.364 1.00 94.88 253 ALA A CA 1
ATOM 1985 C C . ALA A 1 253 ? -9.758 -3.407 -17.403 1.00 94.88 253 ALA A C 1
ATOM 1987 O O . ALA A 1 253 ? -10.130 -2.861 -16.362 1.00 94.88 253 ALA A O 1
ATOM 1988 N N . VAL A 1 254 ? -10.098 -4.664 -17.706 1.00 94.56 254 VAL A N 1
ATOM 1989 C CA . VAL A 1 254 ? -10.890 -5.512 -16.809 1.00 94.56 254 VAL A CA 1
ATOM 1990 C C . VAL A 1 254 ? -10.129 -5.796 -15.516 1.00 94.56 254 VAL A C 1
ATOM 1992 O O . VAL A 1 254 ? -10.676 -5.590 -14.438 1.00 94.56 254 VAL A O 1
ATOM 1995 N N . LEU A 1 255 ? -8.864 -6.214 -15.577 1.00 95.12 255 LEU A N 1
ATOM 1996 C CA . LEU A 1 255 ? -8.078 -6.508 -14.376 1.00 95.12 255 LEU A CA 1
ATOM 1997 C C . LEU A 1 255 ? -7.932 -5.287 -13.463 1.00 95.12 255 LEU A C 1
ATOM 1999 O O . LEU A 1 255 ? -8.163 -5.412 -12.267 1.00 95.12 255 LEU A O 1
ATOM 2003 N N . CYS A 1 256 ? -7.634 -4.108 -14.009 1.00 94.12 256 CYS A N 1
ATOM 2004 C CA . CYS A 1 256 ? -7.522 -2.856 -13.253 1.00 94.12 256 CYS A CA 1
ATOM 2005 C C . CYS A 1 256 ? -8.855 -2.389 -12.644 1.00 94.12 256 CYS A C 1
ATOM 2007 O O . CYS A 1 256 ? -8.857 -1.595 -11.707 1.00 94.12 256 CYS A O 1
ATOM 2009 N N . LYS A 1 257 ? -9.994 -2.873 -13.152 1.00 90.56 257 LYS A N 1
ATOM 2010 C CA . LYS A 1 257 ? -11.317 -2.620 -12.563 1.00 90.56 257 LYS A CA 1
ATOM 2011 C C . LYS A 1 257 ? -11.553 -3.427 -11.286 1.00 90.56 257 LYS A C 1
ATOM 2013 O O . LYS A 1 257 ? -12.281 -2.962 -10.413 1.00 90.56 257 LYS A O 1
ATOM 2018 N N . TYR A 1 258 ? -10.973 -4.625 -11.198 1.00 90.94 258 TYR A N 1
ATOM 2019 C CA . TYR A 1 258 ? -11.151 -5.543 -10.068 1.00 90.94 258 TYR A CA 1
ATOM 2020 C C . TYR A 1 258 ? -9.972 -5.547 -9.091 1.00 90.94 258 TYR A C 1
ATOM 2022 O O . TYR A 1 258 ? -10.174 -5.849 -7.920 1.00 90.94 258 TYR A O 1
ATOM 2030 N N . LEU A 1 259 ? -8.763 -5.233 -9.560 1.00 92.81 259 LEU A N 1
ATOM 2031 C CA . LEU A 1 259 ? -7.513 -5.360 -8.815 1.00 92.81 259 LEU A CA 1
ATOM 2032 C C . LEU A 1 259 ? -6.731 -4.049 -8.860 1.00 92.81 259 LEU A C 1
ATOM 2034 O O . LEU A 1 259 ? -6.482 -3.483 -9.929 1.00 92.81 259 LEU A O 1
ATOM 2038 N N . VAL A 1 260 ? -6.268 -3.601 -7.700 1.00 88.94 260 VAL A N 1
ATOM 2039 C CA . VAL A 1 260 ? -5.371 -2.462 -7.555 1.00 88.94 260 VAL A CA 1
ATOM 2040 C C . VAL A 1 260 ? -3.954 -2.953 -7.823 1.00 88.94 260 VAL A C 1
ATOM 2042 O O . VAL A 1 260 ? -3.350 -3.672 -7.032 1.00 88.94 260 VAL A O 1
ATOM 2045 N N . HIS A 1 261 ? -3.404 -2.548 -8.967 1.00 91.75 261 HIS A N 1
ATOM 2046 C CA . HIS A 1 261 ? -2.077 -2.968 -9.429 1.00 91.75 261 HIS A CA 1
ATOM 2047 C C . HIS A 1 261 ? -1.950 -4.499 -9.608 1.00 91.75 261 HIS A C 1
ATOM 2049 O O . HIS A 1 261 ? -1.138 -5.135 -8.930 1.00 91.75 261 HIS A O 1
ATOM 2055 N N . PRO A 1 262 ? -2.679 -5.099 -10.572 1.00 93.75 262 PRO A N 1
ATOM 2056 C CA . PRO A 1 262 ? -2.751 -6.556 -10.764 1.00 93.75 262 PRO A CA 1
ATOM 2057 C C . PRO A 1 262 ? -1.386 -7.248 -10.927 1.00 93.75 262 PRO A C 1
ATOM 2059 O O . PRO A 1 262 ? -1.251 -8.426 -10.615 1.00 93.75 262 PRO A O 1
ATOM 2062 N N . LEU A 1 263 ? -0.364 -6.522 -11.395 1.00 93.50 263 LEU A N 1
ATOM 2063 C CA . LEU A 1 263 ? 1.003 -7.016 -11.614 1.00 93.50 263 LEU A CA 1
ATOM 2064 C C . LEU A 1 263 ? 2.041 -6.214 -10.811 1.00 93.50 263 LEU A C 1
ATOM 2066 O O . LEU A 1 263 ? 3.142 -5.921 -11.299 1.00 93.50 263 LEU A O 1
ATOM 2070 N N . GLY A 1 264 ? 1.653 -5.797 -9.603 1.00 90.31 264 GLY A N 1
ATOM 2071 C CA . GLY A 1 264 ? 2.439 -4.929 -8.731 1.00 90.31 264 GLY A CA 1
ATOM 2072 C C . GLY A 1 264 ? 2.449 -3.469 -9.189 1.00 90.31 264 GLY A C 1
ATOM 2073 O O . GLY A 1 264 ? 2.040 -3.139 -10.308 1.00 90.31 264 GLY A O 1
ATOM 2074 N N . ARG A 1 265 ? 2.918 -2.573 -8.309 1.00 87.31 265 ARG A N 1
ATOM 2075 C CA . ARG A 1 265 ? 2.982 -1.136 -8.612 1.00 87.31 265 ARG A CA 1
ATOM 2076 C C . ARG A 1 265 ? 3.850 -0.904 -9.856 1.00 87.31 265 ARG A C 1
ATOM 2078 O O . ARG A 1 265 ? 4.953 -1.453 -9.932 1.00 87.31 265 ARG A O 1
ATOM 2085 N N . PRO A 1 266 ? 3.371 -0.138 -10.851 1.00 82.00 266 PRO A N 1
ATOM 2086 C CA . PRO A 1 266 ? 4.215 0.261 -11.966 1.00 82.00 266 PRO A CA 1
ATOM 2087 C C . PRO A 1 266 ? 5.392 1.099 -11.457 1.00 82.00 266 PRO A C 1
ATOM 2089 O O . PRO A 1 266 ? 5.278 1.806 -10.456 1.00 82.00 266 PRO A O 1
ATOM 2092 N N . LEU A 1 267 ? 6.529 1.027 -12.153 1.00 81.19 267 LEU A N 1
ATOM 2093 C CA . LEU A 1 267 ? 7.633 1.948 -11.900 1.00 81.19 267 LEU A CA 1
ATOM 2094 C C . LEU A 1 267 ? 7.129 3.371 -12.156 1.00 81.19 267 LEU A C 1
ATOM 2096 O O . LEU A 1 267 ? 6.637 3.658 -13.246 1.00 81.19 267 LEU A O 1
ATOM 2100 N N . GLN A 1 268 ? 7.269 4.252 -11.166 1.00 87.88 268 GLN A N 1
ATOM 2101 C CA . GLN A 1 268 ? 6.752 5.622 -11.223 1.00 87.88 268 GLN A CA 1
ATOM 2102 C C . GLN A 1 268 ? 7.214 6.363 -12.491 1.00 87.88 268 GLN A C 1
ATOM 2104 O O . GLN A 1 268 ? 6.396 6.951 -13.188 1.00 87.88 268 GLN A O 1
ATOM 2109 N N . LYS A 1 269 ? 8.490 6.208 -12.873 1.00 87.50 269 LYS A N 1
ATOM 2110 C CA . LYS A 1 269 ? 9.047 6.779 -14.112 1.00 87.50 269 LYS A CA 1
ATOM 2111 C C . LYS A 1 269 ? 8.353 6.281 -15.386 1.00 87.50 269 LYS A C 1
ATOM 2113 O O . LYS A 1 269 ? 8.136 7.052 -16.311 1.00 87.50 269 LYS A O 1
ATOM 2118 N N . ALA A 1 270 ? 7.996 4.995 -15.446 1.00 87.06 270 ALA A N 1
ATOM 2119 C CA . ALA A 1 270 ? 7.284 4.436 -16.597 1.00 87.06 270 ALA A CA 1
ATOM 2120 C C . ALA A 1 270 ? 5.849 4.976 -16.674 1.00 87.06 270 ALA A C 1
ATOM 2122 O O . ALA A 1 270 ? 5.350 5.257 -17.760 1.00 87.06 270 ALA A O 1
ATOM 2123 N N . ARG A 1 271 ? 5.203 5.159 -15.517 1.00 90.94 271 ARG A N 1
ATOM 2124 C CA . ARG A 1 271 ? 3.874 5.772 -15.416 1.00 90.94 271 ARG A CA 1
ATOM 2125 C C . ARG A 1 271 ? 3.884 7.217 -15.888 1.00 90.94 271 ARG A C 1
ATOM 2127 O O . ARG A 1 271 ? 3.051 7.571 -16.710 1.00 90.94 271 ARG A O 1
ATOM 2134 N N . GLU A 1 272 ? 4.844 8.010 -15.426 1.00 89.81 272 GLU A N 1
ATOM 2135 C CA . GLU A 1 272 ? 5.024 9.405 -15.843 1.00 89.81 272 GLU A CA 1
ATOM 2136 C C . GLU A 1 272 ? 5.274 9.517 -17.350 1.00 89.81 272 GLU A C 1
ATOM 2138 O O . GLU A 1 272 ? 4.646 10.338 -18.010 1.00 89.81 272 GLU A O 1
ATOM 2143 N N . ALA A 1 273 ? 6.112 8.641 -17.917 1.00 88.00 273 ALA A N 1
ATOM 2144 C CA . ALA A 1 273 ? 6.372 8.620 -19.355 1.00 88.00 273 ALA A CA 1
ATOM 2145 C C . ALA A 1 273 ? 5.107 8.317 -20.177 1.00 88.00 273 ALA A C 1
ATOM 2147 O O . ALA A 1 273 ? 4.818 9.017 -21.144 1.00 88.00 273 ALA A O 1
ATOM 2148 N N . VAL A 1 274 ? 4.319 7.308 -19.784 1.00 90.44 274 VAL A N 1
ATOM 2149 C CA . VAL A 1 274 ? 3.053 6.988 -20.468 1.00 90.44 274 VAL A CA 1
ATOM 2150 C C . VAL A 1 274 ? 2.022 8.101 -20.262 1.00 90.44 274 VAL A C 1
ATOM 2152 O O . VAL A 1 274 ? 1.314 8.467 -21.196 1.00 90.44 274 VAL A O 1
ATOM 2155 N N . GLN A 1 275 ? 1.953 8.680 -19.064 1.00 91.19 275 GLN A N 1
ATOM 2156 C CA . GLN A 1 275 ? 1.045 9.781 -18.756 1.00 91.19 275 GLN A CA 1
ATOM 2157 C C . GLN A 1 275 ? 1.348 11.019 -19.607 1.00 91.19 275 GLN A C 1
ATOM 2159 O O . GLN A 1 275 ? 0.415 11.585 -20.167 1.00 91.19 275 GLN A O 1
ATOM 2164 N N . ALA A 1 276 ? 2.622 11.380 -19.782 1.00 88.81 276 ALA A N 1
ATOM 2165 C CA . ALA A 1 276 ? 3.033 12.493 -20.639 1.00 88.81 276 ALA A CA 1
ATOM 2166 C C . ALA A 1 276 ? 2.618 12.295 -22.110 1.00 88.81 276 ALA A C 1
ATOM 2168 O O . ALA A 1 276 ? 2.288 13.256 -22.799 1.00 88.81 276 ALA A O 1
ATOM 2169 N N . VAL A 1 277 ? 2.582 11.046 -22.590 1.00 87.81 277 VAL A N 1
ATOM 2170 C CA . VAL A 1 277 ? 2.092 10.714 -23.940 1.00 87.81 277 VAL A CA 1
ATOM 2171 C C . VAL A 1 277 ? 0.566 10.826 -24.037 1.00 87.81 277 VAL A C 1
ATOM 2173 O O . VAL A 1 277 ? 0.043 11.205 -25.085 1.00 87.81 277 VAL A O 1
ATOM 2176 N N . LEU A 1 278 ? -0.161 10.497 -22.965 1.00 86.88 278 LEU A N 1
ATOM 2177 C CA . LEU A 1 278 ? -1.628 10.495 -22.939 1.00 86.88 278 LEU A CA 1
ATOM 2178 C C . LEU A 1 278 ? -2.243 11.868 -22.628 1.00 86.88 278 LEU A C 1
ATOM 2180 O O . LEU A 1 278 ? -3.354 12.140 -23.083 1.00 86.88 278 LEU A O 1
ATOM 2184 N N . GLU A 1 279 ? -1.545 12.724 -21.883 1.00 90.44 279 GLU A N 1
ATOM 2185 C CA . GLU A 1 279 ? -2.022 14.033 -21.411 1.00 90.44 279 GLU A CA 1
ATOM 2186 C C . GLU A 1 279 ? -2.570 14.950 -22.527 1.00 90.44 279 GLU A C 1
ATOM 2188 O O . GLU A 1 279 ? -3.641 15.527 -22.333 1.00 90.44 279 GLU A O 1
ATOM 2193 N N . PRO A 1 280 ? -1.972 15.027 -23.736 1.00 91.31 280 PRO A N 1
ATOM 2194 C CA . PRO A 1 280 ? -2.542 15.819 -24.831 1.00 91.31 280 PRO A CA 1
ATOM 2195 C C . PRO A 1 280 ? -3.910 15.322 -25.330 1.00 91.31 280 PRO A C 1
ATOM 2197 O O . PRO A 1 280 ? -4.659 16.081 -25.946 1.00 91.31 280 PRO A O 1
ATOM 2200 N N . TYR A 1 281 ? -4.240 14.048 -25.099 1.00 86.94 281 TYR A N 1
ATOM 2201 C CA . TYR A 1 281 ? -5.448 13.391 -25.611 1.00 86.94 281 TYR A CA 1
ATOM 2202 C C . TYR A 1 281 ? -6.540 13.217 -24.549 1.00 86.94 281 TYR A C 1
ATOM 2204 O O . TYR A 1 281 ? -7.696 12.936 -24.894 1.00 86.94 281 TYR A O 1
ATOM 2212 N N . ASP A 1 282 ? -6.187 13.360 -23.272 1.00 85.56 282 ASP A N 1
ATOM 2213 C CA . ASP A 1 282 ? -7.090 13.193 -22.140 1.00 85.56 282 ASP A CA 1
ATOM 2214 C C . ASP A 1 282 ? -6.858 14.296 -21.090 1.00 85.56 282 ASP A C 1
ATOM 2216 O O . ASP A 1 282 ? -5.889 14.240 -20.331 1.00 85.56 282 ASP A O 1
ATOM 2220 N N . PRO A 1 283 ? -7.726 15.326 -21.052 1.00 82.25 283 PRO A N 1
ATOM 2221 C CA . PRO A 1 283 ? -7.529 16.489 -20.192 1.00 82.25 283 PRO A CA 1
ATOM 2222 C C . PRO A 1 283 ? -7.835 16.217 -18.712 1.00 82.25 283 PRO A C 1
ATOM 2224 O O . PRO A 1 283 ? -7.569 17.082 -17.879 1.00 82.25 283 PRO A O 1
ATOM 2227 N N . ASP A 1 284 ? -8.429 15.068 -18.364 1.00 89.38 284 ASP A N 1
ATOM 2228 C CA . ASP A 1 284 ? -8.675 14.703 -16.966 1.00 89.38 284 ASP A CA 1
ATOM 2229 C C . ASP A 1 284 ? -7.493 13.894 -16.405 1.00 89.38 284 ASP A C 1
ATOM 2231 O O . ASP A 1 284 ? -7.361 12.711 -16.729 1.00 89.38 284 ASP A O 1
ATOM 2235 N N . PRO A 1 285 ? -6.686 14.463 -15.488 1.00 84.31 285 PRO A N 1
ATOM 2236 C CA . PRO A 1 285 ? -5.494 13.802 -14.960 1.00 84.31 285 PRO A CA 1
ATOM 2237 C C . PRO A 1 285 ? -5.801 12.473 -14.256 1.00 84.31 285 PRO A C 1
ATOM 2239 O O . PRO A 1 285 ? -4.949 11.584 -14.220 1.00 84.31 285 PRO A O 1
ATOM 2242 N N . THR A 1 286 ? -7.014 12.299 -13.720 1.00 84.81 286 THR A N 1
ATOM 2243 C CA . THR A 1 286 ? -7.424 11.046 -13.067 1.00 84.81 286 THR A CA 1
ATOM 2244 C C . THR A 1 286 ? -7.625 9.937 -14.095 1.00 84.81 286 THR A C 1
ATOM 2246 O O . THR A 1 286 ? -7.150 8.814 -13.910 1.00 84.81 286 THR A O 1
ATOM 2249 N N . THR A 1 287 ? -8.306 10.260 -15.197 1.00 88.00 287 THR A N 1
ATOM 2250 C CA . THR A 1 287 ? -8.543 9.326 -16.301 1.00 88.00 287 THR A CA 1
ATOM 2251 C C . THR A 1 287 ? -7.232 9.005 -17.022 1.00 88.00 287 THR A C 1
ATOM 2253 O O . THR A 1 287 ? -6.966 7.835 -17.309 1.00 88.00 287 THR A O 1
ATOM 2256 N N . THR A 1 288 ? -6.358 9.997 -17.207 1.00 90.69 288 THR A N 1
ATOM 2257 C CA . THR A 1 288 ? -5.018 9.824 -17.791 1.00 90.69 288 THR A CA 1
ATOM 2258 C C . THR A 1 288 ? -4.151 8.886 -16.954 1.00 90.69 288 THR A C 1
ATOM 2260 O O . THR A 1 288 ? -3.552 7.959 -17.499 1.00 90.69 288 THR A O 1
ATOM 2263 N N . ALA A 1 289 ? -4.130 9.052 -15.628 1.00 88.69 289 ALA A N 1
ATOM 2264 C CA . ALA A 1 289 ? -3.369 8.181 -14.732 1.00 88.69 289 ALA A CA 1
ATOM 2265 C C . ALA A 1 289 ? -3.869 6.724 -14.762 1.00 88.69 289 ALA A C 1
ATOM 2267 O O . ALA A 1 289 ? -3.066 5.791 -14.801 1.00 88.69 289 ALA A O 1
ATOM 2268 N N . LEU A 1 290 ? -5.190 6.515 -14.796 1.00 89.12 290 LEU A N 1
ATOM 2269 C CA . LEU A 1 290 ? -5.784 5.178 -14.876 1.00 89.12 290 LEU A CA 1
ATOM 2270 C C . LEU A 1 290 ? -5.522 4.501 -16.230 1.00 89.12 290 LEU A C 1
ATOM 2272 O O . LEU A 1 290 ? -5.264 3.296 -16.290 1.00 89.12 290 LEU A O 1
ATOM 2276 N N . ARG A 1 291 ? -5.568 5.269 -17.322 1.00 92.06 291 ARG A N 1
ATOM 2277 C CA . ARG A 1 291 ? -5.212 4.788 -18.664 1.00 92.06 291 ARG A CA 1
ATOM 2278 C C . ARG A 1 291 ? -3.738 4.428 -18.756 1.00 92.06 291 ARG A C 1
ATOM 2280 O O . ARG A 1 291 ? -3.420 3.383 -19.315 1.00 92.06 291 ARG A O 1
ATOM 2287 N N . ALA A 1 292 ? -2.861 5.223 -18.145 1.00 93.62 292 ALA A N 1
ATOM 2288 C CA . ALA A 1 292 ? -1.446 4.892 -18.043 1.00 93.62 292 ALA A CA 1
ATOM 2289 C C . ALA A 1 292 ? -1.231 3.575 -17.278 1.00 93.62 292 ALA A C 1
ATOM 2291 O O . ALA A 1 292 ? -0.507 2.702 -17.752 1.00 93.62 292 ALA A O 1
ATOM 2292 N N . ASP A 1 293 ? -1.914 3.377 -16.146 1.00 93.75 293 ASP A N 1
ATOM 2293 C CA . ASP A 1 293 ? -1.828 2.126 -15.380 1.00 93.75 293 ASP A CA 1
ATOM 2294 C C . ASP A 1 293 ? -2.354 0.924 -16.180 1.00 93.75 293 ASP A C 1
ATOM 2296 O O . ASP A 1 293 ? -1.717 -0.130 -16.209 1.00 93.75 293 ASP A O 1
ATOM 2300 N N . THR A 1 294 ? -3.479 1.095 -16.879 1.00 95.44 294 THR A N 1
ATOM 2301 C CA . THR A 1 294 ? -4.069 0.071 -17.757 1.00 95.44 294 THR A CA 1
ATOM 2302 C C . THR A 1 294 ? -3.111 -0.311 -18.882 1.00 95.44 294 THR A C 1
ATOM 2304 O O . THR A 1 294 ? -2.853 -1.496 -19.088 1.00 95.44 294 THR A O 1
ATOM 2307 N N . TRP A 1 295 ? -2.515 0.676 -19.552 1.00 95.38 295 TRP A N 1
ATOM 2308 C CA . TRP A 1 295 ? -1.528 0.463 -20.608 1.00 95.38 295 TRP A CA 1
ATOM 2309 C C . TRP A 1 295 ? -0.294 -0.290 -20.100 1.00 95.38 295 TRP A C 1
ATOM 2311 O O . TRP A 1 295 ? 0.142 -1.270 -20.704 1.00 95.38 295 TRP A O 1
ATOM 2321 N N . LEU A 1 296 ? 0.248 0.103 -18.944 1.00 95.00 296 LEU A N 1
ATOM 2322 C CA . LEU A 1 296 ? 1.404 -0.568 -18.345 1.00 95.00 296 LEU A CA 1
ATOM 2323 C C . LEU A 1 296 ? 1.102 -2.017 -17.956 1.00 95.00 296 LEU A C 1
ATOM 2325 O O . LEU A 1 296 ? 1.942 -2.897 -18.166 1.00 95.00 296 LEU A O 1
ATOM 2329 N N . VAL A 1 297 ? -0.085 -2.285 -17.406 1.00 95.94 297 VAL A N 1
ATOM 2330 C CA . VAL A 1 297 ? -0.539 -3.653 -17.122 1.00 95.94 297 VAL A CA 1
ATOM 2331 C C . VAL A 1 297 ? -0.668 -4.441 -18.420 1.00 95.94 297 VAL A C 1
ATOM 2333 O O . VAL A 1 297 ? -0.160 -5.557 -18.489 1.00 95.94 297 VAL A O 1
ATOM 2336 N N . ALA A 1 298 ? -1.254 -3.860 -19.463 1.00 96.06 298 ALA A N 1
ATOM 2337 C CA . ALA A 1 298 ? -1.389 -4.499 -20.765 1.00 96.06 298 ALA A CA 1
ATOM 2338 C C . ALA A 1 298 ? -0.019 -4.884 -21.349 1.00 96.06 298 ALA A C 1
ATOM 2340 O O . ALA A 1 298 ? 0.191 -6.038 -21.729 1.00 96.06 298 ALA A O 1
ATOM 2341 N N . CYS A 1 299 ? 0.947 -3.957 -21.354 1.00 95.00 299 CYS A N 1
ATOM 2342 C CA . CYS A 1 299 ? 2.302 -4.207 -21.858 1.00 95.00 299 CYS A CA 1
ATOM 2343 C C . CYS A 1 299 ? 3.005 -5.314 -21.067 1.00 95.00 299 CYS A C 1
ATOM 2345 O O . CYS A 1 299 ? 3.629 -6.200 -21.653 1.00 95.00 299 CYS A O 1
ATOM 2347 N N . LYS A 1 300 ? 2.849 -5.319 -19.738 1.00 95.00 300 LYS A N 1
ATOM 2348 C CA . LYS A 1 300 ? 3.338 -6.402 -18.876 1.00 95.00 300 LYS A CA 1
ATOM 2349 C C . LYS A 1 300 ? 2.689 -7.745 -19.236 1.00 95.00 300 LYS A C 1
ATOM 2351 O O . LYS A 1 300 ? 3.401 -8.734 -19.406 1.00 95.00 300 LYS A O 1
ATOM 2356 N N . LEU A 1 301 ? 1.365 -7.798 -19.399 1.00 95.81 301 LEU A N 1
ATOM 2357 C CA . LEU A 1 301 ? 0.659 -9.025 -19.786 1.00 95.81 301 LEU A CA 1
ATOM 2358 C C . LEU A 1 301 ? 1.146 -9.544 -21.141 1.00 95.81 301 LEU A C 1
ATOM 2360 O O . LEU A 1 301 ? 1.497 -10.721 -21.241 1.00 95.81 301 LEU A O 1
ATOM 2364 N N . ARG A 1 302 ? 1.273 -8.672 -22.146 1.00 95.25 302 ARG A N 1
ATOM 2365 C CA . ARG A 1 302 ? 1.823 -9.032 -23.459 1.00 95.25 302 ARG A CA 1
ATOM 2366 C C . ARG A 1 302 ? 3.238 -9.594 -23.333 1.00 95.25 302 ARG A C 1
ATOM 2368 O O . ARG A 1 302 ? 3.527 -10.668 -23.860 1.00 95.25 302 ARG A O 1
ATOM 2375 N N . HIS A 1 303 ? 4.111 -8.904 -22.601 1.00 94.62 303 HIS A N 1
ATOM 2376 C CA . HIS A 1 303 ? 5.507 -9.305 -22.433 1.00 94.62 303 HIS A CA 1
ATOM 2377 C C . HIS A 1 303 ? 5.660 -10.630 -21.675 1.00 94.62 303 HIS A C 1
ATOM 2379 O O . HIS A 1 303 ? 6.545 -11.434 -21.975 1.00 94.62 303 HIS A O 1
ATOM 2385 N N . SER A 1 304 ? 4.751 -10.916 -20.739 1.00 94.75 304 SER A N 1
ATOM 2386 C CA . SER A 1 304 ? 4.722 -12.206 -20.052 1.00 94.75 304 SER A CA 1
ATOM 2387 C C . SER A 1 304 ? 4.525 -13.375 -21.027 1.00 94.75 304 SER A C 1
ATOM 2389 O O . SER A 1 304 ? 5.041 -14.466 -20.781 1.00 94.75 304 SER A O 1
ATOM 2391 N N . ARG A 1 305 ? 3.849 -13.153 -22.166 1.00 94.81 305 ARG A N 1
ATOM 2392 C CA . ARG A 1 305 ? 3.380 -14.177 -23.115 1.00 94.81 305 ARG A CA 1
ATOM 2393 C C . ARG A 1 305 ? 2.401 -15.190 -22.505 1.00 94.81 305 ARG A C 1
ATOM 2395 O O . ARG A 1 305 ? 2.331 -16.327 -22.970 1.00 94.81 305 ARG A O 1
ATOM 2402 N N . VAL A 1 306 ? 1.668 -14.817 -21.454 1.00 94.25 306 VAL A N 1
ATOM 2403 C CA . VAL A 1 306 ? 0.505 -15.602 -21.013 1.00 94.25 306 VAL A CA 1
ATOM 2404 C C . VAL A 1 306 ? -0.591 -15.447 -22.074 1.00 94.25 306 VAL A C 1
ATOM 2406 O O . VAL A 1 306 ? -0.933 -14.312 -22.401 1.00 94.25 306 VAL A O 1
ATOM 2409 N N . PRO A 1 307 ? -1.156 -16.539 -22.623 1.00 94.44 307 PRO A N 1
ATOM 2410 C CA . PRO A 1 307 ? -2.177 -16.437 -23.660 1.00 94.44 307 PRO A CA 1
ATOM 2411 C C . PRO A 1 307 ? -3.375 -15.594 -23.209 1.00 94.44 307 PRO A C 1
ATOM 2413 O O . PRO A 1 307 ? -3.923 -15.819 -22.128 1.00 94.44 307 PRO A O 1
ATOM 2416 N N . VAL A 1 308 ? -3.839 -14.681 -24.069 1.00 93.25 308 VAL A N 1
ATOM 2417 C CA . VAL A 1 308 ? -5.008 -13.815 -23.803 1.00 93.25 308 VAL A CA 1
ATOM 2418 C C . VAL A 1 308 ? -6.227 -14.624 -23.374 1.00 93.25 308 VAL A C 1
ATOM 2420 O O . VAL A 1 308 ? -6.937 -14.230 -22.454 1.00 93.25 308 VAL A O 1
ATOM 2423 N N . ARG A 1 309 ? -6.440 -15.801 -23.975 1.00 90.88 309 ARG A N 1
ATOM 2424 C CA . ARG A 1 309 ? -7.524 -16.716 -23.597 1.00 90.88 309 ARG A CA 1
ATOM 2425 C C . ARG A 1 309 ? -7.464 -17.119 -22.120 1.00 90.88 309 ARG A C 1
ATOM 2427 O O . ARG A 1 309 ? -8.486 -17.076 -21.447 1.00 90.88 309 ARG A O 1
ATOM 2434 N N . THR A 1 310 ? -6.283 -17.457 -21.607 1.00 92.69 310 THR A N 1
ATOM 2435 C CA . THR A 1 310 ? -6.090 -17.810 -20.192 1.00 92.69 310 THR A CA 1
ATOM 2436 C C . THR A 1 310 ? -6.419 -16.626 -19.285 1.00 92.69 310 THR A C 1
ATOM 2438 O O . THR A 1 310 ? -7.088 -16.786 -18.266 1.00 92.69 310 THR A O 1
ATOM 2441 N N . LEU A 1 311 ? -6.000 -15.419 -19.674 1.00 95.25 311 LEU A N 1
ATOM 2442 C CA . LEU A 1 311 ? -6.289 -14.205 -18.911 1.00 95.25 311 LEU A CA 1
ATOM 2443 C C . LEU A 1 311 ? -7.780 -13.827 -18.957 1.00 95.25 311 LEU A C 1
ATOM 24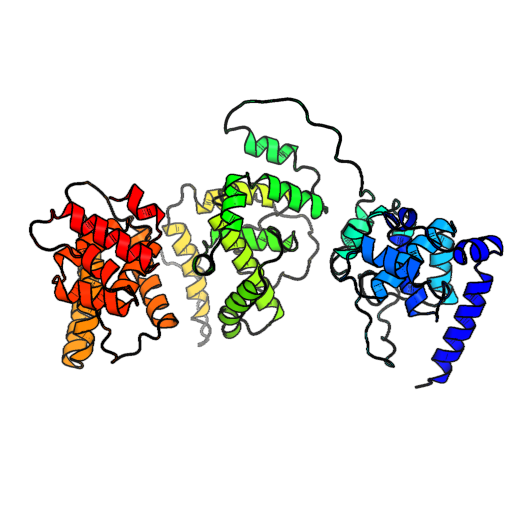45 O O . LEU A 1 311 ? -8.330 -13.351 -17.967 1.00 95.25 311 LEU A O 1
ATOM 2449 N N . ALA A 1 312 ? -8.460 -14.074 -20.074 1.00 92.44 312 ALA A N 1
ATOM 2450 C CA . ALA A 1 312 ? -9.896 -13.855 -20.213 1.00 92.44 312 ALA A CA 1
ATOM 2451 C C . ALA A 1 312 ? -10.726 -14.856 -19.392 1.00 92.44 312 ALA A C 1
ATOM 2453 O O . ALA A 1 312 ? -11.712 -14.478 -18.753 1.00 92.44 312 ALA A O 1
ATOM 2454 N N . GLU A 1 313 ? -10.314 -16.125 -19.354 1.00 89.50 313 GLU A N 1
ATOM 2455 C CA . GLU A 1 313 ? -10.909 -17.130 -18.466 1.00 89.50 313 GLU A CA 1
ATOM 2456 C C . GLU A 1 313 ? -10.750 -16.716 -16.997 1.00 89.50 313 GLU A C 1
ATOM 2458 O O . GLU A 1 313 ? -11.712 -16.794 -16.230 1.00 89.50 313 GLU A O 1
ATOM 2463 N N . PHE A 1 314 ? -9.586 -16.176 -16.629 1.00 93.75 314 PHE A N 1
ATOM 2464 C CA . PHE A 1 314 ? -9.361 -15.602 -15.305 1.00 93.75 314 PHE A CA 1
ATOM 2465 C C . PHE A 1 314 ? -10.268 -14.393 -15.024 1.00 93.75 314 PHE A C 1
ATOM 2467 O O . PHE A 1 314 ? -10.915 -14.352 -13.983 1.00 93.75 314 PHE A O 1
ATOM 2474 N N . CYS A 1 315 ? -10.410 -13.453 -15.962 1.00 93.06 315 CYS A N 1
ATOM 2475 C CA . CYS A 1 315 ? -11.340 -12.325 -15.815 1.00 93.06 315 CYS A CA 1
ATOM 2476 C C . CYS A 1 315 ? -12.789 -12.794 -15.620 1.00 93.06 315 CYS A C 1
ATOM 2478 O O . CYS A 1 315 ? -13.514 -12.258 -14.786 1.00 93.06 315 CYS A O 1
ATOM 2480 N N . THR A 1 316 ? -13.207 -13.833 -16.346 1.00 90.06 316 THR A N 1
ATOM 2481 C CA . THR A 1 316 ? -14.533 -14.444 -16.169 1.00 90.06 316 THR A CA 1
ATOM 2482 C C . THR A 1 316 ? -14.685 -15.025 -14.762 1.00 90.06 316 THR A C 1
ATOM 2484 O O . THR A 1 316 ? -15.736 -14.874 -14.144 1.00 90.06 316 THR A O 1
ATOM 2487 N N . ALA A 1 317 ? -13.631 -15.647 -14.228 1.00 87.81 317 ALA A N 1
ATOM 2488 C CA . ALA A 1 317 ? -13.613 -16.171 -12.866 1.00 87.81 317 ALA A CA 1
ATOM 2489 C C . ALA A 1 317 ? -13.631 -15.073 -11.785 1.00 87.81 317 ALA A C 1
ATOM 2491 O O . ALA A 1 317 ? -14.175 -15.299 -10.710 1.00 87.81 317 ALA A O 1
ATOM 2492 N N . LEU A 1 318 ? -13.136 -13.865 -12.086 1.00 88.06 318 LEU A N 1
ATOM 2493 C CA . LEU A 1 318 ? -13.331 -12.674 -11.242 1.00 88.06 318 LEU A CA 1
ATOM 2494 C C . LEU A 1 318 ? -14.780 -12.153 -11.244 1.00 88.06 318 LEU A C 1
ATOM 2496 O O . LEU A 1 318 ? -15.080 -11.156 -10.593 1.00 88.06 318 LEU A O 1
ATOM 2500 N N . GLY A 1 319 ? -15.686 -12.795 -11.986 1.00 88.44 319 GLY A N 1
ATOM 2501 C CA . GLY A 1 319 ? -17.067 -12.349 -12.136 1.00 88.44 319 GLY A CA 1
ATOM 2502 C C . GLY A 1 319 ? -17.241 -11.262 -13.195 1.00 88.44 319 GLY A C 1
ATOM 2503 O O . GLY A 1 319 ? -18.270 -10.588 -13.213 1.00 88.44 319 GLY A O 1
ATOM 2504 N N . TYR A 1 320 ? -16.268 -11.069 -14.095 1.00 90.00 320 TYR A N 1
ATOM 2505 C CA . TYR A 1 320 ? -16.466 -10.174 -15.230 1.00 90.00 320 TYR A CA 1
ATOM 2506 C C . TYR A 1 320 ? -17.463 -10.774 -16.226 1.00 90.00 320 TYR A C 1
ATOM 2508 O O . TYR A 1 320 ? -17.149 -11.648 -17.037 1.00 90.00 320 TYR A O 1
ATOM 2516 N N . GLU A 1 321 ? -18.681 -10.250 -16.179 1.00 83.50 321 GLU A N 1
ATOM 2517 C CA . 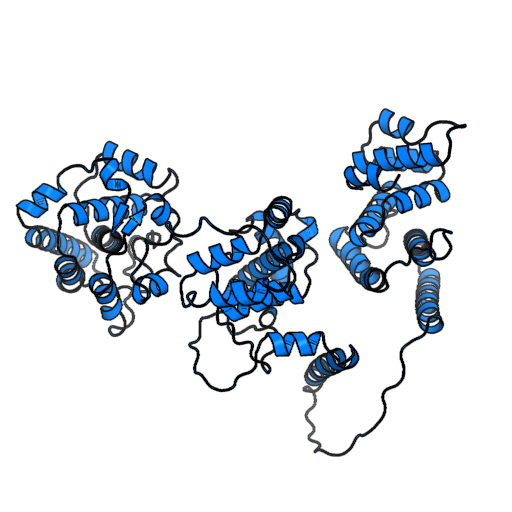GLU A 1 321 ? -19.729 -10.514 -17.153 1.00 83.50 321 GLU A CA 1
ATOM 2518 C C . GLU A 1 321 ? -19.610 -9.490 -18.289 1.00 83.50 321 GLU A C 1
ATOM 2520 O O . GLU A 1 321 ? -20.159 -8.388 -18.230 1.00 83.50 321 GLU A O 1
ATOM 2525 N N . GLY A 1 322 ? -18.825 -9.826 -19.318 1.00 80.06 322 GLY A N 1
ATOM 2526 C CA . GLY A 1 322 ? -18.686 -8.983 -20.505 1.00 80.06 322 GLY A CA 1
ATOM 2527 C C . GLY A 1 322 ? -20.054 -8.666 -21.117 1.00 80.06 322 GLY A C 1
ATOM 2528 O O . GLY A 1 322 ? -20.848 -9.562 -21.399 1.00 80.06 322 GLY A O 1
ATOM 2529 N N . ASN A 1 323 ? -20.351 -7.386 -21.335 1.00 77.62 323 ASN A N 1
ATOM 2530 C CA . ASN A 1 323 ? -21.622 -6.984 -21.927 1.00 77.62 323 ASN A CA 1
ATOM 2531 C C . ASN A 1 323 ? -21.482 -6.954 -23.453 1.00 77.62 323 ASN A C 1
ATOM 2533 O O . ASN A 1 323 ? -20.878 -6.035 -23.996 1.00 77.62 323 ASN A O 1
ATOM 2537 N N . ALA A 1 324 ? -22.067 -7.936 -24.144 1.00 63.66 324 ALA A N 1
ATOM 2538 C CA . ALA A 1 324 ? -21.948 -8.106 -25.597 1.00 63.66 324 ALA A CA 1
ATOM 2539 C C . ALA A 1 324 ? -22.380 -6.879 -26.435 1.00 63.66 324 ALA A C 1
ATOM 2541 O O . ALA A 1 324 ? -22.061 -6.813 -27.621 1.00 63.66 324 ALA A O 1
ATOM 2542 N N . HIS A 1 325 ? -23.097 -5.920 -25.838 1.00 60.06 325 HIS A N 1
ATOM 2543 C CA . HIS A 1 325 ? -23.585 -4.704 -26.498 1.00 60.06 325 HIS A CA 1
ATOM 2544 C C . HIS A 1 325 ? -22.865 -3.419 -26.076 1.00 60.06 325 HIS A C 1
ATOM 2546 O O . HIS A 1 325 ? -23.080 -2.372 -26.684 1.00 60.06 325 HIS A O 1
ATOM 2552 N N . ALA A 1 326 ? -22.024 -3.466 -25.046 1.00 64.12 326 ALA A N 1
ATOM 2553 C CA . ALA A 1 326 ? -21.237 -2.320 -24.620 1.00 64.12 326 ALA A CA 1
ATOM 2554 C C . ALA A 1 326 ? -19.812 -2.558 -25.116 1.00 64.12 326 ALA A C 1
ATOM 2556 O O . ALA A 1 326 ? -19.236 -3.564 -24.727 1.00 64.12 326 ALA A O 1
ATOM 2557 N N . GLY A 1 327 ? -19.279 -1.680 -25.978 1.00 76.50 327 GLY A N 1
ATOM 2558 C CA . GLY A 1 327 ? -17.948 -1.818 -26.599 1.00 76.50 327 GLY A CA 1
ATOM 2559 C C . GLY A 1 327 ? -16.798 -2.082 -25.615 1.00 76.50 327 GLY A C 1
ATOM 2560 O O . GLY A 1 327 ? -17.022 -2.207 -24.421 1.00 76.50 327 GLY A O 1
ATOM 2561 N N . LEU A 1 328 ? -15.560 -2.158 -26.100 1.00 77.56 328 LEU A N 1
ATOM 2562 C CA . LEU A 1 328 ? -14.393 -2.519 -25.278 1.00 77.56 328 LEU A CA 1
ATOM 2563 C C . LEU A 1 328 ? -14.314 -1.684 -23.983 1.00 77.56 328 LEU A C 1
ATOM 2565 O O . LEU A 1 328 ? -14.480 -0.458 -24.025 1.00 77.56 328 LEU A O 1
ATOM 2569 N N . GLU A 1 329 ? -14.113 -2.335 -22.836 1.00 82.75 329 GLU A N 1
ATOM 2570 C CA . GLU A 1 329 ? -13.919 -1.679 -21.537 1.00 82.75 329 GLU A CA 1
ATOM 2571 C C . GLU A 1 329 ? -12.784 -0.655 -21.593 1.00 82.75 329 GLU A C 1
ATOM 2573 O O . GLU A 1 329 ? -12.962 0.439 -21.050 1.00 82.75 329 GLU A O 1
ATOM 2578 N N . CYS A 1 330 ? -11.691 -0.924 -22.321 1.00 80.19 330 CYS A N 1
ATOM 2579 C CA . CYS A 1 330 ? -10.593 0.040 -22.499 1.00 80.19 330 CYS A CA 1
ATOM 2580 C C . CYS A 1 330 ? -11.050 1.379 -23.125 1.00 80.19 330 CYS A C 1
ATOM 2582 O O . CYS A 1 330 ? -10.470 2.435 -22.856 1.00 80.19 330 CYS A O 1
ATOM 2584 N N . TYR A 1 331 ? -12.163 1.389 -23.872 1.00 77.25 331 TYR A N 1
ATOM 2585 C CA . TYR A 1 331 ? -12.738 2.593 -24.486 1.00 77.25 331 TYR A CA 1
ATOM 2586 C C . TYR A 1 331 ? -13.924 3.206 -23.717 1.00 77.25 331 TYR A C 1
ATOM 2588 O O . TYR A 1 331 ? -14.425 4.272 -24.104 1.00 77.25 331 TYR A O 1
ATOM 2596 N N . LYS A 1 332 ? -14.394 2.612 -22.610 1.00 80.69 332 LYS A N 1
ATOM 2597 C CA . LYS A 1 332 ? -15.533 3.159 -21.845 1.00 80.69 332 LYS A CA 1
ATOM 2598 C C . LYS A 1 332 ? -15.109 4.378 -21.017 1.00 80.69 332 LYS A C 1
ATOM 2600 O O . LYS A 1 332 ? -14.605 4.256 -19.909 1.00 80.69 332 LYS A O 1
ATOM 2605 N N . ARG A 1 333 ? -15.422 5.589 -21.501 1.00 58.09 333 ARG A N 1
ATOM 2606 C CA . ARG A 1 333 ? -15.162 6.870 -20.795 1.00 58.09 333 ARG A CA 1
ATOM 2607 C C . ARG A 1 333 ? -15.892 7.055 -19.449 1.00 58.09 333 ARG A C 1
ATOM 2609 O O . ARG A 1 333 ? -15.540 7.960 -18.710 1.00 58.09 333 ARG A O 1
ATOM 2616 N N . ARG A 1 334 ? -16.957 6.294 -19.143 1.00 47.03 334 ARG A N 1
ATOM 2617 C CA . ARG A 1 334 ? -17.947 6.670 -18.099 1.00 47.03 334 ARG A CA 1
ATOM 2618 C C . ARG A 1 334 ? -18.088 5.730 -16.893 1.00 47.03 334 ARG A C 1
ATOM 2620 O O . ARG A 1 334 ? -18.946 5.994 -16.054 1.00 47.03 334 ARG A O 1
ATOM 2627 N N . HIS A 1 335 ? -17.306 4.655 -16.769 1.00 46.00 335 HIS A N 1
ATOM 2628 C CA . HIS A 1 335 ? -17.591 3.612 -15.763 1.00 46.00 335 HIS A CA 1
ATOM 2629 C C . HIS A 1 335 ? -16.490 3.328 -14.736 1.00 46.00 335 HIS A C 1
ATOM 2631 O O . HIS A 1 335 ? -16.593 2.354 -13.999 1.00 46.00 335 HIS A O 1
ATOM 2637 N N . TRP A 1 336 ? -15.512 4.219 -14.590 1.00 48.56 336 TRP A N 1
ATOM 2638 C CA . TRP A 1 336 ? -14.437 4.074 -13.598 1.00 48.56 336 TRP A CA 1
ATOM 2639 C C . TRP A 1 336 ? -14.812 4.567 -12.183 1.00 48.56 336 TRP A C 1
ATOM 2641 O O . TRP A 1 336 ? -13.953 4.727 -11.325 1.00 48.56 336 TRP A O 1
ATOM 2651 N N . LEU A 1 337 ? -16.112 4.763 -11.923 1.00 34.94 337 LEU A N 1
ATOM 2652 C CA . LEU A 1 337 ? -16.698 4.803 -10.579 1.00 34.94 337 LEU A CA 1
ATOM 2653 C C . LEU A 1 337 ? -17.556 3.537 -10.395 1.00 34.94 337 LEU A C 1
ATOM 2655 O O . LEU A 1 337 ? -18.340 3.216 -11.296 1.00 34.94 337 LEU A O 1
ATOM 2659 N N . PRO A 1 338 ? -17.460 2.820 -9.261 1.00 27.70 338 PRO A N 1
ATOM 2660 C CA . PRO A 1 338 ? -18.121 1.529 -9.101 1.00 27.70 338 PRO A CA 1
ATOM 2661 C C . PRO A 1 338 ? -19.651 1.686 -9.126 1.00 27.70 338 PRO A C 1
ATOM 2663 O O . PRO A 1 338 ? -20.239 2.375 -8.290 1.00 27.70 338 PRO A O 1
ATOM 2666 N N . ARG A 1 339 ? -20.324 1.030 -10.084 1.00 33.97 339 ARG A N 1
ATOM 2667 C CA . ARG A 1 339 ? -21.790 0.879 -10.123 1.00 33.97 339 ARG A CA 1
ATOM 2668 C C . ARG A 1 339 ? -22.177 -0.570 -9.814 1.00 33.97 339 ARG A C 1
ATOM 2670 O O . ARG A 1 339 ? -21.604 -1.496 -10.375 1.00 33.97 339 ARG A O 1
ATOM 2677 N N . ARG A 1 340 ? -23.180 -0.727 -8.938 1.00 36.78 340 ARG A N 1
ATOM 2678 C CA . ARG A 1 340 ? -23.816 -1.995 -8.532 1.00 36.78 340 ARG A CA 1
ATOM 2679 C C . ARG A 1 340 ? -24.337 -2.782 -9.740 1.00 36.78 340 ARG A C 1
ATOM 2681 O O . ARG A 1 340 ? -24.996 -2.203 -10.603 1.00 36.78 340 ARG A O 1
ATOM 2688 N N . ALA A 1 341 ? -24.102 -4.091 -9.747 1.00 31.84 341 ALA A N 1
ATOM 2689 C CA . ALA A 1 341 ? -24.688 -5.015 -10.709 1.00 31.84 341 ALA A CA 1
ATOM 2690 C C . ALA A 1 341 ? -26.145 -5.338 -10.331 1.00 31.84 341 ALA A C 1
ATOM 2692 O O . ALA A 1 341 ? -26.417 -5.752 -9.206 1.00 31.84 341 ALA A O 1
ATOM 2693 N N . ASN A 1 342 ? -27.067 -5.166 -11.280 1.00 32.78 342 ASN A N 1
ATOM 2694 C CA . ASN A 1 342 ? -28.370 -5.828 -11.276 1.00 32.78 342 ASN A CA 1
ATOM 2695 C C . ASN A 1 342 ? -28.362 -6.879 -12.388 1.00 32.78 342 ASN A C 1
ATOM 2697 O O . ASN A 1 342 ? -27.933 -6.599 -13.507 1.00 32.78 342 ASN A O 1
ATOM 2701 N N . ALA A 1 343 ? -28.856 -8.071 -12.068 1.00 30.86 343 ALA A N 1
ATOM 2702 C CA . ALA A 1 343 ? -28.886 -9.215 -12.962 1.00 30.86 343 ALA A CA 1
ATOM 2703 C C . ALA A 1 343 ? -30.057 -9.126 -13.953 1.00 30.86 343 ALA A C 1
ATOM 2705 O O . ALA A 1 343 ? -31.204 -9.332 -13.567 1.00 30.86 343 ALA A O 1
ATOM 2706 N N . ALA A 1 344 ? -29.766 -8.875 -15.232 1.00 29.72 344 ALA A N 1
ATOM 2707 C CA . ALA A 1 344 ? -30.584 -9.344 -16.351 1.00 29.72 344 ALA A CA 1
ATOM 2708 C C . ALA A 1 344 ? -29.818 -9.223 -17.681 1.00 29.72 344 ALA A C 1
ATOM 2710 O O . ALA A 1 344 ? -29.390 -8.134 -18.055 1.00 29.72 344 ALA A O 1
ATOM 2711 N N . SER A 1 345 ? -29.790 -10.332 -18.431 1.00 29.44 345 SER A N 1
ATOM 2712 C CA . SER A 1 345 ? -29.223 -10.544 -19.783 1.00 29.44 345 SER A CA 1
ATOM 2713 C C . SER A 1 345 ? -27.776 -11.061 -19.809 1.00 29.44 345 SER A C 1
ATOM 2715 O O . SER A 1 345 ? -26.838 -10.364 -19.449 1.00 29.44 345 SER A O 1
ATOM 2717 N N . ARG A 1 346 ? -27.616 -12.322 -20.242 1.00 34.22 346 ARG A N 1
ATOM 2718 C CA . ARG A 1 346 ? -26.396 -13.140 -20.112 1.00 34.22 346 ARG A CA 1
ATOM 2719 C C . ARG A 1 346 ? -25.755 -13.429 -21.471 1.00 34.22 346 ARG A C 1
ATOM 2721 O O . ARG A 1 346 ? -26.423 -14.009 -22.322 1.00 34.22 346 ARG A O 1
ATOM 2728 N N . VAL A 1 347 ? -24.455 -13.156 -21.629 1.00 38.44 347 VAL A N 1
ATOM 2729 C CA . VAL A 1 347 ? -23.564 -13.791 -22.626 1.00 38.44 347 VAL A CA 1
ATOM 2730 C C . VAL A 1 347 ? -22.144 -13.885 -22.036 1.00 38.44 347 VAL A C 1
ATOM 2732 O O . VAL A 1 347 ? -21.689 -12.958 -21.384 1.00 38.44 347 VAL A O 1
ATOM 2735 N N . SER A 1 348 ? -21.450 -15.011 -22.243 1.00 39.50 348 SER A N 1
ATOM 2736 C CA . SER A 1 348 ? -20.092 -15.277 -21.726 1.00 39.50 348 SER A CA 1
ATOM 2737 C C . SER A 1 348 ? -18.987 -14.601 -22.558 1.00 39.50 348 SER A C 1
ATOM 2739 O O . SER A 1 348 ? -19.047 -14.630 -23.788 1.00 39.50 348 SER A O 1
ATOM 2741 N N . LEU A 1 349 ? -17.936 -14.081 -21.905 1.00 39.38 349 LEU A N 1
ATOM 2742 C CA . LEU A 1 349 ? -16.728 -13.514 -22.535 1.00 39.38 349 LEU A CA 1
ATOM 2743 C C . LEU A 1 349 ? -16.047 -14.486 -23.516 1.00 39.38 349 LEU A C 1
ATOM 2745 O O . LEU A 1 349 ? -15.579 -14.068 -24.572 1.00 39.38 349 LEU A O 1
ATOM 2749 N N . ASN A 1 350 ? -16.070 -15.792 -23.227 1.00 41.09 350 ASN A N 1
ATOM 2750 C CA . ASN A 1 350 ? -15.553 -16.815 -24.140 1.00 41.09 350 ASN A CA 1
ATOM 2751 C C . ASN A 1 350 ? -16.340 -16.858 -25.456 1.00 41.09 350 ASN A C 1
ATOM 2753 O O . ASN A 1 350 ? -15.741 -16.981 -26.517 1.00 41.09 350 ASN A O 1
ATOM 2757 N N . ASN A 1 351 ? -17.663 -16.661 -25.419 1.00 44.09 351 ASN A N 1
ATOM 2758 C CA . ASN A 1 351 ? -18.470 -16.566 -26.639 1.00 44.09 351 ASN A CA 1
ATOM 2759 C C . ASN A 1 351 ? -18.176 -15.288 -27.432 1.00 44.09 351 ASN A C 1
ATOM 2761 O O . ASN A 1 351 ? -18.402 -15.264 -28.637 1.00 44.09 351 ASN A O 1
ATOM 2765 N N . TRP A 1 352 ? -17.701 -14.227 -26.779 1.00 48.84 352 TRP A N 1
ATOM 2766 C CA . TRP A 1 352 ? -17.318 -12.980 -27.439 1.00 48.84 352 TRP A CA 1
ATOM 2767 C C . TRP A 1 352 ? -15.925 -13.079 -28.076 1.00 48.84 352 TRP A C 1
ATOM 2769 O O . TRP A 1 352 ? -15.780 -12.752 -29.251 1.00 48.84 352 TRP A O 1
ATOM 2779 N N . LEU A 1 353 ? -14.941 -13.654 -27.377 1.00 39.41 353 LEU A N 1
ATOM 2780 C CA . LEU A 1 353 ? -13.631 -13.973 -27.960 1.00 39.41 353 LEU A CA 1
ATOM 2781 C C . LEU A 1 353 ? -13.761 -14.984 -29.106 1.00 39.41 353 LEU A C 1
ATOM 2783 O O . LEU A 1 353 ? -13.163 -14.800 -30.158 1.00 39.41 353 LEU A O 1
ATOM 2787 N N . CYS A 1 354 ? -14.630 -15.988 -28.986 1.00 39.88 354 CYS A N 1
ATOM 2788 C CA . CYS A 1 354 ? -14.943 -16.878 -30.104 1.00 39.88 354 CYS A CA 1
ATOM 2789 C C . CYS A 1 354 ? -15.613 -16.162 -31.291 1.00 39.88 354 CYS A C 1
ATOM 2791 O O . CYS A 1 354 ? -15.493 -16.655 -32.402 1.00 39.88 354 CYS A O 1
ATOM 2793 N N . ARG A 1 355 ? -16.284 -15.014 -31.112 1.00 44.91 355 ARG A N 1
ATOM 2794 C CA . ARG A 1 355 ? -16.804 -14.200 -32.234 1.00 44.91 355 ARG A CA 1
ATOM 2795 C C . ARG A 1 355 ? -15.740 -13.298 -32.854 1.00 44.91 355 ARG A C 1
ATOM 2797 O O . ARG A 1 355 ? -15.804 -13.044 -34.048 1.00 44.91 355 ARG A O 1
ATOM 2804 N N . LEU A 1 356 ? -14.780 -12.832 -32.057 1.00 38.31 356 LEU A N 1
ATOM 2805 C CA . LEU A 1 356 ? -13.607 -12.091 -32.530 1.00 38.31 356 LEU A CA 1
ATOM 2806 C C . LEU A 1 356 ? -12.618 -12.982 -33.293 1.00 38.31 356 LEU A C 1
ATOM 2808 O O . LEU A 1 356 ? -11.976 -12.510 -34.224 1.00 38.31 356 LEU A O 1
ATOM 2812 N N . TYR A 1 357 ? -12.518 -14.260 -32.915 1.00 40.62 357 TYR A N 1
ATOM 2813 C CA . TYR A 1 357 ? -11.484 -15.175 -33.407 1.00 40.62 357 TYR A CA 1
ATOM 2814 C C . TYR A 1 357 ? -12.022 -16.444 -34.106 1.00 40.62 357 TYR A C 1
ATOM 2816 O O . TYR A 1 357 ? -11.226 -17.276 -34.535 1.00 40.62 357 TYR A O 1
ATOM 2824 N N . GLY A 1 358 ? -13.343 -16.635 -34.235 1.00 37.03 358 GLY A N 1
ATOM 2825 C CA . GLY A 1 358 ? -13.947 -17.884 -34.726 1.00 37.03 358 GLY A CA 1
ATOM 2826 C C . GLY A 1 358 ? -15.041 -17.716 -35.790 1.00 37.03 358 GLY A C 1
ATOM 2827 O O . GLY A 1 358 ? -16.132 -17.213 -35.536 1.00 37.03 358 GLY A O 1
ATOM 2828 N N . THR A 1 359 ? -14.764 -18.265 -36.978 1.00 36.19 359 THR A N 1
ATOM 2829 C CA . THR A 1 359 ? -15.644 -18.526 -38.147 1.00 36.19 359 THR A CA 1
ATOM 2830 C C . THR A 1 359 ? -16.246 -17.355 -38.928 1.00 36.19 359 THR A C 1
ATOM 2832 O O . THR A 1 359 ? -16.720 -17.584 -40.037 1.00 36.19 359 THR A O 1
ATOM 2835 N N . ALA A 1 360 ? -16.166 -16.112 -38.456 1.00 39.41 360 ALA A N 1
ATOM 2836 C CA . ALA A 1 360 ? -16.433 -14.946 -39.300 1.00 39.41 360 ALA A CA 1
ATOM 2837 C C . ALA A 1 360 ? -15.104 -14.270 -39.659 1.00 39.41 360 ALA A C 1
ATOM 2839 O O . ALA A 1 360 ? -14.336 -13.910 -38.772 1.00 39.41 360 ALA A O 1
ATOM 2840 N N . GLY A 1 361 ? -14.812 -14.149 -40.957 1.00 37.44 361 GLY A N 1
ATOM 2841 C CA . GLY A 1 361 ? -13.586 -13.519 -41.446 1.00 37.44 361 GLY A CA 1
ATOM 2842 C C . GLY A 1 361 ? -13.457 -12.037 -41.045 1.00 37.44 361 GLY A C 1
ATOM 2843 O O . GLY A 1 361 ? -14.452 -11.418 -40.651 1.00 37.44 361 GLY A O 1
ATOM 2844 N N . PRO A 1 362 ? -12.247 -11.453 -41.175 1.00 40.28 362 PRO A N 1
ATOM 2845 C CA . PRO A 1 362 ? -11.913 -10.079 -40.763 1.00 40.28 362 PRO A CA 1
ATOM 2846 C C . PRO A 1 362 ? -12.866 -8.989 -41.300 1.00 40.28 362 PRO A C 1
ATOM 2848 O O . PRO A 1 362 ? -13.056 -7.960 -40.653 1.00 40.28 362 PRO A O 1
ATOM 2851 N N . GLU A 1 363 ? -13.573 -9.255 -42.400 1.00 41.12 363 GLU A N 1
ATOM 2852 C CA . GLU A 1 363 ? -14.609 -8.386 -42.976 1.00 41.12 363 GLU A CA 1
ATOM 2853 C C . GLU A 1 363 ? -15.789 -8.088 -42.028 1.00 41.12 363 GLU A C 1
ATOM 2855 O O . GLU A 1 363 ? -16.397 -7.020 -42.112 1.00 41.12 363 GLU A O 1
ATOM 2860 N N . ALA A 1 364 ? -16.143 -8.989 -41.103 1.00 38.41 364 ALA A N 1
ATOM 2861 C CA . ALA A 1 364 ? -17.240 -8.754 -40.152 1.00 38.41 364 ALA A CA 1
ATOM 2862 C C . ALA A 1 364 ? -16.855 -7.753 -39.042 1.00 38.41 364 ALA A C 1
ATOM 2864 O O . ALA A 1 364 ? -17.710 -7.023 -38.520 1.00 38.41 364 ALA A O 1
ATOM 2865 N N . LEU A 1 365 ? -15.560 -7.703 -38.712 1.00 40.00 365 LEU A N 1
ATOM 2866 C CA . LEU A 1 365 ? -14.975 -6.818 -37.708 1.00 40.00 365 LEU A CA 1
ATOM 2867 C C . LEU A 1 365 ? -14.803 -5.397 -38.267 1.00 40.00 365 LEU A C 1
ATOM 2869 O O . LEU A 1 365 ? -15.192 -4.424 -37.619 1.00 40.00 365 LEU A O 1
ATOM 2873 N N . GLU A 1 366 ? -14.336 -5.278 -39.511 1.00 41.28 366 GLU A N 1
ATOM 2874 C CA . GLU A 1 366 ? -14.152 -3.995 -40.201 1.00 41.28 366 GLU A CA 1
ATOM 2875 C C . GLU A 1 366 ? -15.491 -3.315 -40.539 1.00 41.28 366 GLU A C 1
ATOM 2877 O O . GLU A 1 366 ? -15.671 -2.120 -40.294 1.00 41.28 366 GLU A O 1
ATOM 2882 N N . ASN A 1 367 ? -16.502 -4.086 -40.958 1.00 37.12 367 ASN A N 1
ATOM 2883 C CA . ASN A 1 367 ? -17.855 -3.568 -41.202 1.00 37.12 367 ASN A CA 1
ATOM 2884 C C . ASN A 1 367 ? -18.561 -3.069 -39.929 1.00 37.12 367 ASN A C 1
ATOM 2886 O O . ASN A 1 367 ? -19.420 -2.186 -40.001 1.00 37.12 367 ASN A O 1
ATOM 2890 N N . SER A 1 368 ? -18.211 -3.608 -38.759 1.00 39.44 368 SER A N 1
ATOM 2891 C CA . SER A 1 368 ? -18.756 -3.151 -37.474 1.00 39.44 368 SER A CA 1
ATOM 2892 C C . SER A 1 368 ? -18.071 -1.868 -36.985 1.00 39.44 368 SER A C 1
ATOM 2894 O O . SER A 1 368 ? -18.733 -1.009 -36.401 1.00 39.44 368 SER A O 1
ATOM 2896 N N . LEU A 1 369 ? -16.777 -1.700 -37.282 1.00 36.44 369 LEU A N 1
ATOM 2897 C CA . LEU A 1 369 ? -15.995 -0.504 -36.954 1.00 36.44 369 LEU A CA 1
ATOM 2898 C C . LEU A 1 369 ? -16.296 0.673 -37.904 1.00 36.44 369 LEU A C 1
ATOM 2900 O O . LEU A 1 369 ? -16.472 1.802 -37.443 1.00 36.44 369 LEU A O 1
ATOM 2904 N N . MET A 1 370 ? -16.484 0.420 -39.204 1.00 34.03 370 MET A N 1
ATOM 2905 C CA . MET A 1 370 ? -16.823 1.458 -40.194 1.00 34.03 370 MET A CA 1
ATOM 2906 C C . MET A 1 370 ? -18.248 2.013 -40.031 1.00 34.03 370 MET A C 1
ATOM 2908 O O . MET A 1 370 ? -18.466 3.215 -40.194 1.00 34.03 370 MET A O 1
ATOM 2912 N N . ARG A 1 371 ? -19.219 1.194 -39.596 1.00 32.62 371 ARG A N 1
ATOM 2913 C CA . ARG A 1 371 ? -20.582 1.666 -39.252 1.00 32.62 371 ARG A CA 1
ATOM 2914 C C . ARG A 1 371 ? -20.602 2.661 -38.087 1.00 32.62 371 ARG A C 1
ATOM 2916 O O . ARG A 1 371 ? -21.527 3.464 -37.989 1.00 32.62 371 ARG A O 1
ATOM 2923 N N . PHE A 1 372 ? -19.594 2.628 -37.216 1.00 34.00 372 PHE A N 1
ATOM 2924 C CA . PHE A 1 372 ? -19.477 3.544 -36.080 1.00 34.00 372 PHE A CA 1
ATOM 2925 C C . PHE A 1 372 ? -18.776 4.861 -36.455 1.00 34.00 372 PHE A C 1
ATOM 2927 O O . PHE A 1 372 ? -19.085 5.903 -35.876 1.00 34.00 372 PHE A O 1
ATOM 2934 N N . ALA A 1 373 ? -17.882 4.838 -37.451 1.00 31.72 373 ALA A N 1
ATOM 2935 C CA . ALA A 1 373 ? -17.186 6.024 -37.954 1.00 31.72 373 ALA A CA 1
ATOM 2936 C C . ALA A 1 373 ? -18.076 6.904 -38.855 1.00 31.72 373 ALA A C 1
ATOM 2938 O O . ALA A 1 373 ? -18.016 8.131 -38.768 1.00 31.72 373 ALA A O 1
ATOM 2939 N N . VAL A 1 374 ? -18.964 6.304 -39.658 1.00 30.62 374 VAL A N 1
ATOM 2940 C CA . VAL A 1 374 ? -19.841 7.050 -40.585 1.00 30.62 374 VAL A CA 1
ATOM 2941 C C . VAL A 1 374 ? -20.990 7.780 -39.866 1.00 30.62 374 VAL A C 1
ATOM 2943 O O . VAL A 1 374 ? -21.373 8.873 -40.276 1.00 30.62 374 VAL A O 1
ATOM 2946 N N . ASN A 1 375 ? -21.456 7.283 -38.714 1.00 29.44 375 ASN A N 1
ATOM 2947 C CA . ASN A 1 375 ? -22.497 7.947 -37.910 1.00 29.44 375 ASN A CA 1
ATOM 2948 C C . ASN A 1 375 ? -22.010 9.176 -37.111 1.00 29.44 375 ASN A C 1
ATOM 2950 O O . ASN A 1 375 ? -22.779 9.748 -36.342 1.00 29.44 375 ASN A O 1
ATOM 2954 N N . ARG A 1 376 ? -20.748 9.601 -37.269 1.00 31.34 376 ARG A N 1
ATOM 2955 C CA . ARG A 1 376 ? -20.204 10.811 -36.622 1.00 31.34 376 ARG A CA 1
ATOM 2956 C C . ARG A 1 376 ? -19.885 11.964 -37.573 1.00 31.34 376 ARG A C 1
ATOM 2958 O O . ARG A 1 376 ? -19.469 13.015 -37.095 1.00 31.34 376 ARG A O 1
ATOM 2965 N N . VAL A 1 377 ? -20.084 11.791 -38.881 1.00 31.55 377 VAL A N 1
ATOM 2966 C CA . VAL A 1 377 ? -19.753 12.822 -39.886 1.00 31.55 377 VAL A CA 1
ATOM 2967 C C . VAL A 1 377 ? -20.994 13.474 -40.514 1.00 31.55 377 VAL A C 1
ATOM 2969 O O . VAL A 1 377 ? -20.869 14.473 -41.209 1.00 31.55 377 VAL A O 1
ATOM 2972 N N . THR A 1 378 ? -22.211 13.025 -40.203 1.00 36.34 378 THR A N 1
ATOM 2973 C CA . THR A 1 378 ? -23.445 13.689 -40.664 1.00 36.34 378 THR A CA 1
ATOM 2974 C C . THR A 1 378 ? -24.330 14.098 -39.493 1.00 36.34 378 THR A C 1
ATOM 2976 O O . THR A 1 378 ? -25.358 13.496 -39.226 1.00 36.34 378 THR A O 1
ATOM 2979 N N . ASP A 1 379 ? -23.914 15.148 -38.785 1.00 34.12 379 ASP A N 1
ATOM 2980 C CA . ASP A 1 379 ? -24.837 15.936 -37.956 1.00 34.12 379 ASP A CA 1
ATOM 2981 C C . ASP A 1 379 ? -24.427 17.417 -37.945 1.00 34.12 379 ASP A C 1
ATOM 2983 O O . ASP A 1 379 ? -24.206 18.038 -36.904 1.00 34.12 379 ASP A O 1
ATOM 2987 N N . LYS A 1 380 ? -24.224 17.975 -39.148 1.00 34.19 380 LYS A N 1
ATOM 2988 C CA . LYS A 1 380 ? -24.049 19.423 -39.322 1.00 34.19 380 LYS A CA 1
ATOM 2989 C C . LYS A 1 380 ? -25.035 20.103 -40.258 1.00 34.19 380 LYS A C 1
ATOM 2991 O O . LYS A 1 380 ? -25.203 21.301 -40.096 1.00 34.19 380 LYS A O 1
ATOM 2996 N N . ASP A 1 381 ? -25.765 19.383 -41.102 1.00 34.62 381 ASP A N 1
ATOM 2997 C CA . ASP A 1 381 ? -26.787 20.001 -41.946 1.00 34.62 381 ASP A CA 1
ATOM 2998 C C . ASP A 1 381 ? -28.069 19.178 -41.866 1.00 34.62 381 ASP A C 1
ATOM 3000 O O . ASP A 1 381 ? -28.193 18.099 -42.445 1.00 34.62 381 ASP A O 1
ATOM 3004 N N . GLY A 1 382 ? -29.010 19.663 -41.057 1.00 41.75 382 GLY A N 1
ATOM 3005 C CA . GLY A 1 382 ? -30.279 18.994 -40.826 1.00 41.75 382 GLY A CA 1
ATOM 3006 C C . GLY A 1 382 ? -31.104 18.903 -42.103 1.00 41.75 382 GLY A C 1
ATOM 3007 O O . GLY A 1 382 ? -31.573 19.922 -42.591 1.00 41.75 382 GLY A O 1
ATOM 3008 N N . LEU A 1 383 ? -31.352 17.683 -42.581 1.00 29.33 383 LEU A N 1
ATOM 3009 C CA . LEU A 1 383 ? -32.488 17.335 -43.432 1.00 29.33 383 LEU A CA 1
ATOM 3010 C C . LEU A 1 383 ? -32.893 15.875 -43.172 1.00 29.33 383 LEU A C 1
ATOM 3012 O O . LEU A 1 383 ? -32.094 14.947 -43.262 1.00 29.33 383 LEU A O 1
ATOM 3016 N N . SER A 1 384 ? -34.166 15.700 -42.825 1.00 38.91 384 SER A N 1
ATOM 3017 C CA . SER A 1 384 ? -34.845 14.418 -42.626 1.00 38.91 384 SER A CA 1
ATOM 3018 C C . SER A 1 384 ? -35.039 13.692 -43.955 1.00 38.91 384 SER A C 1
ATOM 3020 O O . SER A 1 384 ? -35.665 14.259 -44.848 1.00 38.91 384 SER A O 1
ATOM 3022 N N . LEU A 1 385 ? -34.612 12.427 -44.059 1.00 26.06 385 LEU A N 1
ATOM 3023 C CA . LEU A 1 385 ? -35.164 11.477 -45.029 1.00 26.06 385 LEU A CA 1
ATOM 3024 C C . LEU A 1 385 ? -35.264 10.064 -44.433 1.00 26.06 385 LEU A C 1
ATOM 3026 O O . LEU A 1 385 ? -34.359 9.553 -43.777 1.00 26.06 385 LEU A O 1
ATOM 3030 N N . THR A 1 386 ? -36.422 9.450 -44.659 1.00 31.11 386 THR A N 1
ATOM 3031 C CA . THR A 1 386 ? -36.854 8.154 -44.135 1.00 31.11 386 THR A CA 1
ATOM 3032 C C . THR A 1 386 ? -36.299 6.963 -44.921 1.00 31.11 386 THR A C 1
ATOM 3034 O O . THR A 1 386 ? -36.238 6.987 -46.144 1.00 31.11 386 THR A O 1
ATOM 3037 N N . SER A 1 387 ? -36.007 5.890 -44.180 1.00 37.78 387 SER A N 1
ATOM 3038 C CA . SER A 1 387 ? -35.901 4.471 -44.569 1.00 37.78 387 SER A CA 1
ATOM 3039 C C . SER A 1 387 ? -36.526 4.055 -45.920 1.00 37.78 387 SER A C 1
ATOM 3041 O O . SER A 1 387 ? -37.750 4.088 -46.053 1.00 37.78 387 SER A O 1
ATOM 3043 N N . ARG A 1 388 ? -35.698 3.552 -46.859 1.00 29.56 388 ARG A N 1
ATOM 3044 C CA . ARG A 1 388 ? -35.804 2.214 -47.504 1.00 29.56 388 ARG A CA 1
ATOM 3045 C C . ARG A 1 388 ? -34.750 1.986 -48.611 1.00 29.56 388 ARG A C 1
ATOM 3047 O O . ARG A 1 388 ? -34.402 2.898 -49.346 1.00 29.56 388 ARG A O 1
ATOM 3054 N N . ASP A 1 389 ? -34.312 0.726 -48.697 1.00 37.31 389 ASP A N 1
ATOM 3055 C CA . ASP A 1 389 ? -33.656 0.015 -49.812 1.00 37.31 389 ASP A CA 1
ATOM 3056 C C . ASP A 1 389 ? -32.306 0.482 -50.373 1.00 37.31 389 ASP A C 1
ATOM 3058 O O . ASP A 1 389 ? -32.256 1.174 -51.379 1.00 37.31 389 ASP A O 1
ATOM 3062 N N . TRP A 1 390 ? -31.212 -0.101 -49.856 1.00 23.77 390 TRP A N 1
ATOM 3063 C CA . TRP A 1 390 ? -30.012 -0.394 -50.658 1.00 23.77 390 TRP A CA 1
ATOM 3064 C C . TRP A 1 390 ? -29.490 -1.805 -50.338 1.00 23.77 390 TRP A C 1
ATOM 3066 O O . TRP A 1 390 ? -28.852 -2.048 -49.314 1.00 23.77 390 TRP A O 1
ATOM 3076 N N . ARG A 1 391 ? -29.770 -2.761 -51.232 1.00 30.66 391 ARG A N 1
ATOM 3077 C CA . ARG A 1 391 ? -28.936 -3.960 -51.411 1.00 30.66 391 ARG A CA 1
ATOM 3078 C C . ARG A 1 391 ? -27.848 -3.593 -52.424 1.00 30.66 391 ARG A C 1
ATOM 3080 O O . ARG A 1 391 ? -28.217 -3.083 -53.475 1.00 30.66 391 ARG A O 1
ATOM 3087 N N . LEU A 1 392 ? -26.578 -3.940 -52.172 1.00 28.52 392 LEU A N 1
ATOM 3088 C CA . LEU A 1 392 ? -25.738 -4.788 -53.049 1.00 28.52 392 LEU A CA 1
ATOM 3089 C C . LEU A 1 392 ? -24.218 -4.679 -52.785 1.00 28.52 392 LEU A C 1
ATOM 3091 O O . LEU A 1 392 ? -23.663 -3.594 -52.705 1.00 28.52 392 LEU A O 1
ATOM 3095 N N . ARG A 1 393 ? -23.612 -5.880 -52.814 1.00 29.75 393 ARG A N 1
ATOM 3096 C CA . ARG A 1 393 ? -22.291 -6.316 -53.325 1.00 29.75 393 ARG A CA 1
ATOM 3097 C C . ARG A 1 393 ? -20.998 -5.837 -52.649 1.00 29.75 393 ARG A C 1
ATOM 3099 O O . ARG A 1 393 ? -20.589 -4.693 -52.756 1.00 29.75 393 ARG A O 1
ATOM 3106 N N . VAL A 1 394 ? -20.314 -6.827 -52.074 1.00 26.48 394 VAL A N 1
ATOM 3107 C CA . VAL A 1 394 ? -18.906 -6.822 -51.657 1.00 26.48 394 VAL A CA 1
ATOM 3108 C C . VAL A 1 394 ? -18.030 -7.137 -52.882 1.00 26.48 394 VAL A C 1
ATOM 3110 O O . VAL A 1 394 ? -18.385 -8.024 -53.662 1.00 26.48 394 VAL A O 1
ATOM 3113 N N . GLY A 1 395 ? -16.930 -6.401 -53.069 1.00 34.00 395 GLY A N 1
ATOM 3114 C CA . GLY A 1 395 ? -15.874 -6.695 -54.052 1.00 34.00 395 GLY A CA 1
ATOM 3115 C C . GLY A 1 395 ? -14.689 -7.449 -53.417 1.00 34.00 395 GLY A C 1
ATOM 3116 O O . GLY A 1 395 ? -14.554 -7.404 -52.197 1.00 34.00 395 GLY A O 1
ATOM 3117 N N . PRO A 1 396 ? -13.857 -8.161 -54.205 1.00 30.23 396 PRO A N 1
ATOM 3118 C CA . PRO A 1 396 ? -12.808 -9.052 -53.695 1.00 30.23 396 PRO A CA 1
ATOM 3119 C C . PRO A 1 396 ? -11.518 -8.315 -53.263 1.00 30.23 396 PRO A C 1
ATOM 3121 O O . PRO A 1 396 ? -11.341 -7.145 -53.603 1.00 30.23 396 PRO A O 1
ATOM 3124 N N . PRO A 1 397 ? -10.612 -8.996 -52.527 1.00 34.59 397 PRO A N 1
ATOM 3125 C CA . PRO A 1 397 ? -9.396 -8.404 -51.962 1.00 34.59 397 PRO A CA 1
ATOM 3126 C C . PRO A 1 397 ? -8.324 -8.066 -53.005 1.00 34.59 397 PRO A C 1
ATOM 3128 O O . PRO A 1 397 ? -8.227 -8.711 -54.051 1.00 34.59 397 PRO A O 1
ATOM 3131 N N . LEU A 1 398 ? -7.480 -7.090 -52.649 1.00 35.91 398 LEU A N 1
ATOM 3132 C CA . LEU A 1 398 ? -6.396 -6.582 -53.485 1.00 35.91 398 LEU A CA 1
ATOM 3133 C C . LEU A 1 398 ? -5.235 -7.584 -53.614 1.00 35.91 398 LEU A C 1
ATOM 3135 O O . LEU A 1 398 ? -4.785 -8.225 -52.663 1.00 35.91 398 LEU A O 1
ATOM 3139 N N . THR A 1 399 ? -4.735 -7.677 -54.829 1.00 40.09 399 THR A N 1
ATOM 3140 C CA . THR A 1 399 ? -3.694 -8.545 -55.355 1.00 40.09 399 THR A CA 1
ATOM 3141 C C . THR A 1 399 ? -2.297 -7.917 -55.237 1.00 40.09 399 THR A C 1
ATOM 3143 O O . THR A 1 399 ? -2.118 -6.724 -54.990 1.00 40.09 399 THR A O 1
ATOM 3146 N N . ARG A 1 400 ? -1.252 -8.730 -55.463 1.00 40.12 400 ARG A N 1
ATOM 3147 C CA . ARG A 1 400 ? 0.160 -8.291 -55.486 1.00 40.12 400 ARG A CA 1
ATOM 3148 C C . ARG A 1 400 ? 0.406 -7.118 -56.442 1.00 40.12 400 ARG A C 1
ATOM 3150 O O . ARG A 1 400 ? 1.261 -6.286 -56.142 1.00 40.12 400 ARG A O 1
ATOM 3157 N N . SER A 1 401 ? -0.294 -7.058 -57.579 1.00 39.88 401 SER A N 1
ATOM 3158 C CA . SER A 1 401 ? -0.126 -5.942 -58.512 1.00 39.88 401 SER A CA 1
ATOM 3159 C C . SER A 1 401 ? -0.660 -4.647 -57.920 1.00 39.88 401 SER A C 1
ATOM 3161 O O . SER A 1 401 ? -0.000 -3.637 -58.077 1.00 39.88 401 SER A O 1
ATOM 3163 N N . GLU A 1 402 ? -1.750 -4.681 -57.153 1.00 42.59 402 GLU A N 1
ATOM 3164 C CA . GLU A 1 402 ? -2.378 -3.487 -56.570 1.00 42.59 402 GLU A CA 1
ATOM 3165 C C . GLU A 1 402 ? -1.564 -2.908 -55.394 1.00 42.59 402 GLU A C 1
ATOM 3167 O O . GLU A 1 402 ? -1.504 -1.693 -55.197 1.00 42.59 402 GLU A O 1
ATOM 3172 N N . VAL A 1 403 ? -0.834 -3.753 -54.654 1.00 43.47 403 VAL A N 1
ATOM 3173 C CA . VAL A 1 403 ? 0.149 -3.301 -53.645 1.00 43.47 403 VAL A CA 1
ATOM 3174 C C . VAL A 1 403 ? 1.406 -2.726 -54.304 1.00 43.47 403 VAL A C 1
ATOM 3176 O O . VAL A 1 403 ? 1.904 -1.678 -53.889 1.00 43.47 403 VAL A O 1
ATOM 3179 N N . LEU A 1 404 ? 1.921 -3.378 -55.352 1.00 44.16 404 LEU A N 1
ATOM 3180 C CA . LEU A 1 404 ? 3.059 -2.858 -56.117 1.00 44.16 404 LEU A CA 1
ATOM 3181 C C . LEU A 1 404 ? 2.700 -1.563 -56.855 1.00 44.16 404 LEU A C 1
ATOM 3183 O O . LEU A 1 404 ? 3.531 -0.665 -56.925 1.00 44.16 404 LEU A O 1
ATOM 3187 N N . GLU A 1 405 ? 1.468 -1.438 -57.334 1.00 46.81 405 GLU A N 1
ATOM 3188 C CA . GLU A 1 405 ? 0.910 -0.235 -57.948 1.00 46.81 405 GLU A CA 1
ATOM 3189 C C . GLU A 1 405 ? 0.742 0.879 -56.913 1.00 46.81 405 GLU A C 1
ATOM 3191 O O . GLU A 1 405 ? 1.094 2.018 -57.194 1.00 46.81 405 GLU A O 1
ATOM 3196 N N . SER A 1 406 ? 0.349 0.563 -55.676 1.00 46.06 406 SER A N 1
ATOM 3197 C CA . SER A 1 406 ? 0.307 1.534 -54.571 1.00 46.06 406 SER A CA 1
ATOM 3198 C C . SER A 1 406 ? 1.705 2.039 -54.181 1.00 46.06 406 SER A C 1
ATOM 3200 O O . SER A 1 406 ? 1.899 3.239 -53.988 1.00 46.06 406 SER A O 1
ATOM 3202 N N . LEU A 1 407 ? 2.714 1.160 -54.140 1.00 44.81 407 LEU A N 1
ATOM 3203 C CA . LEU A 1 407 ? 4.118 1.538 -53.912 1.00 44.81 407 LEU A CA 1
ATOM 3204 C C . LEU A 1 407 ? 4.714 2.315 -55.095 1.00 44.81 407 LEU A C 1
ATOM 3206 O O . LEU A 1 407 ? 5.494 3.246 -54.891 1.00 44.81 407 LEU A O 1
ATOM 3210 N N . GLN A 1 408 ? 4.340 1.974 -56.330 1.00 51.94 408 GLN A N 1
ATOM 3211 C CA . GLN A 1 408 ? 4.721 2.733 -57.523 1.00 51.94 408 GLN A CA 1
ATOM 3212 C C . GLN A 1 408 ? 4.024 4.095 -57.578 1.00 51.94 408 GLN A C 1
ATOM 3214 O O . GLN A 1 408 ? 4.659 5.071 -57.965 1.00 51.94 408 GLN A O 1
ATOM 3219 N N . THR A 1 409 ? 2.777 4.191 -57.116 1.00 49.97 409 THR A N 1
ATOM 3220 C CA . THR A 1 409 ? 2.023 5.445 -56.982 1.00 49.97 409 THR A CA 1
ATOM 3221 C C . THR A 1 409 ? 2.654 6.337 -55.919 1.00 49.97 409 THR A C 1
ATOM 3223 O O . THR A 1 409 ? 2.853 7.523 -56.161 1.00 49.97 409 THR A O 1
ATOM 3226 N N . TYR A 1 410 ? 3.087 5.764 -54.793 1.00 45.41 410 TYR A N 1
ATOM 3227 C CA . TYR A 1 410 ? 3.824 6.490 -53.759 1.00 45.41 410 TYR A CA 1
ATOM 3228 C C . TYR A 1 410 ? 5.205 6.948 -54.255 1.00 45.41 410 TYR A C 1
ATOM 3230 O O . TYR A 1 410 ? 5.604 8.085 -54.020 1.00 45.41 410 TYR A O 1
ATOM 3238 N N . LYS A 1 411 ? 5.917 6.108 -55.023 1.00 47.00 411 LYS A N 1
ATOM 3239 C CA . LYS A 1 411 ? 7.172 6.477 -55.701 1.00 47.00 411 LYS A CA 1
ATOM 3240 C C . LYS A 1 411 ? 6.956 7.579 -56.743 1.00 47.00 411 LYS A C 1
ATOM 3242 O O . LYS A 1 411 ? 7.800 8.464 -56.862 1.00 47.00 411 LYS A O 1
ATOM 3247 N N . ALA A 1 412 ? 5.849 7.550 -57.483 1.00 50.19 412 ALA A N 1
ATOM 3248 C CA . ALA A 1 412 ? 5.489 8.568 -58.467 1.00 50.19 412 ALA A CA 1
ATOM 3249 C C . ALA A 1 412 ? 5.078 9.889 -57.797 1.00 50.19 412 ALA A C 1
ATOM 3251 O O . ALA A 1 412 ? 5.520 10.942 -58.244 1.00 50.19 412 ALA A O 1
ATOM 3252 N N . GLN A 1 413 ? 4.333 9.848 -56.687 1.00 48.31 413 GLN A N 1
ATOM 3253 C CA . GLN A 1 413 ? 4.031 11.020 -55.856 1.00 48.31 413 GLN A CA 1
ATOM 3254 C C . GLN A 1 413 ? 5.299 11.606 -55.228 1.00 48.31 413 GLN A C 1
ATOM 3256 O O . GLN A 1 413 ? 5.515 12.810 -55.320 1.00 48.31 413 GLN A O 1
ATOM 3261 N N . ALA A 1 414 ? 6.190 10.767 -54.694 1.00 44.94 414 ALA A N 1
ATOM 3262 C CA . ALA A 1 414 ? 7.491 11.194 -54.185 1.00 44.94 414 ALA A CA 1
ATOM 3263 C C . ALA A 1 414 ? 8.389 11.772 -55.294 1.00 44.94 414 ALA A C 1
ATOM 3265 O O . ALA A 1 414 ? 9.088 12.747 -55.054 1.00 44.94 414 ALA A O 1
ATOM 3266 N N . SER A 1 415 ? 8.336 11.230 -56.518 1.00 44.59 415 SER A N 1
ATOM 3267 C CA . SER A 1 415 ? 9.083 11.745 -57.682 1.00 44.59 415 SER A CA 1
ATOM 3268 C C . SER A 1 415 ? 8.498 13.057 -58.225 1.00 44.59 415 SER A C 1
ATOM 3270 O O . SER A 1 415 ? 9.247 13.928 -58.662 1.00 44.59 415 SER A O 1
ATOM 3272 N N . HIS A 1 416 ? 7.175 13.232 -58.165 1.00 45.22 416 HIS A N 1
ATOM 3273 C CA . HIS A 1 416 ? 6.496 14.475 -58.536 1.00 45.22 416 HIS A CA 1
ATOM 3274 C C . HIS A 1 416 ? 6.758 15.587 -57.504 1.00 45.22 416 HIS A C 1
ATOM 3276 O O . HIS A 1 416 ? 7.017 16.728 -57.880 1.00 45.22 416 HIS A O 1
ATOM 3282 N N . GLU A 1 417 ? 6.814 15.243 -56.212 1.00 39.34 417 GLU A N 1
ATOM 3283 C CA . GLU A 1 417 ? 7.281 16.137 -55.143 1.00 39.34 417 GLU A CA 1
ATOM 3284 C C . GLU A 1 417 ? 8.806 16.385 -55.197 1.00 39.34 417 GLU A C 1
ATOM 3286 O O . GLU A 1 417 ? 9.261 17.462 -54.810 1.00 39.34 417 GLU A O 1
ATOM 3291 N N . ALA A 1 418 ? 9.602 15.448 -55.729 1.00 41.03 418 ALA A N 1
ATOM 3292 C CA . ALA A 1 418 ? 11.053 15.585 -55.922 1.00 41.03 418 ALA A CA 1
ATOM 3293 C C . ALA A 1 418 ? 11.431 16.557 -57.050 1.00 41.03 418 ALA A C 1
ATOM 3295 O O . ALA A 1 418 ? 12.510 17.146 -57.017 1.00 41.03 418 ALA A O 1
ATOM 3296 N N . GLN A 1 419 ? 10.533 16.789 -58.012 1.00 42.50 419 GLN A N 1
ATOM 3297 C CA . GLN A 1 419 ? 10.701 17.840 -59.022 1.00 42.50 419 GLN A CA 1
ATOM 3298 C C . GLN A 1 419 ? 10.555 19.253 -58.417 1.00 42.50 419 GLN A C 1
ATOM 3300 O O . GLN A 1 419 ? 10.945 20.236 -59.041 1.00 42.50 419 GLN A O 1
ATOM 3305 N N . VAL A 1 420 ? 10.040 19.337 -57.182 1.00 47.88 420 VAL A N 1
ATOM 3306 C CA . VAL A 1 420 ? 9.881 20.564 -56.386 1.00 47.88 420 VAL A CA 1
ATOM 3307 C C . VAL A 1 420 ? 10.883 20.633 -55.217 1.00 47.88 420 VAL A C 1
ATOM 3309 O O . VAL A 1 420 ? 11.112 21.716 -54.691 1.00 47.88 420 VAL A O 1
ATOM 3312 N N . ASN A 1 421 ? 11.530 19.527 -54.821 1.00 47.72 421 ASN A N 1
ATOM 3313 C CA . ASN A 1 421 ? 12.534 19.502 -53.748 1.00 47.72 421 ASN A CA 1
ATOM 3314 C C . ASN A 1 421 ? 13.562 18.371 -53.928 1.00 47.72 421 ASN A C 1
ATOM 3316 O O . ASN A 1 421 ? 13.268 17.202 -53.673 1.00 47.72 421 ASN A O 1
ATOM 3320 N N . HIS A 1 422 ? 14.793 18.735 -54.297 1.00 40.47 422 HIS A N 1
ATOM 3321 C CA . HIS A 1 422 ? 15.894 17.802 -54.572 1.00 40.47 422 HIS A CA 1
ATOM 3322 C C . HIS A 1 422 ? 16.353 17.014 -53.321 1.00 40.47 422 HIS A C 1
ATOM 3324 O O . HIS A 1 422 ? 16.758 15.863 -53.428 1.00 40.47 422 HIS A O 1
ATOM 3330 N N . GLU A 1 423 ? 16.188 17.582 -52.123 1.00 46.41 423 GLU A N 1
ATOM 3331 C CA . GLU A 1 423 ? 16.735 17.070 -50.850 1.00 46.41 423 GLU A CA 1
ATOM 3332 C C . GLU A 1 423 ? 15.941 15.907 -50.226 1.00 46.41 423 GLU A C 1
ATOM 3334 O O . GLU A 1 423 ? 16.428 15.207 -49.341 1.00 46.41 423 GLU A O 1
ATOM 3339 N N . ARG A 1 424 ? 14.702 15.665 -50.673 1.00 44.31 424 ARG A N 1
ATOM 3340 C CA . ARG A 1 424 ? 13.828 14.634 -50.080 1.00 44.31 424 ARG A CA 1
ATOM 3341 C C . ARG A 1 424 ? 14.148 13.216 -50.580 1.00 44.31 424 ARG A C 1
ATOM 3343 O O . ARG A 1 424 ? 13.728 12.241 -49.956 1.00 44.31 424 ARG A O 1
ATOM 3350 N N . ASN A 1 425 ? 14.877 13.104 -51.692 1.00 46.62 425 ASN A N 1
ATOM 3351 C CA . ASN A 1 425 ? 15.139 11.836 -52.376 1.00 46.62 425 ASN A CA 1
ATOM 3352 C C . ASN A 1 425 ? 16.311 11.052 -51.756 1.00 46.62 425 ASN A C 1
ATOM 3354 O O . ASN A 1 425 ? 16.211 9.834 -51.616 1.00 46.62 425 ASN A O 1
ATOM 3358 N N . ASP A 1 426 ? 17.359 11.738 -51.289 1.00 51.06 426 ASP A N 1
ATOM 3359 C CA . ASP A 1 426 ? 18.583 11.092 -50.781 1.00 51.06 426 ASP A CA 1
ATOM 3360 C C . ASP A 1 426 ? 18.377 10.323 -49.465 1.00 51.06 426 ASP A C 1
ATOM 3362 O O . ASP A 1 426 ? 19.068 9.341 -49.204 1.00 51.06 426 ASP A O 1
ATOM 3366 N N . PHE A 1 427 ? 17.399 10.726 -48.646 1.00 52.88 427 PHE A N 1
ATOM 3367 C CA . PHE A 1 427 ? 17.079 10.079 -47.366 1.00 52.88 427 PHE A CA 1
ATOM 3368 C C . PHE A 1 427 ? 16.076 8.926 -47.508 1.00 52.88 427 PHE A C 1
ATOM 3370 O O . PHE A 1 427 ? 16.231 7.859 -46.910 1.00 52.88 427 PHE A O 1
ATOM 3377 N N . MET A 1 428 ? 15.032 9.120 -48.319 1.00 52.44 428 MET A N 1
ATOM 3378 C CA . MET A 1 428 ? 13.989 8.108 -48.486 1.00 52.44 428 MET A CA 1
ATOM 3379 C C . MET A 1 428 ? 14.464 6.937 -49.337 1.00 52.44 428 MET A C 1
ATOM 3381 O O . MET A 1 428 ? 13.975 5.829 -49.145 1.00 52.44 428 MET A O 1
ATOM 3385 N N . GLN A 1 429 ? 15.418 7.143 -50.246 1.00 55.06 429 GLN A N 1
ATOM 3386 C CA . GLN A 1 429 ? 15.900 6.088 -51.130 1.00 55.06 429 GLN A CA 1
ATOM 3387 C C . GLN A 1 429 ? 16.644 4.962 -50.382 1.00 55.06 429 GLN A C 1
ATOM 3389 O O . GLN A 1 429 ? 16.275 3.814 -50.615 1.00 55.06 429 GLN A O 1
ATOM 3394 N N . PRO A 1 430 ? 17.586 5.210 -49.446 1.00 53.44 430 PRO A N 1
ATOM 3395 C CA . PRO A 1 430 ? 18.202 4.162 -48.626 1.00 53.44 430 PRO A CA 1
ATOM 3396 C C . PRO A 1 430 ? 17.210 3.444 -47.712 1.00 53.44 430 PRO A C 1
ATOM 3398 O O . PRO A 1 430 ? 17.242 2.223 -47.631 1.00 53.44 430 PRO A O 1
ATOM 3401 N N . LEU A 1 431 ? 16.294 4.170 -47.061 1.00 58.03 431 LEU A N 1
ATOM 3402 C CA . LEU A 1 431 ? 15.268 3.575 -46.198 1.00 58.03 431 LEU A CA 1
ATOM 3403 C C . LEU A 1 431 ? 14.283 2.720 -47.006 1.00 58.03 431 LEU A C 1
ATOM 3405 O O . LEU A 1 431 ? 13.947 1.606 -46.609 1.00 58.03 431 LEU A O 1
ATOM 3409 N N . CYS A 1 432 ? 13.863 3.211 -48.173 1.00 54.97 432 CYS A N 1
ATOM 3410 C CA . CYS A 1 432 ? 13.046 2.454 -49.110 1.00 54.97 432 CYS A CA 1
ATOM 3411 C C . CYS A 1 432 ? 13.823 1.290 -49.719 1.00 54.97 432 CYS A C 1
ATOM 3413 O O . CYS A 1 432 ? 13.199 0.277 -49.969 1.00 54.97 432 CYS A O 1
ATOM 3415 N N . GLU A 1 433 ? 15.135 1.376 -49.943 1.00 54.62 433 GLU A N 1
ATOM 3416 C CA . GLU A 1 433 ? 15.979 0.259 -50.399 1.00 54.62 433 GLU A CA 1
ATOM 3417 C C . GLU A 1 433 ? 16.165 -0.795 -49.300 1.00 54.62 433 GLU A C 1
ATOM 3419 O O . GLU A 1 433 ? 16.027 -1.977 -49.594 1.00 54.62 433 GLU A O 1
ATOM 3424 N N . VAL A 1 434 ? 16.374 -0.401 -48.037 1.00 58.84 434 VAL A N 1
ATOM 3425 C CA . VAL A 1 434 ? 16.403 -1.301 -46.866 1.00 58.84 434 VAL A CA 1
ATOM 3426 C C . VAL A 1 434 ? 15.067 -2.015 -46.732 1.00 58.84 434 VAL A C 1
ATOM 3428 O O . VAL A 1 434 ? 15.021 -3.242 -46.715 1.00 58.84 434 VAL A O 1
ATOM 3431 N N . LEU A 1 435 ? 13.965 -1.263 -46.708 1.00 60.22 435 LEU A N 1
ATOM 3432 C CA . LEU A 1 435 ? 12.621 -1.828 -46.642 1.00 60.22 435 LEU A CA 1
ATOM 3433 C C . LEU A 1 435 ? 12.323 -2.675 -47.879 1.00 60.22 435 LEU A C 1
ATOM 3435 O O . LEU A 1 435 ? 11.778 -3.759 -47.736 1.00 60.22 435 LEU A O 1
ATOM 3439 N N . ARG A 1 436 ? 12.719 -2.246 -49.083 1.00 56.94 436 ARG A N 1
ATOM 3440 C CA . ARG A 1 436 ? 12.529 -2.988 -50.339 1.00 56.94 436 ARG A CA 1
ATOM 3441 C C . ARG A 1 436 ? 13.371 -4.251 -50.390 1.00 56.94 436 ARG A C 1
ATOM 3443 O O . ARG A 1 436 ? 12.891 -5.212 -50.962 1.00 56.94 436 ARG A O 1
ATOM 3450 N N . LEU A 1 437 ? 14.565 -4.295 -49.806 1.00 53.84 437 LEU A N 1
ATOM 3451 C CA . LEU A 1 437 ? 15.385 -5.504 -49.685 1.00 53.84 437 LEU A CA 1
ATOM 3452 C C . LEU A 1 437 ? 14.844 -6.440 -48.607 1.00 53.84 437 LEU A C 1
ATOM 3454 O O . LEU A 1 437 ? 14.777 -7.636 -48.857 1.00 53.84 437 LEU A O 1
ATOM 3458 N N . LEU A 1 438 ? 14.374 -5.917 -47.470 1.00 53.06 438 LEU A N 1
ATOM 3459 C CA . LEU A 1 438 ? 13.631 -6.693 -46.469 1.00 53.06 438 LEU A CA 1
ATOM 3460 C C . LEU A 1 438 ? 12.336 -7.276 -47.072 1.00 53.06 438 LEU A C 1
ATOM 3462 O O . LEU A 1 438 ? 11.997 -8.426 -46.819 1.00 53.06 438 LEU A O 1
ATOM 3466 N N . LEU A 1 439 ? 11.653 -6.517 -47.934 1.00 48.59 439 LEU A N 1
ATOM 3467 C CA . LEU A 1 439 ? 10.432 -6.902 -48.655 1.00 48.59 439 LEU A CA 1
ATOM 3468 C C . LEU A 1 439 ? 10.688 -7.831 -49.861 1.00 48.59 439 LEU A C 1
ATOM 3470 O O . LEU A 1 439 ? 9.876 -8.713 -50.134 1.00 48.59 439 LEU A O 1
ATOM 3474 N N . ASN A 1 440 ? 11.798 -7.648 -50.586 1.00 44.09 440 ASN A N 1
ATOM 3475 C CA . ASN A 1 440 ? 12.237 -8.476 -51.720 1.00 44.09 440 ASN A CA 1
ATOM 3476 C C . ASN A 1 440 ? 13.104 -9.665 -51.282 1.00 44.09 440 ASN A C 1
ATOM 3478 O O . ASN A 1 440 ? 13.511 -10.451 -52.134 1.00 44.09 440 ASN A O 1
ATOM 3482 N N . ALA A 1 441 ? 13.339 -9.867 -49.983 1.00 46.50 441 ALA A N 1
ATOM 3483 C CA . ALA A 1 441 ? 14.056 -11.019 -49.427 1.00 46.50 441 ALA A CA 1
ATOM 3484 C C . ALA A 1 441 ? 13.351 -12.378 -49.649 1.00 46.50 441 ALA A C 1
ATOM 3486 O O . ALA A 1 441 ? 13.700 -13.358 -48.998 1.00 46.50 441 ALA A O 1
ATOM 3487 N N . ARG A 1 442 ? 12.391 -12.468 -50.583 1.00 39.97 442 ARG A N 1
ATOM 3488 C CA . ARG A 1 442 ? 11.886 -13.740 -51.119 1.00 39.97 442 ARG A CA 1
ATOM 3489 C C . ARG A 1 442 ? 12.929 -14.505 -51.941 1.00 39.97 442 ARG A C 1
ATOM 3491 O O . ARG A 1 442 ? 12.779 -15.712 -52.052 1.00 39.97 442 ARG A O 1
ATOM 3498 N N . ASP A 1 443 ? 13.965 -13.831 -52.449 1.00 39.06 443 ASP A N 1
ATOM 3499 C CA . ASP A 1 443 ? 15.034 -14.442 -53.262 1.00 39.06 443 ASP A CA 1
ATOM 3500 C C . ASP A 1 443 ? 16.376 -14.559 -52.507 1.00 39.06 443 ASP A C 1
ATOM 3502 O O . ASP A 1 443 ? 17.452 -14.527 -53.101 1.00 39.06 443 ASP A O 1
ATOM 3506 N N . LEU A 1 444 ? 16.347 -14.672 -51.175 1.00 37.72 444 LEU A N 1
ATOM 3507 C CA . LEU A 1 444 ? 17.441 -15.339 -50.467 1.00 37.72 444 LEU A CA 1
ATOM 3508 C C . LEU A 1 444 ? 17.060 -16.818 -50.428 1.00 37.72 444 LEU A C 1
ATOM 3510 O O . LEU A 1 444 ? 16.002 -17.135 -49.889 1.00 37.72 444 LEU A O 1
ATOM 3514 N N . ASP A 1 445 ? 17.897 -17.683 -51.003 1.00 40.19 445 ASP A N 1
ATOM 3515 C CA . ASP A 1 445 ? 17.683 -19.119 -51.289 1.00 40.19 445 ASP A CA 1
ATOM 3516 C C . ASP A 1 445 ? 17.208 -20.007 -50.106 1.00 40.19 445 ASP A C 1
ATOM 3518 O O . ASP A 1 445 ? 17.030 -21.212 -50.255 1.00 40.19 445 ASP A O 1
ATOM 3522 N N . GLU A 1 446 ? 16.946 -19.436 -48.929 1.00 41.94 446 GLU A N 1
ATOM 3523 C CA . GLU A 1 446 ? 16.629 -20.124 -47.675 1.00 41.94 446 GLU A CA 1
ATOM 3524 C C . GLU A 1 446 ? 15.214 -19.832 -47.129 1.00 41.94 446 GLU A C 1
ATOM 3526 O O . GLU A 1 446 ? 14.960 -19.936 -45.930 1.00 41.94 446 GLU A O 1
ATOM 3531 N N . GLY A 1 447 ? 14.253 -19.497 -47.996 1.00 37.47 447 GLY A N 1
ATOM 3532 C CA . GLY A 1 447 ? 12.834 -19.787 -47.734 1.00 37.47 447 GLY A CA 1
ATOM 3533 C C . GLY A 1 447 ? 12.163 -19.071 -46.551 1.00 37.47 447 GLY A C 1
ATOM 3534 O O . GLY A 1 447 ? 11.212 -19.613 -45.985 1.00 37.47 447 GLY A O 1
ATOM 3535 N N . TYR A 1 448 ? 12.592 -17.862 -46.181 1.00 42.25 448 TYR A N 1
ATOM 3536 C CA . TYR A 1 448 ? 11.915 -17.081 -45.140 1.00 42.25 448 TYR A CA 1
ATOM 3537 C C . TYR A 1 448 ? 10.941 -16.051 -45.731 1.00 42.25 448 TYR A C 1
ATOM 3539 O O . TYR A 1 448 ? 11.296 -15.242 -46.585 1.00 42.25 448 TYR A O 1
ATOM 3547 N N . ILE A 1 449 ? 9.695 -16.065 -45.253 1.00 45.72 449 ILE A N 1
ATOM 3548 C CA . ILE A 1 449 ? 8.648 -15.108 -45.627 1.00 45.72 449 ILE A CA 1
ATOM 3549 C C . ILE A 1 449 ? 8.579 -14.066 -44.514 1.00 45.72 449 ILE A C 1
ATOM 3551 O O . ILE A 1 449 ? 8.232 -14.420 -43.390 1.00 45.72 449 ILE A O 1
ATOM 3555 N N . VAL A 1 450 ? 8.869 -12.792 -44.813 1.00 46.38 450 VAL A N 1
ATOM 3556 C CA . VAL A 1 450 ? 8.530 -11.707 -43.879 1.00 46.38 450 VAL A CA 1
ATOM 3557 C C . VAL A 1 450 ? 7.018 -11.762 -43.645 1.00 46.38 450 VAL A C 1
ATOM 3559 O O . VAL A 1 450 ? 6.264 -11.658 -44.623 1.00 46.38 450 VAL A O 1
ATOM 3562 N N . PRO A 1 451 ? 6.561 -11.973 -42.400 1.00 50.91 451 PRO A N 1
ATOM 3563 C CA . PRO A 1 451 ? 5.147 -12.157 -42.121 1.00 50.91 451 PRO A CA 1
ATOM 3564 C C . PRO A 1 451 ? 4.335 -10.934 -42.599 1.00 50.91 451 PRO A C 1
ATOM 3566 O O . PRO A 1 451 ? 4.770 -9.798 -42.386 1.00 50.91 451 PRO A O 1
ATOM 3569 N N . PRO A 1 452 ? 3.188 -11.111 -43.285 1.00 50.94 452 PRO A N 1
ATOM 3570 C CA . PRO A 1 452 ? 2.380 -9.993 -43.793 1.00 50.94 452 PRO A CA 1
ATOM 3571 C C . PRO A 1 452 ? 1.986 -8.972 -42.715 1.00 50.94 452 PRO A C 1
ATOM 3573 O O . PRO A 1 452 ? 1.864 -7.779 -42.988 1.00 50.94 452 PRO A O 1
ATOM 3576 N N . ASP A 1 453 ? 1.832 -9.436 -41.480 1.00 51.78 453 ASP A N 1
ATOM 3577 C CA . ASP A 1 453 ? 1.608 -8.647 -40.274 1.00 51.78 453 ASP A CA 1
ATOM 3578 C C . ASP A 1 453 ? 2.810 -7.769 -39.903 1.00 51.78 453 ASP A C 1
ATOM 3580 O O . ASP A 1 453 ? 2.605 -6.615 -39.542 1.00 51.78 453 ASP A O 1
ATOM 3584 N N . ALA A 1 454 ? 4.050 -8.232 -40.086 1.00 50.72 454 ALA A N 1
ATOM 3585 C CA . ALA A 1 454 ? 5.239 -7.398 -39.887 1.00 50.72 454 ALA A CA 1
ATOM 3586 C C . ALA A 1 454 ? 5.318 -6.260 -40.922 1.00 50.72 454 ALA A C 1
ATOM 3588 O O . ALA A 1 454 ? 5.694 -5.134 -40.595 1.00 50.72 454 ALA A O 1
ATOM 3589 N N . LEU A 1 455 ? 4.893 -6.517 -42.164 1.00 51.75 455 LEU A N 1
ATOM 3590 C CA . LEU A 1 455 ? 4.835 -5.493 -43.215 1.00 51.75 455 LEU A CA 1
ATOM 3591 C C . LEU A 1 455 ? 3.740 -4.453 -42.969 1.00 51.75 455 LEU A C 1
ATOM 3593 O O . LEU A 1 455 ? 3.933 -3.273 -43.265 1.00 51.75 455 LEU A O 1
ATOM 3597 N N . ALA A 1 456 ? 2.621 -4.862 -42.372 1.00 59.34 456 ALA A N 1
ATOM 3598 C CA . ALA A 1 456 ? 1.553 -3.950 -41.975 1.00 59.34 456 ALA A CA 1
ATOM 3599 C C . ALA A 1 456 ? 1.993 -2.945 -40.890 1.00 59.34 456 ALA A C 1
ATOM 3601 O O . ALA A 1 456 ? 1.361 -1.898 -40.734 1.00 59.34 456 ALA A O 1
ATOM 3602 N N . LEU A 1 457 ? 3.086 -3.219 -40.166 1.00 55.22 457 LEU A N 1
ATOM 3603 C CA . LEU A 1 457 ? 3.623 -2.331 -39.131 1.00 55.22 457 LEU A CA 1
ATOM 3604 C C . LEU A 1 457 ? 4.552 -1.234 -39.675 1.00 55.22 457 LEU A C 1
ATOM 3606 O O . LEU A 1 457 ? 4.815 -0.263 -38.963 1.00 55.22 457 LEU A O 1
ATOM 3610 N N . VAL A 1 458 ? 5.006 -1.327 -40.931 1.00 58.84 458 VAL A N 1
ATOM 3611 C CA . VAL A 1 458 ? 5.947 -0.364 -41.537 1.00 58.84 458 VAL A CA 1
ATOM 3612 C C . VAL A 1 458 ? 5.424 1.085 -41.490 1.00 58.84 458 VAL A C 1
ATOM 3614 O O . VAL A 1 458 ? 6.158 1.955 -41.020 1.00 58.84 458 VAL A O 1
ATOM 3617 N N . PRO A 1 459 ? 4.162 1.398 -41.855 1.00 55.25 459 PRO A N 1
ATOM 3618 C CA . PRO A 1 459 ? 3.640 2.767 -41.752 1.00 55.25 459 PRO A CA 1
ATOM 3619 C C . PRO A 1 459 ? 3.538 3.283 -40.309 1.00 55.25 459 PRO A C 1
ATOM 3621 O O . PRO A 1 459 ? 3.543 4.489 -40.064 1.00 55.25 459 PRO A O 1
ATOM 3624 N N . THR A 1 460 ? 3.394 2.383 -39.336 1.00 60.41 460 THR A N 1
ATOM 3625 C CA . THR A 1 460 ? 3.340 2.730 -37.910 1.00 60.41 460 THR A CA 1
ATOM 3626 C C . THR A 1 460 ? 4.730 3.058 -37.385 1.00 60.41 460 THR A C 1
ATOM 3628 O O . THR A 1 460 ? 4.889 4.078 -36.718 1.00 60.41 460 THR A O 1
ATOM 3631 N N . TYR A 1 461 ? 5.739 2.271 -37.764 1.00 61.41 461 TYR A N 1
ATOM 3632 C CA . TYR A 1 461 ? 7.133 2.570 -37.453 1.00 61.41 461 TYR A CA 1
ATOM 3633 C C . TYR A 1 461 ? 7.569 3.913 -38.048 1.00 61.41 461 TYR A C 1
ATOM 3635 O O . TYR A 1 461 ? 8.135 4.731 -37.333 1.00 61.41 461 TYR A O 1
ATOM 3643 N N . LEU A 1 462 ? 7.258 4.180 -39.323 1.00 58.16 462 LEU A N 1
ATOM 3644 C CA . LEU A 1 462 ? 7.640 5.439 -39.976 1.00 58.16 462 LEU A CA 1
ATOM 3645 C C . LEU A 1 462 ? 7.063 6.661 -39.247 1.00 58.16 462 LEU A C 1
ATOM 3647 O O . LEU A 1 462 ? 7.781 7.624 -39.002 1.00 58.16 462 LEU A O 1
ATOM 3651 N N . ARG A 1 463 ? 5.799 6.589 -38.810 1.00 62.62 463 ARG A N 1
ATOM 3652 C CA . ARG A 1 463 ? 5.161 7.658 -38.023 1.00 62.62 463 ARG A CA 1
ATOM 3653 C C . ARG A 1 463 ? 5.760 7.813 -36.627 1.00 62.62 463 ARG A C 1
ATOM 3655 O O . ARG A 1 463 ? 5.883 8.933 -36.140 1.00 62.62 463 ARG A O 1
ATOM 3662 N N . TRP A 1 464 ? 6.124 6.707 -35.978 1.00 69.50 464 TRP A N 1
ATOM 3663 C CA . TRP A 1 464 ? 6.832 6.744 -34.700 1.00 69.50 464 TRP A CA 1
ATOM 3664 C C . TRP A 1 464 ? 8.212 7.387 -34.864 1.00 69.50 464 TRP A C 1
ATOM 3666 O O . TRP A 1 464 ? 8.507 8.355 -34.172 1.00 69.50 464 TRP A O 1
ATOM 3676 N N . ALA A 1 465 ? 9.013 6.931 -35.829 1.00 58.56 465 ALA A N 1
ATOM 3677 C CA . ALA A 1 465 ? 10.337 7.475 -36.109 1.00 58.56 465 ALA A CA 1
ATOM 3678 C C . ALA A 1 465 ? 10.270 8.983 -36.407 1.00 58.56 465 ALA A C 1
ATOM 3680 O O . ALA A 1 465 ? 11.063 9.748 -35.854 1.00 58.56 465 ALA A O 1
ATOM 3681 N N . GLU A 1 466 ? 9.272 9.420 -37.188 1.00 59.19 466 GLU A N 1
ATOM 3682 C CA . GLU A 1 466 ? 9.005 10.840 -37.451 1.00 59.19 466 GLU A CA 1
ATOM 3683 C C . GLU A 1 466 ? 8.742 11.639 -36.169 1.00 59.19 466 GLU A C 1
ATOM 3685 O O . GLU A 1 466 ? 9.291 12.728 -35.997 1.00 59.19 466 GLU A O 1
ATOM 3690 N N . ALA A 1 467 ? 7.949 11.087 -35.249 1.00 58.94 467 ALA A N 1
ATOM 3691 C CA . ALA A 1 467 ? 7.563 11.751 -34.009 1.00 58.94 467 ALA A CA 1
ATOM 3692 C C . ALA A 1 467 ? 8.661 11.749 -32.930 1.00 58.94 467 ALA A C 1
ATOM 3694 O O . ALA A 1 467 ? 8.811 12.738 -32.215 1.00 58.94 467 ALA A O 1
ATOM 3695 N N . THR A 1 468 ? 9.414 10.655 -32.778 1.00 48.59 468 THR A N 1
ATOM 3696 C CA . THR A 1 468 ? 10.370 10.491 -31.663 1.00 48.59 468 THR A CA 1
ATOM 3697 C C . THR A 1 468 ? 11.803 10.878 -31.981 1.00 48.59 468 THR A C 1
ATOM 3699 O O . THR A 1 468 ? 12.506 11.306 -31.070 1.00 48.59 468 THR A O 1
ATOM 3702 N N . GLN A 1 469 ? 12.258 10.747 -33.228 1.00 59.09 469 GLN A N 1
ATOM 3703 C CA . GLN A 1 469 ? 13.651 11.068 -33.570 1.00 59.09 469 GLN A CA 1
ATOM 3704 C C . GLN A 1 469 ? 13.822 12.479 -34.138 1.00 59.09 469 GLN A C 1
ATOM 3706 O O . GLN A 1 469 ? 14.926 12.857 -34.519 1.00 59.09 469 GLN A O 1
ATOM 3711 N N . GLY A 1 470 ? 12.747 13.278 -34.172 1.00 52.97 470 GLY A N 1
ATOM 3712 C CA . GLY A 1 470 ? 12.796 14.636 -34.706 1.00 52.97 470 GLY A CA 1
ATOM 3713 C C . GLY A 1 470 ? 13.231 14.649 -36.170 1.00 52.97 470 GLY A C 1
ATOM 3714 O O . GLY A 1 470 ? 14.036 15.499 -36.550 1.00 52.97 470 GLY A O 1
ATOM 3715 N N . LEU A 1 471 ? 12.722 13.704 -36.979 1.00 55.06 471 LEU A N 1
ATOM 3716 C CA . LEU A 1 471 ? 12.944 13.635 -38.431 1.00 55.06 471 LEU A CA 1
ATOM 3717 C C . LEU A 1 471 ? 12.248 14.825 -39.113 1.00 55.06 471 LEU A C 1
ATOM 3719 O O . LEU A 1 471 ? 11.232 14.699 -39.796 1.00 55.06 471 LEU A O 1
ATOM 3723 N N . HIS A 1 472 ? 12.765 16.026 -38.888 1.00 47.28 472 HIS A N 1
ATOM 3724 C CA . HIS A 1 472 ? 12.345 17.224 -39.585 1.00 47.28 472 HIS A CA 1
ATOM 3725 C C . HIS A 1 472 ? 13.080 17.330 -40.925 1.00 47.28 472 HIS A C 1
ATOM 3727 O O . HIS A 1 472 ? 14.239 16.946 -41.072 1.00 47.28 472 HIS A O 1
ATOM 3733 N N . LYS A 1 473 ? 12.366 17.860 -41.923 1.00 43.03 473 LYS A N 1
ATOM 3734 C CA . LYS A 1 473 ? 12.852 18.105 -43.285 1.00 43.03 473 LYS A CA 1
ATOM 3735 C C . LYS A 1 473 ? 14.175 18.893 -43.260 1.00 43.03 473 LYS A C 1
ATOM 3737 O O . LYS A 1 473 ? 14.200 19.987 -42.707 1.00 43.03 473 LYS A O 1
ATOM 3742 N N . GLY A 1 474 ? 15.221 18.367 -43.905 1.00 46.41 474 GLY A N 1
ATOM 3743 C CA . GLY A 1 474 ? 16.431 19.126 -44.261 1.00 46.41 474 GLY A CA 1
ATOM 3744 C C . GLY A 1 474 ? 17.723 18.788 -43.506 1.00 46.41 474 GLY A C 1
ATOM 3745 O O . GLY A 1 474 ? 18.744 19.410 -43.780 1.00 46.41 474 GLY A O 1
ATOM 3746 N N . VAL A 1 475 ? 17.733 17.818 -42.583 1.00 49.78 475 VAL A N 1
ATOM 3747 C CA . VAL A 1 475 ? 18.980 17.369 -41.934 1.00 49.78 475 VAL A CA 1
ATOM 3748 C C . VAL A 1 475 ? 19.540 16.161 -42.684 1.00 49.78 475 VAL A C 1
ATOM 3750 O O . VAL A 1 475 ? 18.903 15.112 -42.749 1.00 49.78 475 VAL A O 1
ATOM 3753 N N . ILE A 1 476 ? 20.735 16.304 -43.263 1.00 54.66 476 ILE A N 1
ATOM 3754 C CA . ILE A 1 476 ? 21.475 15.181 -43.850 1.00 54.66 476 ILE A CA 1
ATOM 3755 C C . ILE A 1 476 ? 21.970 14.311 -42.696 1.00 54.66 476 ILE A C 1
ATOM 3757 O O . ILE A 1 476 ? 22.849 14.707 -41.931 1.00 54.66 476 ILE A O 1
ATOM 3761 N N . PHE A 1 477 ? 21.389 13.126 -42.560 1.00 67.69 477 PHE A N 1
ATOM 3762 C CA . PHE A 1 477 ? 21.798 12.163 -41.551 1.00 67.69 477 PHE A CA 1
ATOM 3763 C C . PHE A 1 477 ? 23.018 11.365 -42.030 1.00 67.69 477 PHE A C 1
ATOM 3765 O O . PHE A 1 477 ? 23.062 10.874 -43.158 1.00 67.69 477 PHE A O 1
ATOM 3772 N N . GLY A 1 478 ? 24.024 11.229 -41.162 1.00 80.88 478 GLY A N 1
ATOM 3773 C CA . GLY A 1 478 ? 25.188 10.381 -41.420 1.00 80.88 478 GLY A CA 1
ATOM 3774 C C . GLY A 1 478 ? 24.830 8.890 -41.441 1.00 80.88 478 GLY A C 1
ATOM 3775 O O . GLY A 1 478 ? 23.804 8.465 -40.905 1.00 80.88 478 GLY A O 1
ATOM 3776 N N . LYS A 1 479 ? 25.704 8.060 -42.023 1.00 82.12 479 LYS A N 1
ATOM 3777 C CA . LYS A 1 479 ? 25.527 6.598 -42.116 1.00 82.12 479 LYS A CA 1
ATOM 3778 C C . LYS A 1 479 ? 25.291 5.935 -40.750 1.00 82.12 479 LYS A C 1
ATOM 3780 O O . LYS A 1 479 ? 24.463 5.037 -40.659 1.00 82.12 479 LYS A O 1
ATOM 3785 N N . ALA A 1 480 ? 25.903 6.426 -39.672 1.00 84.06 480 ALA A N 1
ATOM 3786 C CA . ALA A 1 480 ? 25.643 5.936 -38.313 1.00 84.06 480 ALA A CA 1
ATOM 3787 C C . ALA A 1 480 ? 24.171 6.055 -37.894 1.00 84.06 480 ALA A C 1
ATOM 3789 O O . ALA A 1 480 ? 23.615 5.159 -37.262 1.00 84.06 480 ALA A O 1
ATOM 3790 N N . HIS A 1 481 ? 23.509 7.138 -38.298 1.00 81.94 481 HIS A N 1
ATOM 3791 C CA . HIS A 1 481 ? 22.093 7.339 -38.024 1.00 81.94 481 HIS A CA 1
ATOM 3792 C C . HIS A 1 481 ? 21.223 6.381 -38.851 1.00 81.94 481 HIS A C 1
ATOM 3794 O O . HIS A 1 481 ? 20.302 5.772 -38.312 1.00 81.94 481 HIS A O 1
ATOM 3800 N N . HIS A 1 482 ? 21.565 6.153 -40.126 1.00 80.38 482 HIS A N 1
ATOM 3801 C CA . HIS A 1 482 ? 20.908 5.116 -40.932 1.00 80.38 482 HIS A CA 1
ATOM 3802 C C . HIS A 1 482 ? 21.062 3.720 -40.314 1.00 80.38 482 HIS A C 1
ATOM 3804 O O . HIS A 1 482 ? 20.116 2.935 -40.343 1.00 80.38 482 HIS A O 1
ATOM 3810 N N . LEU A 1 483 ? 22.224 3.423 -39.723 1.00 84.75 483 LEU A N 1
ATOM 3811 C CA . LEU A 1 483 ? 22.483 2.151 -39.052 1.00 84.75 483 LEU A CA 1
ATOM 3812 C C . LEU A 1 483 ? 21.609 1.974 -37.802 1.00 84.75 483 LEU A C 1
ATOM 3814 O O . LEU A 1 483 ? 21.049 0.898 -37.610 1.00 84.75 483 LEU A O 1
ATOM 3818 N N . ARG A 1 484 ? 21.426 3.040 -37.006 1.00 85.06 484 ARG A N 1
ATOM 3819 C CA . ARG A 1 484 ? 20.507 3.059 -35.851 1.00 85.06 484 ARG A CA 1
ATOM 3820 C C . ARG A 1 484 ? 19.062 2.812 -36.269 1.00 85.06 484 ARG A C 1
ATOM 3822 O O . ARG A 1 484 ? 18.426 1.911 -35.737 1.00 85.06 484 ARG A O 1
ATOM 3829 N N . ILE A 1 485 ? 18.576 3.547 -37.271 1.00 80.31 485 ILE A N 1
ATOM 3830 C CA . ILE A 1 485 ? 17.211 3.375 -37.793 1.00 80.31 485 ILE A CA 1
ATOM 3831 C C . ILE A 1 485 ? 17.009 1.943 -38.303 1.00 80.31 485 ILE A C 1
ATOM 3833 O O . ILE A 1 485 ? 16.019 1.298 -37.972 1.00 80.31 485 ILE A O 1
ATOM 3837 N N . ALA A 1 486 ? 17.948 1.416 -39.090 1.00 81.19 486 ALA A N 1
ATOM 3838 C CA . ALA A 1 486 ? 17.838 0.064 -39.628 1.00 81.19 486 ALA A CA 1
ATOM 3839 C C . ALA A 1 486 ? 17.848 -1.009 -38.522 1.00 81.19 486 ALA A C 1
ATOM 3841 O O . ALA A 1 486 ? 17.080 -1.970 -38.602 1.00 81.19 486 ALA A O 1
ATOM 3842 N N . ALA A 1 487 ? 18.663 -0.832 -37.478 1.00 84.94 487 ALA A N 1
ATOM 3843 C CA . ALA A 1 487 ? 18.668 -1.704 -36.307 1.00 84.94 487 ALA A CA 1
ATOM 3844 C C . ALA A 1 487 ? 17.346 -1.636 -35.529 1.00 84.94 487 ALA A C 1
ATOM 3846 O O . ALA A 1 487 ? 16.776 -2.680 -35.205 1.00 84.94 487 ALA A O 1
ATOM 3847 N N . ASP A 1 488 ? 16.803 -0.436 -35.318 1.00 80.25 488 ASP A N 1
ATOM 3848 C CA . ASP A 1 488 ? 15.503 -0.234 -34.675 1.00 80.25 488 ASP A CA 1
ATOM 3849 C C . ASP A 1 488 ? 14.375 -0.922 -35.453 1.00 80.25 488 ASP A C 1
ATOM 3851 O O . ASP A 1 488 ? 13.551 -1.607 -34.849 1.00 80.25 488 ASP A O 1
ATOM 3855 N N . ILE A 1 489 ? 14.356 -0.806 -36.788 1.00 77.12 489 ILE A N 1
ATOM 3856 C CA . ILE A 1 489 ? 13.373 -1.484 -37.653 1.00 77.12 489 ILE A CA 1
ATOM 3857 C C . ILE A 1 489 ? 13.472 -2.998 -37.500 1.00 77.12 489 ILE A C 1
ATOM 3859 O O . ILE A 1 489 ? 12.457 -3.672 -37.338 1.00 77.12 489 ILE A O 1
ATOM 3863 N N . ILE A 1 490 ? 14.684 -3.543 -37.564 1.00 80.00 490 ILE A N 1
ATOM 3864 C CA . ILE A 1 490 ? 14.910 -4.990 -37.522 1.00 80.00 490 ILE A CA 1
ATOM 3865 C C . ILE A 1 490 ? 14.537 -5.557 -36.151 1.00 80.00 490 ILE A C 1
ATOM 3867 O O . ILE A 1 490 ? 13.847 -6.574 -36.090 1.00 80.00 490 ILE A O 1
ATOM 3871 N N . ASN A 1 491 ? 14.883 -4.861 -35.066 1.00 77.00 491 ASN A N 1
ATOM 3872 C CA . ASN A 1 491 ? 14.451 -5.215 -33.714 1.00 77.00 491 ASN A CA 1
ATOM 3873 C C . ASN A 1 491 ? 12.926 -5.130 -33.570 1.00 77.00 491 ASN A C 1
ATOM 3875 O O . ASN A 1 491 ? 12.305 -6.016 -32.983 1.00 77.00 491 ASN A O 1
ATOM 3879 N N . PHE A 1 492 ? 12.318 -4.079 -34.120 1.00 74.81 492 PHE A N 1
ATOM 3880 C CA . PHE A 1 492 ? 10.876 -3.863 -34.077 1.00 74.81 492 PHE A CA 1
ATOM 3881 C C . PHE A 1 492 ? 10.096 -4.935 -34.848 1.00 74.81 492 PHE A C 1
ATOM 3883 O O . PHE A 1 492 ? 9.057 -5.399 -34.382 1.00 74.81 492 PHE A O 1
ATOM 3890 N N . MET A 1 493 ? 10.609 -5.353 -36.004 1.00 73.88 493 MET A N 1
ATOM 3891 C CA . MET A 1 493 ? 10.009 -6.386 -36.849 1.00 73.88 493 MET A CA 1
ATOM 3892 C C . MET A 1 493 ? 10.385 -7.816 -36.430 1.00 73.88 493 MET A C 1
ATOM 3894 O O . MET A 1 493 ? 9.995 -8.758 -37.116 1.00 73.88 493 MET A O 1
ATOM 3898 N N . GLU A 1 494 ? 11.150 -7.988 -35.346 1.00 78.38 494 GLU A N 1
ATOM 3899 C CA . GLU A 1 494 ? 11.695 -9.280 -34.900 1.00 78.38 494 GLU A CA 1
ATOM 3900 C C . GLU A 1 494 ? 12.474 -10.023 -36.012 1.00 78.38 494 GLU A C 1
ATOM 3902 O O . GLU A 1 494 ? 12.481 -11.253 -36.090 1.00 78.38 494 GLU A O 1
ATOM 3907 N N . VAL A 1 495 ? 13.149 -9.276 -36.891 1.00 80.69 495 VAL A N 1
ATOM 3908 C CA . VAL A 1 495 ? 13.977 -9.827 -37.971 1.00 80.69 495 VAL A CA 1
ATOM 3909 C C . VAL A 1 495 ? 15.364 -10.174 -37.421 1.00 80.69 495 VAL A C 1
ATOM 3911 O O . VAL A 1 495 ? 15.928 -9.451 -36.605 1.00 80.69 495 VAL A O 1
ATOM 3914 N N . CYS A 1 496 ? 15.944 -11.289 -37.873 1.00 85.56 496 CYS A N 1
ATOM 3915 C CA . CYS A 1 496 ? 17.279 -11.715 -37.447 1.00 85.56 496 CYS A CA 1
ATOM 3916 C C . CYS A 1 496 ? 18.346 -10.648 -37.803 1.00 85.56 496 CYS A C 1
ATOM 3918 O O . CYS A 1 496 ? 18.503 -10.322 -38.988 1.00 85.56 496 CYS A O 1
ATOM 3920 N N . PRO A 1 497 ? 19.125 -10.139 -36.823 1.00 88.62 497 PRO A N 1
ATOM 3921 C CA . PRO A 1 497 ? 20.126 -9.086 -37.031 1.00 88.62 497 PRO A CA 1
ATOM 3922 C C . PRO A 1 497 ? 21.189 -9.385 -38.089 1.00 88.62 497 PRO A C 1
ATOM 3924 O O . PRO A 1 497 ? 21.725 -8.465 -38.701 1.00 88.62 497 PRO A O 1
ATOM 3927 N N . ALA A 1 498 ? 21.449 -10.662 -38.382 1.00 89.69 498 ALA A N 1
ATOM 3928 C CA . ALA A 1 498 ? 22.321 -11.084 -39.478 1.00 89.69 498 ALA A CA 1
ATOM 3929 C C . ALA A 1 498 ? 21.956 -10.453 -40.830 1.00 89.69 498 ALA A C 1
ATOM 3931 O O . ALA A 1 498 ? 22.844 -10.198 -41.642 1.00 89.69 498 ALA A O 1
ATOM 3932 N N . LYS A 1 499 ? 20.672 -10.155 -41.065 1.00 86.12 499 LYS A N 1
ATOM 3933 C CA . LYS A 1 499 ? 20.216 -9.488 -42.292 1.00 86.12 499 LYS A CA 1
ATOM 3934 C C . LYS A 1 499 ? 20.620 -8.014 -42.345 1.00 86.12 499 LYS A C 1
ATOM 3936 O O . LYS A 1 499 ? 20.871 -7.509 -43.437 1.00 86.12 499 LYS A O 1
ATOM 3941 N N . LEU A 1 500 ? 20.750 -7.346 -41.193 1.00 88.56 500 LEU A N 1
ATOM 3942 C CA . LEU A 1 500 ? 21.323 -5.999 -41.124 1.00 88.56 500 LEU A CA 1
ATOM 3943 C C . LEU A 1 500 ? 22.788 -6.024 -41.554 1.00 88.56 500 LEU A C 1
ATOM 3945 O O . LEU A 1 500 ? 23.193 -5.241 -42.407 1.00 88.56 500 LEU A O 1
ATOM 3949 N N . ALA A 1 501 ? 23.564 -6.956 -40.996 1.00 91.06 501 ALA A N 1
ATOM 3950 C CA . ALA A 1 501 ? 24.973 -7.109 -41.337 1.00 91.06 501 ALA A CA 1
ATOM 3951 C C . ALA A 1 501 ? 25.160 -7.455 -42.825 1.00 91.06 501 ALA A C 1
ATOM 3953 O O . ALA A 1 501 ? 25.990 -6.842 -43.493 1.00 91.06 501 ALA A O 1
ATOM 3954 N N . ASP A 1 502 ? 24.334 -8.356 -43.375 1.00 89.06 502 ASP A N 1
ATOM 3955 C CA . ASP A 1 502 ? 24.331 -8.673 -44.811 1.00 89.06 502 ASP A CA 1
ATOM 3956 C C . ASP A 1 502 ? 24.042 -7.434 -45.672 1.00 89.06 502 ASP A C 1
ATOM 3958 O O . ASP A 1 502 ? 24.699 -7.223 -46.692 1.00 89.06 502 ASP A O 1
ATOM 3962 N N . PHE A 1 503 ? 23.069 -6.608 -45.276 1.00 85.94 503 PHE A N 1
ATOM 3963 C CA . PHE A 1 503 ? 22.726 -5.375 -45.984 1.00 85.94 503 PHE A CA 1
ATOM 3964 C C . PHE A 1 503 ? 23.889 -4.379 -45.973 1.00 85.94 503 PHE A C 1
ATOM 3966 O O . PHE A 1 503 ? 24.292 -3.889 -47.031 1.00 85.94 503 PHE A O 1
ATOM 3973 N N . VAL A 1 504 ? 24.447 -4.103 -44.794 1.00 89.69 504 VAL A N 1
ATOM 3974 C CA . VAL A 1 504 ? 25.539 -3.137 -44.619 1.00 89.69 504 VAL A CA 1
ATOM 3975 C C . VAL A 1 504 ? 26.765 -3.573 -45.420 1.00 89.69 504 VAL A C 1
ATOM 3977 O O . VAL A 1 504 ? 27.290 -2.787 -46.202 1.00 89.69 504 VAL A O 1
ATOM 3980 N N . LEU A 1 505 ? 27.160 -4.847 -45.331 1.00 90.88 505 LEU A N 1
ATOM 3981 C CA . LEU A 1 505 ? 28.311 -5.381 -46.070 1.00 90.88 505 LEU A CA 1
ATOM 3982 C C . LEU A 1 505 ? 28.123 -5.387 -47.593 1.00 90.88 505 LEU A C 1
ATOM 3984 O O . LEU A 1 505 ? 29.112 -5.351 -48.323 1.00 90.88 505 LEU A O 1
ATOM 3988 N N . ARG A 1 506 ? 26.881 -5.470 -48.084 1.00 88.12 506 ARG A N 1
ATOM 3989 C CA . ARG A 1 506 ? 26.578 -5.444 -49.526 1.00 88.12 506 ARG A CA 1
ATOM 3990 C C . ARG A 1 506 ? 26.481 -4.034 -50.089 1.00 88.12 506 ARG A C 1
ATOM 3992 O O . ARG A 1 506 ? 26.751 -3.846 -51.271 1.00 88.12 506 ARG A O 1
ATOM 3999 N N . THR A 1 507 ? 26.034 -3.076 -49.283 1.00 81.75 507 THR A N 1
ATOM 4000 C CA . THR A 1 507 ? 25.673 -1.740 -49.773 1.00 81.75 507 THR A CA 1
ATOM 4001 C C . THR A 1 507 ? 26.689 -0.667 -49.422 1.00 81.75 507 THR A C 1
ATOM 4003 O O . THR A 1 507 ? 26.691 0.372 -50.081 1.00 81.75 507 THR A O 1
ATOM 4006 N N . TRP A 1 508 ? 27.521 -0.868 -48.398 1.00 88.56 508 TRP A N 1
ATOM 4007 C CA . TRP A 1 508 ? 28.491 0.125 -47.936 1.00 88.56 508 TRP A CA 1
ATOM 4008 C C . TRP A 1 508 ? 29.920 -0.359 -48.168 1.00 88.56 508 TRP A C 1
ATOM 4010 O O . TRP A 1 508 ? 30.246 -1.542 -48.040 1.00 88.56 508 TRP A O 1
ATOM 4020 N N . THR A 1 509 ? 30.793 0.580 -48.510 1.00 91.88 509 THR A N 1
ATOM 4021 C CA . THR A 1 509 ? 32.233 0.345 -48.591 1.00 91.88 509 THR A CA 1
ATOM 4022 C C . THR A 1 509 ? 32.823 0.137 -47.193 1.00 91.88 509 THR A C 1
ATOM 4024 O O . THR A 1 509 ? 32.267 0.630 -46.211 1.00 91.88 509 THR A O 1
ATOM 4027 N N . PRO A 1 510 ? 33.976 -0.546 -47.064 1.00 93.31 510 PRO A N 1
ATOM 4028 C CA . PRO A 1 510 ? 34.627 -0.714 -45.769 1.00 93.31 510 PRO A CA 1
ATOM 4029 C C . PRO A 1 510 ? 34.856 0.593 -45.002 1.00 93.31 510 PRO A C 1
ATOM 4031 O O . PRO A 1 510 ? 34.620 0.633 -43.802 1.00 93.31 510 PRO A O 1
ATOM 4034 N N . VAL A 1 511 ? 35.234 1.663 -45.710 1.00 93.25 511 VAL A N 1
ATOM 4035 C CA . VAL A 1 511 ? 35.460 2.994 -45.128 1.00 93.25 511 VAL A CA 1
ATOM 4036 C C . VAL A 1 511 ? 34.163 3.578 -44.564 1.00 93.25 511 VAL A C 1
ATOM 4038 O O . VAL A 1 511 ? 34.145 4.022 -43.424 1.00 93.25 511 VAL A O 1
ATOM 4041 N N . GLU A 1 512 ? 33.054 3.501 -45.308 1.00 91.75 512 GLU A N 1
ATOM 4042 C CA . GLU A 1 512 ? 31.751 3.979 -44.821 1.00 91.75 512 GLU A CA 1
ATOM 4043 C C . GLU A 1 512 ? 31.265 3.209 -43.586 1.00 91.75 512 GLU A C 1
ATOM 4045 O O . GLU A 1 512 ? 30.622 3.795 -42.715 1.00 91.75 512 GLU A O 1
ATOM 4050 N N . ILE A 1 513 ? 31.548 1.903 -43.511 1.00 93.44 513 ILE A N 1
ATOM 4051 C CA . ILE A 1 513 ? 31.207 1.083 -42.342 1.00 93.44 513 ILE A CA 1
ATOM 4052 C C . ILE A 1 513 ? 32.043 1.528 -41.142 1.00 93.44 513 ILE A C 1
ATOM 4054 O O . ILE A 1 513 ? 31.475 1.791 -40.084 1.00 93.44 513 ILE A O 1
ATOM 4058 N N . SER A 1 514 ? 33.359 1.673 -41.304 1.00 94.56 514 SER A N 1
ATOM 4059 C CA . SER A 1 514 ? 34.247 2.139 -40.234 1.00 94.56 514 SER A CA 1
ATOM 4060 C C . SER A 1 514 ? 33.860 3.528 -39.721 1.00 94.56 514 SER A C 1
ATOM 4062 O O . SER A 1 514 ? 33.719 3.709 -38.513 1.00 94.56 514 SER A O 1
ATOM 4064 N N . ASP A 1 515 ? 33.589 4.480 -40.616 1.00 92.31 515 ASP A N 1
ATOM 4065 C CA . ASP A 1 515 ? 33.154 5.833 -40.249 1.00 92.31 515 ASP A CA 1
ATOM 4066 C C . ASP A 1 515 ? 31.818 5.821 -39.494 1.00 92.31 515 ASP A C 1
ATOM 4068 O O . ASP A 1 515 ? 31.640 6.544 -38.510 1.00 92.31 515 ASP A O 1
ATOM 4072 N N . ALA A 1 516 ? 30.870 4.983 -39.929 1.00 92.06 516 ALA A N 1
ATOM 4073 C CA . ALA A 1 516 ? 29.588 4.835 -39.254 1.00 92.06 516 ALA A CA 1
ATOM 4074 C C . ALA A 1 516 ? 29.745 4.236 -37.851 1.00 92.06 516 ALA A C 1
ATOM 4076 O O . ALA A 1 516 ? 29.076 4.691 -36.927 1.00 92.06 516 ALA A O 1
ATOM 4077 N N . LEU A 1 517 ? 30.621 3.244 -37.677 1.00 94.50 517 LEU A N 1
ATOM 4078 C CA . LEU A 1 517 ? 30.882 2.623 -36.378 1.00 94.50 517 LEU A CA 1
ATOM 4079 C C . LEU A 1 517 ? 31.613 3.580 -35.420 1.00 94.50 517 LEU A C 1
ATOM 4081 O O . LEU A 1 517 ? 31.257 3.639 -34.246 1.00 94.50 517 LEU A O 1
ATOM 4085 N N . LEU A 1 518 ? 32.555 4.391 -35.910 1.00 93.44 518 LEU A N 1
ATOM 4086 C CA . LEU A 1 518 ? 33.226 5.424 -35.104 1.00 93.44 518 LEU A CA 1
ATOM 4087 C C . LEU A 1 518 ? 32.247 6.492 -34.596 1.00 93.44 518 LEU A C 1
ATOM 4089 O O . LEU A 1 518 ? 32.334 6.927 -33.452 1.00 93.44 518 LEU A O 1
ATOM 4093 N N . GLN A 1 519 ? 31.271 6.884 -35.417 1.00 93.12 519 GLN A N 1
ATOM 4094 C CA . GLN A 1 519 ? 30.196 7.805 -35.022 1.00 93.12 519 GLN A CA 1
ATOM 4095 C C . GLN A 1 519 ? 29.201 7.201 -34.011 1.00 93.12 519 GLN A C 1
ATOM 4097 O O . GLN A 1 519 ? 28.35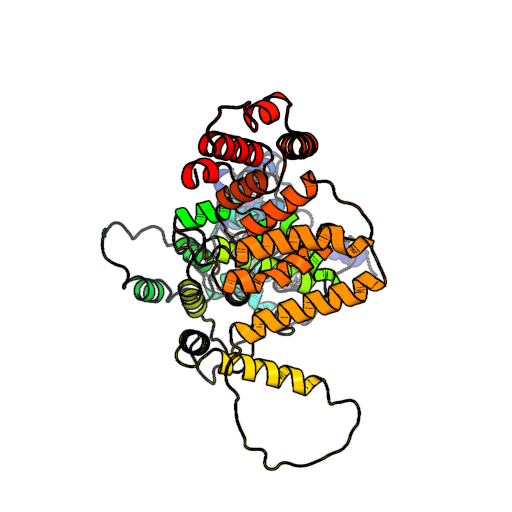4 7.922 -33.482 1.00 93.12 519 GLN A O 1
ATOM 4102 N N . LEU A 1 520 ? 29.270 5.891 -33.756 1.00 91.19 520 LEU A N 1
ATOM 4103 C CA . LEU A 1 520 ? 28.529 5.212 -32.690 1.00 91.19 520 LEU A CA 1
ATOM 4104 C C . LEU A 1 520 ? 29.338 5.111 -31.388 1.00 91.19 520 LEU A C 1
ATOM 4106 O O . LEU A 1 520 ? 28.974 4.318 -30.524 1.00 91.19 520 LEU A O 1
ATOM 4110 N N . ASP A 1 521 ? 30.412 5.895 -31.257 1.00 94.44 521 ASP A N 1
ATOM 4111 C CA . ASP A 1 521 ? 31.309 5.922 -30.097 1.00 94.44 521 ASP A CA 1
ATOM 4112 C C . ASP A 1 521 ? 32.003 4.571 -29.819 1.00 94.44 521 ASP A C 1
ATOM 4114 O O . ASP A 1 521 ? 32.421 4.288 -28.695 1.00 94.44 521 ASP A O 1
ATOM 4118 N N . LEU A 1 522 ? 32.155 3.724 -30.846 1.00 93.56 522 LEU A N 1
ATOM 4119 C CA . LEU A 1 522 ? 32.945 2.496 -30.746 1.00 93.56 522 LEU A CA 1
ATOM 4120 C C . LEU A 1 522 ? 34.441 2.811 -30.778 1.00 93.56 522 LEU A C 1
ATOM 4122 O O . LEU A 1 522 ? 34.896 3.685 -31.519 1.00 93.56 522 LEU A O 1
ATOM 4126 N N . SER A 1 523 ? 35.221 2.067 -29.988 1.00 96.00 523 SER A N 1
ATOM 4127 C CA . SER A 1 523 ? 36.672 2.247 -29.971 1.00 96.00 523 SER A CA 1
ATOM 4128 C C . SER A 1 523 ? 37.290 1.832 -31.316 1.00 96.00 523 SER A C 1
ATOM 4130 O O . SER A 1 523 ? 36.771 0.917 -31.967 1.00 96.00 523 SER A O 1
ATOM 4132 N N . PRO A 1 524 ? 38.406 2.456 -31.742 1.00 95.94 524 PRO A N 1
ATOM 4133 C CA . PRO A 1 524 ? 39.084 2.096 -32.988 1.00 95.94 524 PRO A CA 1
ATOM 4134 C C . PRO A 1 524 ? 39.406 0.601 -33.088 1.00 95.94 524 PRO A C 1
ATOM 4136 O O . PRO A 1 524 ? 39.260 0.016 -34.154 1.00 95.94 524 PRO A O 1
ATOM 4139 N N . GLU A 1 525 ? 39.736 -0.052 -31.971 1.00 96.19 525 GLU A N 1
ATOM 4140 C CA . GLU A 1 525 ? 40.020 -1.490 -31.935 1.00 96.19 525 GLU A CA 1
ATOM 4141 C C . GLU A 1 525 ? 38.794 -2.338 -32.295 1.00 96.19 525 GLU A C 1
ATOM 4143 O O . GLU A 1 525 ? 38.924 -3.338 -32.999 1.00 96.19 525 GLU A O 1
ATOM 4148 N N . VAL A 1 526 ? 37.599 -1.947 -31.836 1.00 94.50 526 VAL A N 1
ATOM 4149 C CA . VAL A 1 526 ? 36.343 -2.631 -32.189 1.00 94.50 526 VAL A CA 1
ATOM 4150 C C . VAL A 1 526 ? 36.021 -2.415 -33.667 1.00 94.50 526 VAL A C 1
ATOM 4152 O O . VAL A 1 526 ? 35.552 -3.335 -34.336 1.00 94.50 526 VAL A O 1
ATOM 4155 N N . VAL A 1 527 ? 36.303 -1.224 -34.197 1.00 95.38 527 VAL A N 1
ATOM 4156 C CA . VAL A 1 527 ? 36.091 -0.894 -35.613 1.00 95.38 527 VAL A CA 1
ATOM 4157 C C . VAL A 1 527 ? 37.035 -1.685 -36.522 1.00 95.38 527 VAL A C 1
ATOM 4159 O O . VAL A 1 527 ? 36.585 -2.255 -37.517 1.00 95.38 527 VAL A O 1
ATOM 4162 N N . ASP A 1 528 ? 38.311 -1.787 -36.153 1.00 93.06 528 ASP A N 1
ATOM 4163 C CA . ASP A 1 528 ? 39.310 -2.577 -36.878 1.00 93.06 528 ASP A CA 1
ATOM 4164 C C . ASP A 1 528 ? 38.961 -4.072 -36.859 1.00 93.06 528 ASP A C 1
ATOM 4166 O O . ASP A 1 528 ? 39.094 -4.764 -37.870 1.00 93.06 528 ASP A O 1
ATOM 4170 N N . GLN A 1 529 ? 38.451 -4.573 -35.728 1.00 93.62 529 GLN A N 1
ATOM 4171 C CA . GLN A 1 529 ? 37.965 -5.950 -35.616 1.00 93.62 529 GLN A CA 1
ATOM 4172 C C . GLN A 1 529 ? 36.717 -6.199 -36.462 1.00 93.62 529 GLN A C 1
ATOM 4174 O O . GLN A 1 529 ? 36.616 -7.262 -37.068 1.00 93.62 529 GLN A O 1
ATOM 4179 N N . ALA A 1 530 ? 35.786 -5.242 -36.529 1.00 91.94 530 ALA A N 1
ATOM 4180 C CA . ALA A 1 530 ? 34.563 -5.347 -37.326 1.00 91.94 530 ALA A CA 1
ATOM 4181 C C . ALA A 1 530 ? 34.843 -5.443 -38.834 1.00 91.94 530 ALA A C 1
ATOM 4183 O O . ALA A 1 530 ? 34.048 -6.012 -39.586 1.00 91.94 530 ALA A O 1
ATOM 4184 N N . MET A 1 531 ? 35.969 -4.876 -39.275 1.00 93.56 531 MET A N 1
ATOM 4185 C CA . MET A 1 531 ? 36.340 -4.730 -40.679 1.00 93.56 531 MET A CA 1
ATOM 4186 C C . MET A 1 531 ? 37.748 -5.279 -40.948 1.00 93.56 531 MET A C 1
ATOM 4188 O O . MET A 1 531 ? 38.638 -4.524 -41.347 1.00 93.56 531 MET A O 1
ATOM 4192 N N . PRO A 1 532 ? 37.964 -6.600 -40.789 1.00 89.25 532 PRO A N 1
ATOM 4193 C CA . PRO A 1 532 ? 39.277 -7.193 -40.992 1.00 89.25 532 PRO A CA 1
ATOM 4194 C C . PRO A 1 532 ? 39.752 -6.995 -42.445 1.00 89.25 532 PRO A C 1
ATOM 4196 O O . PRO A 1 532 ? 38.939 -7.064 -43.380 1.00 89.25 532 PRO A O 1
ATOM 4199 N N . PRO A 1 533 ? 41.060 -6.760 -42.668 1.00 84.44 533 PRO A N 1
ATOM 4200 C CA . PRO A 1 533 ? 41.599 -6.575 -44.007 1.00 84.44 533 PRO A CA 1
ATOM 4201 C C . PRO A 1 533 ? 41.422 -7.851 -44.852 1.00 84.44 533 PRO A C 1
ATOM 4203 O O . PRO A 1 533 ? 41.408 -8.964 -44.316 1.00 84.44 533 PRO A O 1
ATOM 4206 N N . PRO A 1 534 ? 41.306 -7.733 -46.188 1.00 83.00 534 PRO A N 1
ATOM 4207 C CA . PRO A 1 534 ? 41.328 -8.895 -47.073 1.00 83.00 534 PRO A CA 1
ATOM 4208 C C . PRO A 1 534 ? 42.575 -9.759 -46.797 1.00 83.00 534 PRO A C 1
ATOM 4210 O O . PRO A 1 534 ? 43.658 -9.191 -46.633 1.00 83.00 534 PRO A O 1
ATOM 4213 N N . PRO A 1 535 ? 42.464 -11.104 -46.762 1.00 78.81 535 PRO A N 1
ATOM 4214 C CA . PRO A 1 535 ? 41.416 -11.921 -47.382 1.00 78.81 535 PRO A CA 1
ATOM 4215 C C . PRO A 1 535 ? 40.404 -12.549 -46.396 1.00 78.81 535 PRO A C 1
ATOM 4217 O O . PRO A 1 535 ? 40.085 -13.727 -46.536 1.00 78.81 535 PRO A O 1
ATOM 4220 N N . ALA A 1 536 ? 39.890 -11.807 -45.410 1.00 82.75 536 ALA A N 1
ATOM 4221 C CA . ALA A 1 536 ? 38.847 -12.333 -44.519 1.00 82.75 536 ALA A CA 1
ATOM 4222 C C . ALA A 1 536 ? 37.605 -12.829 -45.290 1.00 82.75 536 ALA A C 1
ATOM 4224 O O . ALA A 1 536 ? 37.135 -12.173 -46.233 1.00 82.75 536 ALA A O 1
ATOM 4225 N N . PHE A 1 537 ? 37.051 -13.972 -44.877 1.00 87.94 537 PHE A N 1
ATOM 4226 C CA . PHE A 1 537 ? 35.853 -14.530 -45.506 1.00 87.94 537 PHE A CA 1
ATOM 4227 C C . PHE A 1 537 ? 34.621 -13.665 -45.197 1.00 87.94 537 PHE A C 1
ATOM 4229 O O . PHE A 1 537 ? 34.529 -13.005 -44.162 1.00 87.94 537 PHE A O 1
ATOM 4236 N N . GLN A 1 538 ? 33.629 -13.671 -46.095 1.00 87.25 538 GLN A N 1
ATOM 4237 C CA . GLN A 1 538 ? 32.403 -12.876 -45.923 1.00 87.25 538 GLN A CA 1
ATOM 4238 C C . GLN A 1 538 ? 31.653 -13.218 -44.621 1.00 87.25 538 GLN A C 1
ATOM 4240 O O . GLN A 1 538 ? 31.048 -12.332 -44.022 1.00 87.25 538 GLN A O 1
ATOM 4245 N N . HIS A 1 539 ? 31.723 -14.478 -44.175 1.00 90.56 539 HIS A N 1
ATOM 4246 C CA . HIS A 1 539 ? 31.140 -14.935 -42.908 1.00 90.56 539 HIS A CA 1
ATOM 4247 C C . HIS A 1 539 ? 31.847 -14.318 -41.688 1.00 90.56 539 HIS A C 1
ATOM 4249 O O . HIS A 1 539 ? 31.175 -13.741 -40.840 1.00 90.56 539 HIS A O 1
ATOM 4255 N N . GLU A 1 540 ? 33.183 -14.287 -41.670 1.00 92.31 540 GLU A N 1
ATOM 4256 C CA . GLU A 1 540 ? 33.969 -13.668 -40.587 1.00 92.31 540 GLU A CA 1
ATOM 4257 C C . GLU A 1 540 ? 33.684 -12.164 -40.471 1.00 92.31 540 GLU A C 1
ATOM 4259 O O . GLU A 1 540 ? 33.475 -11.640 -39.379 1.00 92.31 540 GLU A O 1
ATOM 4264 N N . ARG A 1 541 ? 33.589 -11.463 -41.610 1.00 91.81 541 ARG A N 1
ATOM 4265 C CA . ARG A 1 541 ? 33.224 -10.035 -41.644 1.00 91.81 541 ARG A CA 1
ATOM 4266 C C . ARG A 1 541 ? 31.808 -9.787 -41.125 1.00 91.81 541 ARG A C 1
ATOM 4268 O O . ARG A 1 541 ? 31.550 -8.766 -40.494 1.00 91.81 541 ARG A O 1
ATOM 4275 N N . LYS A 1 542 ? 30.882 -10.707 -41.396 1.00 94.50 542 LYS A N 1
ATOM 4276 C CA . LYS A 1 542 ? 29.498 -10.632 -40.918 1.00 94.50 542 LYS A CA 1
ATOM 4277 C C . LYS A 1 542 ? 29.418 -10.830 -39.410 1.00 94.50 542 LYS A C 1
ATOM 4279 O O . LYS A 1 542 ? 28.753 -10.044 -38.740 1.00 94.50 542 LYS A O 1
ATOM 4284 N N . GLU A 1 543 ? 30.097 -11.841 -38.881 1.00 94.69 543 GLU A N 1
ATOM 4285 C CA . GLU A 1 543 ? 30.148 -12.105 -37.443 1.00 94.69 543 GLU A CA 1
ATOM 4286 C C . GLU A 1 543 ? 30.815 -10.948 -36.688 1.00 94.69 543 GLU A C 1
ATOM 4288 O O . GLU A 1 543 ? 30.280 -10.459 -35.691 1.00 94.69 543 GLU A O 1
ATOM 4293 N N . ALA A 1 544 ? 31.932 -10.437 -37.207 1.00 94.25 544 ALA A N 1
ATOM 4294 C CA . ALA A 1 544 ? 32.626 -9.297 -36.624 1.00 94.25 544 ALA A CA 1
ATOM 4295 C C . ALA A 1 544 ? 31.761 -8.023 -36.617 1.00 94.25 544 ALA A C 1
ATOM 4297 O O . ALA A 1 544 ? 31.686 -7.330 -35.599 1.00 94.25 544 ALA A O 1
ATOM 4298 N N . LEU A 1 545 ? 31.032 -7.750 -37.705 1.00 95.00 545 LEU A N 1
ATOM 4299 C CA . LEU A 1 545 ? 30.092 -6.631 -37.759 1.00 95.00 545 LEU A CA 1
ATOM 4300 C C . LEU A 1 545 ? 28.927 -6.805 -36.772 1.00 95.00 545 LEU A C 1
ATOM 4302 O O . LEU A 1 545 ? 28.542 -5.842 -36.114 1.00 95.00 545 LEU A O 1
ATOM 4306 N N . LEU A 1 546 ? 28.380 -8.015 -36.617 1.00 94.94 546 LEU A N 1
ATOM 4307 C CA . LEU A 1 546 ? 27.329 -8.287 -35.627 1.00 94.94 546 LEU A CA 1
ATOM 4308 C C . LEU A 1 546 ? 27.811 -8.053 -34.191 1.00 94.94 546 LEU A C 1
ATOM 4310 O O . LEU A 1 546 ? 27.078 -7.467 -33.396 1.00 94.94 546 LEU A O 1
ATOM 4314 N N . ASN A 1 547 ? 29.046 -8.447 -33.876 1.00 95.00 547 ASN A N 1
ATOM 4315 C CA . ASN A 1 547 ? 29.666 -8.168 -32.581 1.00 95.00 547 ASN A CA 1
ATOM 4316 C C . ASN A 1 547 ? 29.828 -6.663 -32.332 1.00 95.00 547 ASN A C 1
ATOM 4318 O O . ASN A 1 547 ? 29.519 -6.184 -31.238 1.00 95.00 547 ASN A O 1
ATOM 4322 N N . ALA A 1 548 ? 30.246 -5.900 -33.343 1.00 95.12 548 ALA A N 1
ATOM 4323 C CA . ALA A 1 548 ? 30.358 -4.446 -33.235 1.00 95.12 548 ALA A CA 1
ATOM 4324 C C . ALA A 1 548 ? 28.989 -3.775 -33.038 1.00 95.12 548 ALA A C 1
ATOM 4326 O O . ALA A 1 548 ? 28.837 -2.931 -32.157 1.00 95.12 548 ALA A O 1
ATOM 4327 N N . LEU A 1 549 ? 27.963 -4.203 -33.784 1.00 94.44 549 LEU A N 1
ATOM 4328 C CA . LEU A 1 549 ? 26.589 -3.716 -33.617 1.00 94.44 549 LEU A CA 1
ATOM 4329 C C . LEU A 1 549 ? 26.021 -4.044 -32.230 1.00 94.44 549 LEU A C 1
ATOM 4331 O O . LEU A 1 549 ? 25.300 -3.227 -31.657 1.00 94.44 549 LEU A O 1
ATOM 4335 N N . ALA A 1 550 ? 26.344 -5.218 -31.682 1.00 94.38 550 ALA A N 1
ATOM 4336 C CA . ALA A 1 550 ? 25.945 -5.601 -30.331 1.00 94.38 550 ALA A CA 1
ATOM 4337 C C . ALA A 1 550 ? 26.678 -4.781 -29.261 1.00 94.38 550 ALA A C 1
ATOM 4339 O O . ALA A 1 550 ? 26.071 -4.380 -28.271 1.00 94.38 550 ALA A O 1
ATOM 4340 N N . THR A 1 551 ? 27.962 -4.492 -29.484 1.00 94.94 551 THR A N 1
ATOM 4341 C CA . THR A 1 551 ? 28.775 -3.628 -28.612 1.00 94.94 551 THR A CA 1
ATOM 4342 C C . THR A 1 551 ? 28.243 -2.194 -28.597 1.00 94.94 551 THR A C 1
ATOM 4344 O O . THR A 1 551 ? 28.232 -1.562 -27.548 1.00 94.94 551 THR A O 1
ATOM 4347 N N . ALA A 1 552 ? 27.725 -1.707 -29.730 1.00 92.94 552 ALA A N 1
ATOM 4348 C CA . ALA A 1 552 ? 27.041 -0.415 -29.834 1.00 92.94 552 ALA A CA 1
ATOM 4349 C C . ALA A 1 552 ? 25.591 -0.433 -29.302 1.00 92.94 552 ALA A C 1
ATOM 4351 O O . ALA A 1 552 ? 24.854 0.528 -29.516 1.00 92.94 552 ALA A O 1
ATOM 4352 N N . GLU A 1 553 ? 25.155 -1.534 -28.678 1.00 94.06 553 GLU A N 1
ATOM 4353 C CA . GLU A 1 553 ? 23.792 -1.752 -28.169 1.00 94.06 553 GLU A CA 1
ATOM 4354 C C . GLU A 1 553 ? 22.680 -1.611 -29.230 1.00 94.06 553 GLU A C 1
ATOM 4356 O O . GLU A 1 553 ? 21.505 -1.466 -28.897 1.00 94.06 553 GLU A O 1
ATOM 4361 N N . LEU A 1 554 ? 23.019 -1.699 -30.523 1.00 88.81 554 LEU A N 1
ATOM 4362 C CA . LEU A 1 554 ? 22.041 -1.613 -31.613 1.00 88.81 554 LEU A CA 1
ATOM 4363 C C . LEU A 1 554 ? 21.286 -2.925 -31.818 1.00 88.81 554 LEU A C 1
ATOM 4365 O O . LEU A 1 554 ? 20.142 -2.929 -32.270 1.00 88.81 554 LEU A O 1
ATOM 4369 N N . VAL A 1 555 ? 21.917 -4.051 -31.493 1.00 91.31 555 VAL A N 1
ATOM 4370 C CA . VAL A 1 555 ? 21.305 -5.382 -31.567 1.00 91.31 555 VAL A CA 1
ATOM 4371 C C . VAL A 1 555 ? 21.579 -6.146 -30.267 1.00 91.31 555 VAL A C 1
ATOM 4373 O O . VAL A 1 555 ? 22.629 -5.954 -29.654 1.00 91.31 555 VAL A O 1
ATOM 4376 N N . PRO A 1 556 ? 20.675 -7.022 -29.793 1.00 86.12 556 PRO A N 1
ATOM 4377 C CA . PRO A 1 556 ? 20.895 -7.725 -28.532 1.00 86.12 556 PRO A CA 1
ATOM 4378 C C . PRO A 1 556 ? 22.082 -8.699 -28.615 1.00 86.12 556 PRO A C 1
ATOM 4380 O O . PRO A 1 556 ? 22.127 -9.523 -29.524 1.00 86.12 556 PRO A O 1
ATOM 4383 N N . ALA A 1 557 ? 22.986 -8.706 -27.631 1.00 85.69 557 ALA A N 1
ATOM 4384 C CA . ALA A 1 557 ? 24.189 -9.557 -27.641 1.00 85.69 557 ALA A CA 1
ATOM 4385 C C . ALA A 1 557 ? 23.913 -11.064 -27.838 1.00 85.69 557 ALA A C 1
ATOM 4387 O O . ALA A 1 557 ? 24.690 -11.767 -28.479 1.00 85.69 557 ALA A O 1
ATOM 4388 N N . TRP A 1 558 ? 22.775 -11.570 -27.348 1.00 80.50 558 TRP A N 1
ATOM 4389 C CA . TRP A 1 558 ? 22.392 -12.977 -27.523 1.00 80.50 558 TRP A CA 1
ATOM 4390 C C . TRP A 1 558 ? 22.088 -13.348 -28.983 1.00 80.50 558 TRP A C 1
ATOM 4392 O O . TRP A 1 558 ? 22.160 -14.526 -29.338 1.00 80.50 558 TRP A O 1
ATOM 4402 N N . THR A 1 559 ? 21.761 -12.368 -29.833 1.00 76.81 559 THR A N 1
ATOM 4403 C CA . THR A 1 559 ? 21.442 -12.616 -31.246 1.00 76.81 559 THR A CA 1
ATOM 4404 C C . THR A 1 559 ? 22.667 -13.014 -32.050 1.00 76.81 559 THR A C 1
ATOM 4406 O O . THR A 1 559 ? 22.519 -13.820 -32.960 1.00 76.81 559 THR A O 1
ATOM 4409 N N . VAL A 1 560 ? 23.868 -12.556 -31.678 1.00 79.75 560 VAL A N 1
ATOM 4410 C CA . VAL A 1 560 ? 25.109 -12.920 -32.379 1.00 79.75 560 VAL A CA 1
ATOM 4411 C C . VAL A 1 560 ? 25.273 -14.439 -32.430 1.00 79.75 560 VAL A C 1
ATOM 4413 O O . VAL A 1 560 ? 25.528 -14.972 -33.493 1.00 79.75 560 VAL A O 1
ATOM 4416 N N . GLN A 1 561 ? 25.027 -15.144 -31.322 1.00 80.19 561 GLN A N 1
ATOM 4417 C CA . GLN A 1 561 ? 25.215 -16.599 -31.227 1.00 80.19 561 GLN A CA 1
ATOM 4418 C C . GLN A 1 561 ? 24.135 -17.435 -31.931 1.00 80.19 561 GLN A C 1
ATOM 4420 O O . GLN A 1 561 ? 24.345 -18.619 -32.169 1.00 80.19 561 GLN A O 1
ATOM 4425 N N . HIS A 1 562 ? 22.959 -16.858 -32.189 1.00 77.56 562 HIS A N 1
ATOM 4426 C CA . HIS A 1 562 ? 21.802 -17.585 -32.733 1.00 77.56 562 HIS A CA 1
ATOM 4427 C C . HIS A 1 562 ? 21.551 -17.288 -34.217 1.00 77.56 562 HIS A C 1
ATOM 4429 O O . HIS A 1 562 ? 20.726 -17.956 -34.837 1.00 77.56 562 HIS A O 1
ATOM 4435 N N . CYS A 1 563 ? 22.208 -16.26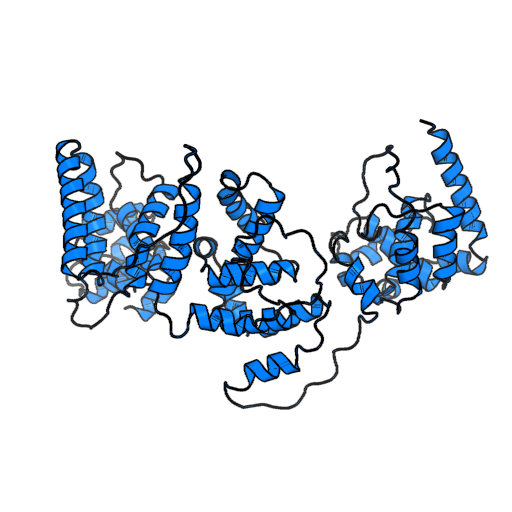0 -34.756 1.00 71.69 563 CYS A N 1
ATOM 4436 C CA . CYS A 1 563 ? 22.014 -15.755 -36.114 1.00 71.69 563 CYS A CA 1
ATOM 4437 C C . CYS A 1 563 ? 23.297 -15.783 -36.972 1.00 71.69 563 CYS A C 1
ATOM 4439 O O . CYS A 1 563 ? 23.202 -15.464 -38.163 1.00 71.69 563 CYS A O 1
ATOM 4441 N N . SER A 1 564 ? 24.466 -16.083 -36.389 1.00 59.34 564 SER A N 1
ATOM 4442 C CA . SER A 1 564 ? 25.720 -16.355 -37.112 1.00 59.34 564 SER A CA 1
ATOM 4443 C C . SER A 1 564 ? 25.730 -17.746 -37.738 1.00 59.34 564 SER A C 1
ATOM 4445 O O . SER A 1 564 ? 26.424 -17.876 -38.779 1.00 59.34 564 SER A O 1
#

Radius of gyration: 32.64 Å; chains: 1; bounding box: 78×66×96 Å

pLDDT: mean 72.43, std 23.94, range [23.77, 98.38]

Foldseek 3Di:
DDPVVLVVLQVQLLVVLVVLADPLLLVLLQDADDLVLLFKFQVLLLLLQLLCVVRYPQSSNDHDPVSLVSLCVQLPVPFDPSLSSSSRRRSSNVRSVRQLVSSLCSCCPSRVDFDQDLFRSSLADPPPPPPDDDDHDDDDPGVVQSVLSRVAAGDMDTSNRSSPDHSGPQVSQQCSPPRDDDDDPDDDDDDDDDDDPCLLVCLLVVLPPLARDQVSLLVSLVVLQDPLLVVQLVVDDLVLLPDFDVLLLLLLLLCVLLYPQSPDDPDPVSLVVQLVVCCVVDVDSVVSSSLSSSSSSRSSVVSSPRDSVSSLSSSVSNVDQDDLPDDRSSPDPPPSPDDDDDDDDHDGPVVVVCVVVPDDDPVVVVVVVVVVVVVVPPDPDDDDDDDDDDDDDDDDDDDPVVVVVVVVVVVVVVVVVCVVPVQSCVVVVVVCVLVVCVCVVCPPPPDDDLPVVLVVCVVVLVVVCVVPVVPDPDDDDAVLVVLLSSLVSCVSSVHQCLVSLVCCVVPDDLVSQLVSLVVLVDDNVLSCQLRPDPPDDSVSNSLSVVCSCCVSVSHPPVSSVVRD

Organism: Gregarina niphandrodes (NCBI:txid110365)

Sequence (564 aa):
MDWWGTLEAKTHGRAAWRNLLSKTDGARLAQPLKGSELRVCNLAYVELAAILAGRLDEPFGSFSDEERAAAERVLALETPQWRVTAWLGGCKLERAEISLERLLRFCREELRYSPEDERFECLKAPCFSIGEPCTARGPWRQERRLDGLVKGEPVIVTAPAFARMPDGRHLTMCVLHTGVAHDCAKHTRAAHNCAVETCATHIRTALAPFAGDEVNAVEALNRLFGRVHRERLATLQPWQLSHCGLDYEEVAAVLCKYLVHPLGRPLQKAREAVQAVLEPYDPDPTTTALRADTWLVACKLRHSRVPVRTLAEFCTALGYEGNAHAGLECYKRRHWLPRRANAASRVSLNNWLCRLYGTAGPEALENSLMRFAVNRVTDKDGLSLTSRDWRLRVGPPLTRSEVLESLQTYKAQASHEAQVNHERNDFMQPLCEVLRLLLNARDLDEGYIVPPDALALVPTYLRWAEATQGLHKGVIFGKAHHLRIAADIINFMEVCPAKLADFVLRTWTPVEISDALLQLDLSPEVVDQAMPPPPAFQHERKEALLNALATAELVPAWTVQHCS

Secondary structure (DSSP, 8-state):
--HHHHHHHHHHHHHHHHHHS-HHHHHHHHSPPPTTTTSEEEHHHHHHHHHHHHHSSSTT-PPPHHHHHHHHHHH-TT--HHHHHHHHHHHHHHHHT--HHHHHHHHHHTS----SSSS-GGGSPP---TT--PPPP-GGGSHHHHHHHHHS---EEEHHHHHH--SSTTHHHHHHHH-------S---------GGGHHHHHHHH-TT-TT-HHHHHHHHHHHS-HHHHHHHHH--GGGGG---HHHHHHHHHHHHHSSSTTSPPPHHHHHHHHHHHTTT---HHHHHHHHHHHHHHHHHHHHT--HHHHHHHHHHTT----TTS--GGG-TT--S-----------HHHHHHHHHSSS-THHHHHHHHHHHHTTS--SS------------PPPPPPHHHHHHHHHHHHHHHHHHHTT-GGGHHHHHHHHHHHHHHHHGGGSTT-PPPPHHHHHTHHHHHHHHHHHTT--TT----HHHHHHHHHHHHHHTT--THHHHHHHHHHS-HHHHHHHHHTTT--HHHHHHHSPPTT--HHHHHHHHHHHHHHTTSS-HHHHHHH-